Protein AF-0000000071795829 (afdb_homodimer)

Sequence (626 aa):
MGCDCLLVSVGYCALGFVAYKLVTLVYNIIYPYLIGAPIDLHATAGAKWAVVTGATDGIGKAYAYELASKGFNIYLVSRTQSKLDEVEKDLCQKYNKVSVKTIAFDFCAGSVDAYKPLLEALDKVDVGILVNNVGMSYEYPEVLHEIEGGLQRIGNITTINTLPTTILTAHVIKQMLPRKKGIIVNVSSAACYNHMALWAVYSATKKYVTWLSEILRMEYADKGITIQTICPMMVATKMSKVRKTSFFVPNGEVFAKSAVRSIGLIEETSGCLSHQIQVEVSNLIPAVVLNKVITNFSKGTRQAALRKKAKAQMGCDCLLVSVGYCALGFVAYKLVTLVYNIIYPYLIGAPIDLHATAGAKWAVVTGATDGIGKAYAYELASKGFNIYLVSRTQSKLDEVEKDLCQKYNKVSVKTIAFDFCAGSVDAYKPLLEALDKVDVGILVNNVGMSYEYPEVLHEIEGGLQRIGNITTINTLPTTILTAHVIKQMLPRKKGIIVNVSSAACYNHMALWAVYSATKKYVTWLSEILRMEYADKGITIQTICPMMVATKMSKVRKTSFFVPNGEVFAKSAVRSIGLIEETSGCLSHQIQVEVSNLIPAVVLNKVITNFSKGTRQAALRKKAKAQ

Structure (mmCIF, N/CA/C/O backbone):
data_AF-0000000071795829-model_v1
#
loop_
_entity.id
_entity.type
_entity.pdbx_description
1 polymer 'Short-chain dehydrogenase reductase SDR domain containing protein'
#
loop_
_atom_site.group_PDB
_atom_site.id
_atom_site.type_symbol
_atom_site.label_atom_id
_atom_site.label_alt_id
_atom_site.label_comp_id
_atom_site.label_asym_id
_atom_site.label_entity_id
_atom_site.label_seq_id
_atom_site.pdbx_PDB_ins_code
_atom_site.Cartn_x
_atom_site.Cartn_y
_atom_site.Cartn_z
_atom_site.occupancy
_atom_site.B_iso_or_equiv
_atom_site.auth_seq_id
_atom_site.auth_comp_id
_atom_site.auth_asym_id
_atom_site.auth_atom_id
_atom_site.pdbx_PDB_model_num
ATOM 1 N N . MET A 1 1 ? -7.582 16.891 -49.125 1 45.03 1 MET A N 1
ATOM 2 C CA . MET A 1 1 ? -7.883 18.156 -48.469 1 45.03 1 MET A CA 1
ATOM 3 C C . MET A 1 1 ? -8.531 17.922 -47.125 1 45.03 1 MET A C 1
ATOM 5 O O . MET A 1 1 ? -8.18 18.578 -46.125 1 45.03 1 MET A O 1
ATOM 9 N N . GLY A 1 2 ? -9.547 17 -47 1 53.34 2 GLY A N 1
ATOM 10 C CA . GLY A 1 2 ? -10.305 16.594 -45.812 1 53.34 2 GLY A CA 1
ATOM 11 C C . GLY A 1 2 ? -9.445 15.953 -44.75 1 53.34 2 GLY A C 1
ATOM 12 O O . GLY A 1 2 ? -9.617 16.234 -43.562 1 53.34 2 GLY A O 1
ATOM 13 N N . CYS A 1 3 ? -8.359 15.273 -45.156 1 62.19 3 CYS A N 1
ATOM 14 C CA . CYS A 1 3 ? -7.449 14.555 -44.281 1 62.19 3 CYS A CA 1
ATOM 15 C C . CYS A 1 3 ? -6.516 15.531 -43.562 1 62.19 3 CYS A C 1
ATOM 17 O O . CYS A 1 3 ? -6.234 15.367 -42.375 1 62.19 3 CYS A O 1
ATOM 19 N N . ASP A 1 4 ? -6.367 16.656 -44.188 1 76.69 4 ASP A N 1
ATOM 20 C CA . ASP A 1 4 ? -5.465 17.641 -43.594 1 76.69 4 ASP A CA 1
ATOM 21 C C . ASP A 1 4 ? -6.164 18.422 -42.5 1 76.69 4 ASP A C 1
ATOM 23 O O . ASP A 1 4 ? -5.562 18.719 -41.469 1 76.69 4 ASP A O 1
ATOM 27 N N . CYS A 1 5 ? -7.453 18.531 -42.781 1 77.38 5 CYS A N 1
ATOM 28 C CA . CYS A 1 5 ? -8.195 19.297 -41.781 1 77.38 5 CYS A CA 1
ATOM 29 C C . CYS A 1 5 ? -8.328 18.5 -40.469 1 77.38 5 CYS A C 1
ATOM 31 O O . CYS A 1 5 ? -8.219 19.062 -39.375 1 77.38 5 CYS A O 1
ATOM 33 N N . LEU A 1 6 ? -8.562 17.266 -40.625 1 81.25 6 LEU A N 1
ATOM 34 C CA . LEU A 1 6 ? -8.68 16.406 -39.469 1 81.25 6 LEU A CA 1
ATOM 35 C C . LEU A 1 6 ? -7.363 16.344 -38.688 1 81.25 6 LEU A C 1
ATOM 37 O O . LEU A 1 6 ? -7.344 16.453 -37.469 1 81.25 6 LEU A O 1
ATOM 41 N N . LEU A 1 7 ? -6.352 16.266 -39.406 1 83.62 7 LEU A N 1
ATOM 42 C CA . LEU A 1 7 ? -5.027 16.203 -38.812 1 83.62 7 LEU A CA 1
ATOM 43 C C . LEU A 1 7 ? -4.684 17.531 -38.125 1 83.62 7 LEU A C 1
ATOM 45 O O . LEU A 1 7 ? -4.082 17.531 -37.031 1 83.62 7 LEU A O 1
ATOM 49 N N . VAL A 1 8 ? -5.051 18.562 -38.719 1 81.75 8 VAL A N 1
ATOM 50 C CA . VAL A 1 8 ? -4.832 19.875 -38.125 1 81.75 8 VAL A CA 1
ATOM 51 C C . VAL A 1 8 ? -5.648 20 -36.844 1 81.75 8 VAL A C 1
ATOM 53 O O . VAL A 1 8 ? -5.156 20.5 -35.812 1 81.75 8 VAL A O 1
ATOM 56 N N . SER A 1 9 ? -6.836 19.562 -36.969 1 85.12 9 SER A N 1
ATOM 57 C CA . SER A 1 9 ? -7.688 19.594 -35.781 1 85.12 9 SER A CA 1
ATOM 58 C C . SER A 1 9 ? -7.094 18.734 -34.656 1 85.12 9 SER A C 1
ATOM 60 O O . SER A 1 9 ? -7.09 19.156 -33.5 1 85.12 9 SER A O 1
ATOM 62 N N . VAL A 1 10 ? -6.602 17.656 -35 1 84.31 10 VAL A N 1
ATOM 63 C CA . VAL A 1 10 ? -5.949 16.781 -34.031 1 84.31 10 VAL A CA 1
ATOM 64 C C . VAL A 1 10 ? -4.707 17.469 -33.469 1 84.31 10 VAL A C 1
ATOM 66 O O . VAL A 1 10 ? -4.418 17.359 -32.25 1 84.31 10 VAL A O 1
ATOM 69 N N . GLY A 1 11 ? -4.039 18.141 -34.281 1 82.12 11 GLY A N 1
ATOM 70 C CA . GLY A 1 11 ? -2.879 18.891 -33.844 1 82.12 11 GLY A CA 1
ATOM 71 C C . GLY A 1 11 ? -3.221 19.984 -32.812 1 82.12 11 GLY A C 1
ATOM 72 O O . GLY A 1 11 ? -2.531 20.141 -31.812 1 82.12 11 GLY A O 1
ATOM 73 N N . TYR A 1 12 ? -4.285 20.703 -33.125 1 85.81 12 TYR A N 1
ATOM 74 C CA . TYR A 1 12 ? -4.734 21.734 -32.188 1 85.81 12 TYR A CA 1
ATOM 75 C C . TYR A 1 12 ? -5.148 21.125 -30.859 1 85.81 12 TYR A C 1
ATOM 77 O O . TYR A 1 12 ? -4.859 21.672 -29.797 1 85.81 12 TYR A O 1
ATOM 85 N N . CYS A 1 13 ? -5.766 20.016 -30.891 1 86.56 13 CYS A N 1
ATOM 86 C CA . CYS A 1 13 ? -6.18 19.328 -29.672 1 86.56 13 CYS A CA 1
ATOM 87 C C . CYS A 1 13 ? -4.969 18.891 -28.859 1 86.56 13 CYS A C 1
ATOM 89 O O . CYS A 1 13 ? -4.957 19.016 -27.625 1 86.56 13 CYS A O 1
ATOM 91 N N . ALA A 1 14 ? -3.98 18.438 -29.516 1 85.56 14 ALA A N 1
ATOM 92 C CA . ALA A 1 14 ? -2.754 18 -28.859 1 85.56 14 ALA A CA 1
ATOM 93 C C . ALA A 1 14 ? -2.037 19.188 -28.203 1 85.56 14 ALA A C 1
ATOM 95 O O . ALA A 1 14 ? -1.566 19.078 -27.062 1 85.56 14 ALA A O 1
ATOM 96 N N . LEU A 1 15 ? -1.948 20.25 -28.922 1 86.31 15 LEU A N 1
ATOM 97 C CA . LEU A 1 15 ? -1.319 21.438 -28.359 1 86.31 15 LEU A CA 1
ATOM 98 C C . LEU A 1 15 ? -2.111 21.953 -27.156 1 86.31 15 LEU A C 1
ATOM 100 O O . LEU A 1 15 ? -1.527 22.438 -26.188 1 86.31 15 LEU A O 1
ATOM 104 N N . GLY A 1 16 ? -3.398 21.938 -27.297 1 89.94 16 GLY A N 1
ATOM 105 C CA . GLY A 1 16 ? -4.238 22.297 -26.172 1 89.94 16 GLY A CA 1
ATOM 106 C C . GLY A 1 16 ? -3.998 21.438 -24.953 1 89.94 16 GLY A C 1
ATOM 107 O O . GLY A 1 16 ? -3.947 21.938 -23.828 1 89.94 16 GLY A O 1
ATOM 108 N N . PHE A 1 17 ? -3.795 20.188 -25.219 1 88.5 17 PHE A N 1
ATOM 109 C CA . PHE A 1 17 ? -3.512 19.25 -24.141 1 88.5 17 PHE A CA 1
ATOM 110 C C . PHE A 1 17 ? -2.168 19.562 -23.5 1 88.5 17 PHE A C 1
ATOM 112 O O . PHE A 1 17 ? -2.047 19.547 -22.266 1 88.5 17 PHE A O 1
ATOM 119 N N . VAL A 1 18 ? -1.21 19.812 -24.234 1 88.19 18 VAL A N 1
ATOM 120 C CA . VAL A 1 18 ? 0.114 20.156 -23.734 1 88.19 18 VAL A CA 1
ATOM 121 C C . VAL A 1 18 ? 0.038 21.453 -22.906 1 88.19 18 VAL A C 1
ATOM 123 O O . VAL A 1 18 ? 0.636 21.547 -21.844 1 88.19 18 VAL A O 1
ATOM 126 N N . ALA A 1 19 ? -0.656 22.406 -23.438 1 92.44 19 ALA A N 1
ATOM 127 C CA . ALA A 1 19 ? -0.839 23.672 -22.719 1 92.44 19 ALA A CA 1
ATOM 128 C C . ALA A 1 19 ? -1.542 23.438 -21.391 1 92.44 19 ALA A C 1
ATOM 130 O O . ALA A 1 19 ? -1.159 24.016 -20.359 1 92.44 19 ALA A O 1
ATOM 131 N N . TYR A 1 20 ? -2.521 22.641 -21.406 1 92.44 20 TYR A N 1
ATOM 132 C CA . TYR A 1 20 ? -3.238 22.312 -20.172 1 92.44 20 TYR A CA 1
ATOM 133 C C . TYR A 1 20 ? -2.301 21.688 -19.156 1 92.44 20 TYR A C 1
ATOM 135 O O . TYR A 1 20 ? -2.318 22.062 -17.969 1 92.44 20 TYR A O 1
ATOM 143 N N . LYS A 1 21 ? -1.467 20.781 -19.531 1 91 21 LYS A N 1
ATOM 144 C CA . LYS A 1 21 ? -0.528 20.109 -18.625 1 91 21 LYS A CA 1
ATOM 145 C C . LYS A 1 21 ? 0.487 21.094 -18.062 1 91 21 LYS A C 1
ATOM 147 O O . LYS A 1 21 ? 0.857 21.016 -16.891 1 91 21 LYS A O 1
ATOM 152 N N . LEU A 1 22 ? 0.889 22.016 -18.875 1 93.25 22 LEU A N 1
ATOM 153 C CA . LEU A 1 22 ? 1.864 23.016 -18.438 1 93.25 22 LEU A CA 1
ATOM 154 C C . LEU A 1 22 ? 1.242 23.984 -17.453 1 93.25 22 LEU A C 1
ATOM 156 O O . LEU A 1 22 ? 1.872 24.344 -16.453 1 93.25 22 LEU A O 1
ATOM 160 N N . VAL A 1 23 ? 0.036 24.406 -17.672 1 94.19 23 VAL A N 1
ATOM 161 C CA . VAL A 1 23 ? -0.665 25.312 -16.766 1 94.19 23 VAL A CA 1
ATOM 162 C C . VAL A 1 23 ? -0.904 24.609 -15.43 1 94.19 23 VAL A C 1
ATOM 164 O O . VAL A 1 23 ? -0.733 25.219 -14.367 1 94.19 23 VAL A O 1
ATOM 167 N N . THR A 1 24 ? -1.231 23.359 -15.477 1 93 24 THR A N 1
ATOM 168 C CA . THR A 1 24 ? -1.467 22.594 -14.266 1 93 24 THR A CA 1
ATOM 169 C C . THR A 1 24 ? -0.176 22.438 -13.469 1 93 24 THR A C 1
ATOM 171 O O . THR A 1 24 ? -0.188 22.516 -12.234 1 93 24 THR A O 1
ATOM 174 N N . LEU A 1 25 ? 0.844 22.172 -14.195 1 94.31 25 LEU A N 1
ATOM 175 C CA . LEU A 1 25 ? 2.156 22.062 -13.562 1 94.31 25 LEU A CA 1
ATOM 176 C C . LEU A 1 25 ? 2.5 23.344 -12.812 1 94.31 25 LEU A C 1
ATOM 178 O O . LEU A 1 25 ? 2.877 23.297 -11.641 1 94.31 25 LEU A O 1
ATOM 182 N N . VAL A 1 26 ? 2.322 24.484 -13.398 1 94.56 26 VAL A N 1
ATOM 183 C CA . VAL A 1 26 ? 2.635 25.781 -12.797 1 94.56 26 VAL A CA 1
ATOM 184 C C . VAL A 1 26 ? 1.688 26.047 -11.625 1 94.56 26 VAL A C 1
ATOM 186 O O . VAL A 1 26 ? 2.113 26.531 -10.578 1 94.56 26 VAL A O 1
ATOM 189 N N . TYR A 1 27 ? 0.486 25.734 -11.828 1 94.19 27 TYR A N 1
ATOM 190 C CA . TYR A 1 27 ? -0.514 25.891 -10.781 1 94.19 27 TYR A CA 1
ATOM 191 C C . TYR A 1 27 ? -0.129 25.094 -9.539 1 94.19 27 TYR A C 1
ATOM 193 O O . TYR A 1 27 ? -0.195 25.609 -8.414 1 94.19 27 TYR A O 1
ATOM 201 N N . ASN A 1 28 ? 0.298 23.859 -9.695 1 93.75 28 ASN A N 1
ATOM 202 C CA . ASN A 1 28 ? 0.661 22.984 -8.586 1 93.75 28 ASN A CA 1
ATOM 203 C C . ASN A 1 28 ? 1.869 23.516 -7.824 1 93.75 28 ASN A C 1
ATOM 205 O O . ASN A 1 28 ? 2.002 23.281 -6.621 1 93.75 28 ASN A O 1
ATOM 209 N N . ILE A 1 29 ? 2.686 24.188 -8.516 1 94.88 29 ILE A N 1
ATOM 210 C CA . ILE A 1 29 ? 3.904 24.703 -7.906 1 94.88 29 ILE A CA 1
ATOM 211 C C . ILE A 1 29 ? 3.605 26.031 -7.203 1 94.88 29 ILE A C 1
ATOM 213 O O . ILE A 1 29 ? 3.979 26.219 -6.043 1 94.88 29 ILE A O 1
ATOM 217 N N . ILE A 1 30 ? 2.842 26.891 -7.789 1 95.19 30 ILE A N 1
ATOM 218 C CA . ILE A 1 30 ? 2.773 28.281 -7.375 1 95.19 30 ILE A CA 1
ATOM 219 C C . ILE A 1 30 ? 1.605 28.484 -6.41 1 95.19 30 ILE A C 1
ATOM 221 O O . ILE A 1 30 ? 1.726 29.203 -5.418 1 95.19 30 ILE A O 1
ATOM 225 N N . TYR A 1 31 ? 0.539 27.891 -6.66 1 94.88 31 TYR A N 1
ATOM 226 C CA . TYR A 1 31 ? -0.689 28.219 -5.941 1 94.88 31 TYR A CA 1
ATOM 227 C C . TYR A 1 31 ? -0.557 27.906 -4.457 1 94.88 31 TYR A C 1
ATOM 229 O O . TYR A 1 31 ? -0.751 28.766 -3.607 1 94.88 31 TYR A O 1
ATOM 237 N N . PRO A 1 32 ? -0.151 26.719 -4.07 1 94.12 32 PRO A N 1
ATOM 238 C CA . PRO A 1 32 ? -0.155 26.375 -2.648 1 94.12 32 PRO A CA 1
ATOM 239 C C . PRO A 1 32 ? 0.9 27.141 -1.852 1 94.12 32 PRO A C 1
ATOM 241 O O . PRO A 1 32 ? 0.727 27.359 -0.651 1 94.12 32 PRO A O 1
ATOM 244 N N . TYR A 1 33 ? 1.919 27.594 -2.49 1 94.56 33 TYR A N 1
ATOM 245 C CA . TYR A 1 33 ? 3.059 28.062 -1.706 1 94.56 33 TYR A CA 1
ATOM 246 C C . TYR A 1 33 ? 3.297 29.547 -1.91 1 94.56 33 TYR A C 1
ATOM 248 O O . TYR A 1 33 ? 4.004 30.188 -1.126 1 94.56 33 TYR A O 1
ATOM 256 N N . LEU A 1 34 ? 2.688 30.125 -2.975 1 92.81 34 LEU A N 1
ATOM 257 C CA . LEU A 1 34 ? 3.012 31.516 -3.256 1 92.81 34 LEU A CA 1
ATOM 258 C C . LEU A 1 34 ? 1.745 32.344 -3.393 1 92.81 34 LEU A C 1
ATOM 260 O O . LEU A 1 34 ? 1.752 33.562 -3.098 1 92.81 34 LEU A O 1
ATOM 264 N N . ILE A 1 35 ? 0.631 31.812 -3.814 1 94.06 35 ILE A N 1
ATOM 265 C CA . ILE A 1 35 ? -0.515 32.625 -4.191 1 94.06 35 ILE A CA 1
ATOM 266 C C . ILE A 1 35 ? -1.696 32.312 -3.277 1 94.06 35 ILE A C 1
ATOM 268 O O . ILE A 1 35 ? -2.369 33.219 -2.789 1 94.06 35 ILE A O 1
ATOM 272 N N . GLY A 1 36 ? -1.874 31.094 -3.043 1 94.75 36 GLY A N 1
ATOM 273 C CA . GLY A 1 36 ? -3.027 30.703 -2.246 1 94.75 36 GLY A CA 1
ATOM 274 C C . GLY A 1 36 ? -2.992 31.266 -0.837 1 94.75 36 GLY A C 1
ATOM 275 O O . GLY A 1 36 ? -1.961 31.203 -0.166 1 94.75 36 GLY A O 1
ATOM 276 N N . ALA A 1 37 ? -4.062 31.859 -0.42 1 95.88 37 ALA A N 1
ATOM 277 C CA . ALA A 1 37 ? -4.156 32.344 0.955 1 95.88 37 ALA A CA 1
ATOM 278 C C . ALA A 1 37 ? -4.367 31.188 1.931 1 95.88 37 ALA A C 1
ATOM 280 O O . ALA A 1 37 ? -5.266 30.359 1.744 1 95.88 37 ALA A O 1
ATOM 281 N N . PRO A 1 38 ? -3.496 31.062 2.922 1 95.44 38 PRO A N 1
ATOM 282 C CA . PRO A 1 38 ? -3.705 30 3.906 1 95.44 38 PRO A CA 1
ATOM 283 C C . PRO A 1 38 ? -5.102 30.031 4.527 1 95.44 38 PRO A C 1
ATOM 285 O O . PRO A 1 38 ? -5.656 31.109 4.746 1 95.44 38 PRO A O 1
ATOM 288 N N . ILE A 1 39 ? -5.613 28.953 4.828 1 96.38 39 ILE A N 1
ATOM 289 C CA . ILE A 1 39 ? -6.934 28.859 5.441 1 96.38 39 ILE A CA 1
ATOM 290 C C . ILE A 1 39 ? -6.848 29.234 6.918 1 96.38 39 ILE A C 1
ATOM 292 O O . ILE A 1 39 ? -5.75 29.344 7.473 1 96.38 39 ILE A O 1
ATOM 296 N N . ASP A 1 40 ? -8.039 29.484 7.5 1 98 40 ASP A N 1
ATOM 297 C CA . ASP A 1 40 ? -8.102 29.562 8.9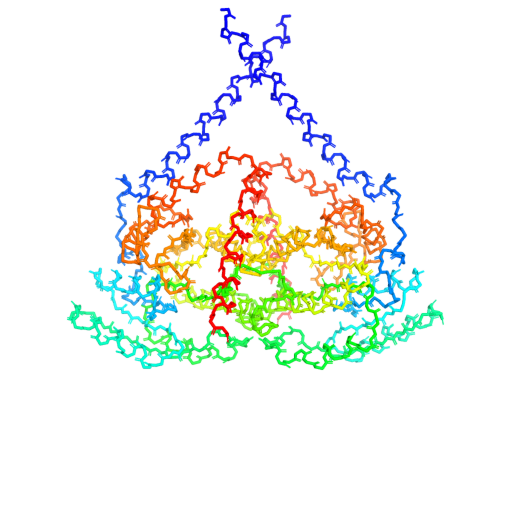53 1 98 40 ASP A CA 1
ATOM 298 C C . ASP A 1 40 ? -7.992 28.172 9.578 1 98 40 ASP A C 1
ATOM 300 O O . ASP A 1 40 ? -8.984 27.453 9.695 1 98 40 ASP A O 1
ATOM 304 N N . LEU A 1 41 ? -6.84 27.812 10 1 98.19 41 LEU A N 1
ATOM 305 C CA . LEU A 1 41 ? -6.531 26.469 10.484 1 98.19 41 LEU A CA 1
ATOM 306 C C . LEU A 1 41 ? -7.402 26.109 11.688 1 98.19 41 LEU A C 1
ATOM 308 O O . LEU A 1 41 ? -7.875 24.969 11.797 1 98.19 41 LEU A O 1
ATOM 312 N N . HIS A 1 42 ? -7.621 27.047 12.547 1 98.44 42 HIS A N 1
ATOM 313 C CA . HIS A 1 42 ? -8.422 26.797 13.742 1 98.44 42 HIS A CA 1
ATOM 314 C C . HIS A 1 42 ? -9.883 26.547 13.391 1 98.44 42 HIS A C 1
ATOM 316 O O . HIS A 1 42 ? -10.5 25.625 13.914 1 98.44 42 HIS A O 1
ATOM 322 N N . ALA A 1 43 ? -10.383 27.375 12.5 1 98.44 43 ALA A N 1
ATOM 323 C CA . ALA A 1 43 ? -11.766 27.203 12.07 1 98.44 43 ALA A CA 1
ATOM 324 C C . ALA A 1 43 ? -11.969 25.875 11.367 1 98.44 43 ALA A C 1
ATOM 326 O O . ALA A 1 43 ? -12.992 25.203 11.555 1 98.44 43 ALA A O 1
ATOM 327 N N . THR A 1 44 ? -10.977 25.484 10.562 1 98.44 44 THR A N 1
ATOM 328 C CA . THR A 1 44 ? -11.07 24.25 9.789 1 98.44 44 THR A CA 1
ATOM 329 C C . THR A 1 44 ? -10.883 23.031 10.695 1 98.44 44 THR A C 1
ATOM 331 O O . THR A 1 44 ? -11.539 22 10.508 1 98.44 44 THR A O 1
ATOM 334 N N . ALA A 1 45 ? -10.016 23.125 11.648 1 98.62 45 ALA A N 1
ATOM 335 C CA . ALA A 1 45 ? -9.766 22.031 12.586 1 98.62 45 ALA A CA 1
ATOM 336 C C . ALA A 1 45 ? -10.961 21.812 13.508 1 98.62 45 ALA A C 1
ATOM 338 O O . ALA A 1 45 ? -11.336 20.672 13.781 1 98.62 45 ALA A O 1
ATOM 339 N N . GLY A 1 46 ? -11.477 22.922 14.016 1 98.62 46 GLY A N 1
ATOM 340 C CA . GLY A 1 46 ? -12.672 22.859 14.836 1 98.62 46 GLY A CA 1
ATOM 341 C C . GLY A 1 46 ? -12.406 22.375 16.25 1 98.62 46 GLY A C 1
ATOM 342 O O . GLY A 1 46 ? -13.336 22.109 17.016 1 98.62 46 GLY A O 1
ATOM 343 N N . ALA A 1 47 ? -11.141 22.141 16.625 1 98.5 47 ALA A N 1
ATOM 344 C CA . ALA A 1 47 ? -10.727 21.734 17.969 1 98.5 47 ALA A CA 1
ATOM 345 C C . ALA A 1 47 ? -9.273 22.094 18.234 1 98.5 47 ALA A C 1
ATOM 347 O O . ALA A 1 47 ? -8.547 22.484 17.312 1 98.5 47 ALA A O 1
ATOM 348 N N . LYS A 1 48 ? -8.883 21.984 19.406 1 97.44 48 LYS A N 1
ATOM 349 C CA . LYS A 1 48 ? -7.68 22.703 19.812 1 97.44 48 LYS A CA 1
ATOM 350 C C . LYS A 1 48 ? -6.461 21.781 19.812 1 97.44 48 LYS A C 1
ATOM 352 O O . LYS A 1 48 ? -5.324 22.25 19.875 1 97.44 48 LYS A O 1
ATOM 357 N N . TRP A 1 49 ? -6.656 20.484 19.766 1 98.88 49 TRP A N 1
ATOM 358 C CA . TRP A 1 49 ? -5.508 19.594 19.906 1 98.88 49 TRP A CA 1
ATOM 359 C C . TRP A 1 49 ? -5.008 19.125 18.547 1 98.88 49 TRP A C 1
ATOM 361 O O . TRP A 1 49 ? -5.801 18.781 17.672 1 98.88 49 TRP A O 1
ATOM 371 N N . ALA A 1 50 ? -3.73 19.156 18.344 1 98.94 50 ALA A N 1
ATOM 372 C CA . ALA A 1 50 ? -3.031 18.516 17.219 1 98.94 50 ALA A CA 1
ATOM 373 C C . ALA A 1 50 ? -2.256 17.281 17.688 1 98.94 50 ALA A C 1
ATOM 375 O O . ALA A 1 50 ? -1.393 17.391 18.562 1 98.94 50 ALA A O 1
ATOM 376 N N . VAL A 1 51 ? -2.621 16.156 17.172 1 98.94 51 VAL A N 1
ATOM 377 C CA . VAL A 1 51 ? -1.929 14.914 17.469 1 98.94 51 VAL A CA 1
ATOM 378 C C . VAL A 1 51 ? -0.882 14.641 16.391 1 98.94 51 VAL A C 1
ATOM 380 O O . VAL A 1 51 ? -1.195 14.648 15.195 1 98.94 51 VAL A O 1
ATOM 383 N N . VAL A 1 52 ? 0.349 14.406 16.781 1 98.94 52 VAL A N 1
ATOM 384 C CA . VAL A 1 52 ? 1.432 14.148 15.836 1 98.94 52 VAL A CA 1
ATOM 385 C C . VAL A 1 52 ? 2.117 12.828 16.188 1 98.94 52 VAL A C 1
ATOM 387 O O . VAL A 1 52 ? 2.613 12.664 17.312 1 98.94 52 VAL A O 1
ATOM 390 N N . THR A 1 53 ? 2.119 11.883 15.305 1 98.88 53 THR A N 1
ATOM 391 C CA . THR A 1 53 ? 2.836 10.625 15.5 1 98.88 53 THR A CA 1
ATOM 392 C C . THR A 1 53 ? 4.262 10.727 14.969 1 98.88 53 THR A C 1
ATOM 394 O O . THR A 1 53 ? 4.512 11.422 13.984 1 98.88 53 THR A O 1
ATOM 397 N N . GLY A 1 54 ? 5.211 9.945 15.57 1 98.38 54 GLY A N 1
ATOM 398 C CA . GLY A 1 54 ? 6.613 10.141 15.234 1 98.38 54 GLY A CA 1
ATOM 399 C C . GLY A 1 54 ? 7.102 11.547 15.5 1 98.38 54 GLY A C 1
ATOM 400 O O . GLY A 1 54 ? 7.719 12.172 14.641 1 98.38 54 GLY A O 1
ATOM 401 N N . ALA A 1 55 ? 6.887 12.047 16.703 1 98.25 55 ALA A N 1
ATOM 402 C CA . ALA A 1 55 ? 6.906 13.484 16.969 1 98.25 55 ALA A CA 1
ATOM 403 C C . ALA A 1 55 ? 8.211 13.898 17.641 1 98.25 55 ALA A C 1
ATOM 405 O O . ALA A 1 55 ? 8.352 15.039 18.078 1 98.25 55 ALA A O 1
ATOM 406 N N . THR A 1 56 ? 9.219 13.008 17.719 1 97.81 56 THR A N 1
ATOM 407 C CA . THR A 1 56 ? 10.391 13.344 18.516 1 97.81 56 THR A CA 1
ATOM 408 C C . THR A 1 56 ? 11.57 13.695 17.625 1 97.81 56 THR A C 1
ATOM 410 O O . THR A 1 56 ? 12.633 14.086 18.109 1 97.81 56 THR A O 1
ATOM 413 N N . ASP A 1 57 ? 11.438 13.516 16.328 1 95.69 57 ASP A N 1
ATOM 414 C CA . ASP A 1 57 ? 12.484 13.875 15.383 1 95.69 57 ASP A CA 1
ATOM 415 C C . ASP A 1 57 ? 11.898 14.227 14.016 1 95.69 57 ASP A C 1
ATOM 417 O O . ASP A 1 57 ? 10.695 14.102 13.805 1 95.69 57 ASP A O 1
ATOM 421 N N . GLY A 1 58 ? 12.672 14.812 13.258 1 96.69 58 GLY A N 1
ATOM 422 C CA . GLY A 1 58 ? 12.383 14.945 11.836 1 96.69 58 GLY A CA 1
ATOM 423 C C . GLY A 1 58 ? 11.141 15.773 11.555 1 96.69 58 GLY A C 1
ATOM 424 O O . GLY A 1 58 ? 10.938 16.828 12.164 1 96.69 58 GLY A O 1
ATOM 425 N N . ILE A 1 59 ? 10.414 15.336 10.586 1 98.19 59 ILE A N 1
ATOM 426 C CA . ILE A 1 59 ? 9.25 16.047 10.062 1 98.19 59 ILE A CA 1
ATOM 427 C C . ILE A 1 59 ? 8.164 16.109 11.133 1 98.19 59 ILE A C 1
ATOM 429 O O . ILE A 1 59 ? 7.52 17.156 11.312 1 98.19 59 ILE A O 1
ATOM 433 N N . GLY A 1 60 ? 7.965 15.039 11.914 1 98.69 60 GLY A N 1
ATOM 434 C CA . GLY A 1 60 ? 6.961 15.016 12.969 1 98.69 60 GLY A CA 1
ATOM 435 C C . GLY A 1 60 ? 7.203 16.047 14.047 1 98.69 60 GLY A C 1
ATOM 436 O O . GLY A 1 60 ? 6.289 16.781 14.43 1 98.69 60 GLY A O 1
ATOM 437 N N . LYS A 1 61 ? 8.43 16.094 14.469 1 98.75 61 LYS A N 1
ATOM 438 C CA . LYS A 1 61 ? 8.797 17.094 15.461 1 98.75 61 LYS A CA 1
ATOM 439 C C . LYS A 1 61 ? 8.578 18.5 14.93 1 98.75 61 LYS A C 1
ATOM 441 O O . LYS A 1 61 ? 8.016 19.359 15.625 1 98.75 61 LYS A O 1
ATOM 446 N N . ALA A 1 62 ? 8.984 18.734 13.703 1 98.81 62 ALA A N 1
ATOM 447 C CA . ALA A 1 62 ? 8.836 20.047 13.078 1 98.81 62 ALA A CA 1
ATOM 448 C C . ALA A 1 62 ? 7.371 20.438 12.945 1 98.81 62 ALA A C 1
ATOM 450 O O . ALA A 1 62 ? 7.004 21.594 13.156 1 98.81 62 ALA A O 1
ATOM 451 N N . TYR A 1 63 ? 6.512 19.469 12.586 1 98.88 63 TYR A N 1
ATOM 452 C CA . TYR A 1 63 ? 5.074 19.719 12.523 1 98.88 63 TYR A CA 1
ATOM 453 C C . TYR A 1 63 ? 4.531 20.125 13.883 1 98.88 63 TYR A C 1
ATOM 455 O O . TYR A 1 63 ? 3.727 21.062 13.984 1 98.88 63 TYR A O 1
ATOM 463 N N . ALA A 1 64 ? 4.961 19.406 14.922 1 98.88 64 ALA A N 1
ATOM 464 C CA . ALA A 1 64 ? 4.496 19.703 16.281 1 98.88 64 ALA A CA 1
ATOM 465 C C . ALA A 1 64 ? 4.832 21.156 16.656 1 98.88 64 ALA A C 1
ATOM 467 O O . ALA A 1 64 ? 3.977 21.875 17.156 1 98.88 64 ALA A O 1
ATOM 468 N N . TYR A 1 65 ? 6.027 21.562 16.375 1 98.81 65 TYR A N 1
ATOM 469 C CA . TYR A 1 65 ? 6.469 22.922 16.688 1 98.81 65 TYR A CA 1
ATOM 470 C C . TYR A 1 65 ? 5.695 23.953 15.883 1 98.81 65 TYR A C 1
ATOM 472 O O . TYR A 1 65 ? 5.273 24.984 16.422 1 98.81 65 TYR A O 1
ATOM 480 N N . GLU A 1 66 ? 5.527 23.688 14.594 1 98.81 66 GLU A N 1
ATOM 481 C CA . GLU A 1 66 ? 4.816 24.641 13.734 1 98.81 66 GLU A CA 1
ATOM 482 C C . GLU A 1 66 ? 3.367 24.797 14.18 1 98.81 66 GLU A C 1
ATOM 484 O O . GLU A 1 66 ? 2.85 25.922 14.227 1 98.81 66 GLU A O 1
ATOM 489 N N . LEU A 1 67 ? 2.707 23.719 14.57 1 98.88 67 LEU A N 1
ATOM 490 C CA . LEU A 1 67 ? 1.313 23.766 14.992 1 98.88 67 LEU A CA 1
ATOM 491 C C . LEU A 1 67 ? 1.189 24.422 16.359 1 98.88 67 LEU A C 1
ATOM 493 O O . LEU A 1 67 ? 0.224 25.141 16.625 1 98.88 67 LEU A O 1
ATOM 497 N N . ALA A 1 68 ? 2.18 24.203 17.234 1 98.81 68 ALA A N 1
ATOM 498 C CA . ALA A 1 68 ? 2.219 24.906 18.516 1 98.81 68 ALA A CA 1
ATOM 499 C C . ALA A 1 68 ? 2.34 26.406 18.312 1 98.81 68 ALA A C 1
ATOM 501 O O . ALA A 1 68 ? 1.663 27.188 18.984 1 98.81 68 ALA A O 1
ATOM 502 N N . SER A 1 69 ? 3.184 26.797 17.344 1 98.44 69 SER A N 1
ATOM 503 C CA . SER A 1 69 ? 3.389 28.203 17.062 1 98.44 69 SER A CA 1
ATOM 504 C C . SER A 1 69 ? 2.104 28.859 16.562 1 98.44 69 SER A C 1
ATOM 506 O O . SER A 1 69 ? 1.938 30.078 16.672 1 98.44 69 SER A O 1
ATOM 508 N N . LYS A 1 70 ? 1.2 28.062 16.062 1 98.12 70 LYS A N 1
ATOM 509 C CA . LYS A 1 70 ? -0.077 28.562 15.562 1 98.12 70 LYS A CA 1
ATOM 510 C C . LYS A 1 70 ? -1.163 28.469 16.625 1 98.12 70 LYS A C 1
ATOM 512 O O . LYS A 1 70 ? -2.328 28.781 16.359 1 98.12 70 LYS A O 1
ATOM 517 N N . GLY A 1 71 ? -0.77 27.984 17.812 1 98.31 71 GLY A N 1
ATOM 518 C CA . GLY A 1 71 ? -1.668 28.094 18.953 1 98.31 71 GLY A CA 1
ATOM 519 C C . GLY A 1 71 ? -2.404 26.797 19.25 1 98.31 71 GLY A C 1
ATOM 520 O O . GLY A 1 71 ? -3.33 26.781 20.062 1 98.31 71 GLY A O 1
ATOM 521 N N . PHE A 1 72 ? -2.051 25.703 18.625 1 98.81 72 PHE A N 1
ATOM 522 C CA . PHE A 1 72 ? -2.672 24.422 18.922 1 98.81 72 PHE A CA 1
ATOM 523 C C . PHE A 1 72 ? -2.031 23.781 20.156 1 98.81 72 PHE A C 1
ATOM 525 O O . PHE A 1 72 ? -0.814 23.859 20.328 1 98.81 72 PHE A O 1
ATOM 532 N N . ASN A 1 73 ? -2.879 23.156 21 1 98.88 73 ASN A N 1
ATOM 533 C CA . ASN A 1 73 ? -2.324 22.188 21.938 1 98.88 73 ASN A CA 1
ATOM 534 C C . ASN A 1 73 ? -1.74 20.984 21.203 1 98.88 73 ASN A C 1
ATOM 536 O O . ASN A 1 73 ? -2.223 20.609 20.141 1 98.88 73 ASN A O 1
ATOM 540 N N . ILE A 1 74 ? -0.697 20.422 21.766 1 98.88 74 ILE A N 1
ATOM 541 C CA . ILE A 1 74 ? 0.017 19.375 21.031 1 98.88 74 ILE A CA 1
ATOM 542 C C . ILE A 1 74 ? -0.03 18.062 21.797 1 98.88 74 ILE A C 1
ATOM 544 O O . ILE A 1 74 ? 0.204 18.047 23.016 1 98.88 74 ILE A O 1
ATOM 548 N N . TYR A 1 75 ? -0.398 16.984 21.203 1 98.94 75 TYR A N 1
ATOM 549 C CA . TYR A 1 75 ? -0.29 15.617 21.703 1 98.94 75 TYR A CA 1
ATOM 550 C C . TYR A 1 75 ? 0.799 14.844 20.953 1 98.94 75 TYR A C 1
ATOM 552 O O . TYR A 1 75 ? 0.631 14.492 19.781 1 98.94 75 TYR A O 1
ATOM 560 N N . LEU A 1 76 ? 1.943 14.594 21.625 1 98.88 76 LEU A N 1
ATOM 561 C CA . LEU A 1 76 ? 3.109 13.945 21.031 1 98.88 76 LEU A CA 1
ATOM 562 C C . LEU A 1 76 ? 3.037 12.43 21.219 1 98.88 76 LEU A C 1
ATOM 564 O O . LEU A 1 76 ? 2.877 11.945 22.344 1 98.88 76 LEU A O 1
ATOM 568 N N . VAL A 1 77 ? 3.152 11.688 20.141 1 98.88 77 VAL A N 1
ATOM 569 C CA . VAL A 1 77 ? 3.16 10.234 20.219 1 98.88 77 VAL A CA 1
ATOM 570 C C . VAL A 1 77 ? 4.418 9.688 19.547 1 98.88 77 VAL A C 1
ATOM 572 O O . VAL A 1 77 ? 4.656 9.945 18.359 1 98.88 77 VAL A O 1
ATOM 575 N N . SER A 1 78 ? 5.227 9 20.188 1 98.38 78 SER A N 1
ATOM 576 C CA . SER A 1 78 ? 6.422 8.305 19.719 1 98.38 78 SER A CA 1
ATOM 577 C C . SER A 1 78 ? 6.797 7.164 20.656 1 98.38 78 SER A C 1
ATOM 579 O O . SER A 1 78 ? 6.129 6.938 21.672 1 98.38 78 SER A O 1
ATOM 581 N N . ARG A 1 79 ? 7.844 6.418 20.422 1 96.88 79 ARG A N 1
ATOM 582 C CA . ARG A 1 79 ? 8.125 5.168 21.109 1 96.88 79 ARG A CA 1
ATOM 583 C C . ARG A 1 79 ? 8.867 5.422 22.422 1 96.88 79 ARG A C 1
ATOM 585 O O . ARG A 1 79 ? 8.695 4.684 23.391 1 96.88 79 ARG A O 1
ATOM 592 N N . THR A 1 80 ? 9.664 6.5 22.5 1 97.94 80 THR A N 1
ATOM 593 C CA . THR A 1 80 ? 10.578 6.691 23.625 1 97.94 80 THR A CA 1
ATOM 594 C C . THR A 1 80 ? 10.109 7.84 24.516 1 97.94 80 THR A C 1
ATOM 596 O O . THR A 1 80 ? 10.172 9.008 24.125 1 97.94 80 THR A O 1
ATOM 599 N N . GLN A 1 81 ? 9.781 7.504 25.766 1 98.44 81 GLN A N 1
ATOM 600 C CA . GLN A 1 81 ? 9.195 8.492 26.656 1 98.44 81 GLN A CA 1
ATOM 601 C C . GLN A 1 81 ? 10.188 9.602 26.984 1 98.44 81 GLN A C 1
ATOM 603 O O . GLN A 1 81 ? 9.82 10.773 27.062 1 98.44 81 GLN A O 1
ATOM 608 N N . SER A 1 82 ? 11.453 9.227 27.141 1 98.69 82 SER A N 1
ATOM 609 C CA . SER A 1 82 ? 12.445 10.234 27.5 1 98.69 82 SER A CA 1
ATOM 610 C C . SER A 1 82 ? 12.578 11.289 26.391 1 98.69 82 SER A C 1
ATOM 612 O O . SER A 1 82 ? 12.742 12.477 26.688 1 98.69 82 SER A O 1
ATOM 614 N N . LYS A 1 83 ? 12.5 10.898 25.125 1 98.62 83 LYS A N 1
ATOM 615 C CA . LYS A 1 83 ? 12.555 11.836 24 1 98.62 83 LYS A CA 1
ATOM 616 C C . LYS A 1 83 ? 11.289 12.695 23.953 1 98.62 83 LYS A C 1
ATOM 618 O O . LYS A 1 83 ? 11.359 13.883 23.641 1 98.62 83 LYS A O 1
ATOM 623 N N . LEU A 1 84 ? 10.195 12.078 24.281 1 98.81 84 LEU A N 1
ATOM 624 C CA . LEU A 1 84 ? 8.938 12.812 24.328 1 98.81 84 LEU A CA 1
ATOM 625 C C . LEU A 1 84 ? 8.984 13.891 25.406 1 98.81 84 LEU A C 1
ATOM 627 O O . LEU A 1 84 ? 8.555 15.023 25.172 1 98.81 84 LEU A O 1
ATOM 631 N N . ASP A 1 85 ? 9.516 13.539 26.516 1 98.69 85 ASP A N 1
ATOM 632 C CA . ASP A 1 85 ? 9.633 14.484 27.625 1 98.69 85 ASP A CA 1
ATOM 633 C C . ASP A 1 85 ? 10.484 15.688 27.234 1 98.69 85 ASP A C 1
ATOM 635 O O . ASP A 1 85 ? 10.164 16.828 27.578 1 98.69 85 ASP A O 1
ATOM 639 N N . GLU A 1 86 ? 11.516 15.414 26.516 1 98.69 86 GLU A N 1
ATOM 640 C CA . GLU A 1 86 ? 12.398 16.484 26.078 1 98.69 86 GLU A CA 1
ATOM 641 C C . GLU A 1 86 ? 11.68 17.438 25.125 1 98.69 86 GLU A C 1
ATOM 643 O O . GLU A 1 86 ? 11.789 18.672 25.266 1 98.69 86 GLU A O 1
ATOM 648 N N . VAL A 1 87 ? 10.945 16.891 24.203 1 98.75 87 VAL A N 1
ATOM 649 C CA . VAL A 1 87 ? 10.219 17.719 23.234 1 98.75 87 VAL A CA 1
ATOM 650 C C . VAL A 1 87 ? 9.102 18.484 23.953 1 98.75 87 VAL A C 1
ATOM 652 O O . VAL A 1 87 ? 8.859 19.656 23.672 1 98.75 87 VAL A O 1
ATOM 655 N N . GLU A 1 88 ? 8.43 17.812 24.875 1 98.69 88 GLU A N 1
ATOM 656 C CA . GLU A 1 88 ? 7.379 18.469 25.656 1 98.69 88 GLU A CA 1
ATOM 657 C C . GLU A 1 88 ? 7.918 19.672 26.422 1 98.69 88 GLU A C 1
ATOM 659 O O . GLU A 1 88 ? 7.324 20.75 26.375 1 98.69 88 GLU A O 1
ATOM 664 N N . LYS A 1 89 ? 9.016 19.469 27.062 1 98.19 89 LYS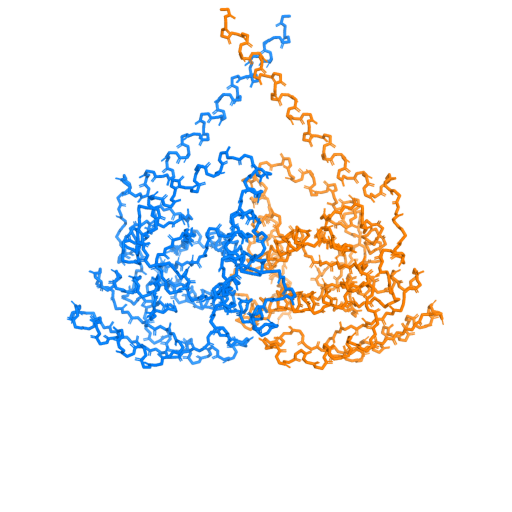 A N 1
ATOM 665 C CA . LYS A 1 89 ? 9.633 20.531 27.828 1 98.19 89 LYS A CA 1
ATOM 666 C C . LYS A 1 89 ? 9.984 21.719 26.938 1 98.19 89 LYS A C 1
ATOM 668 O O . LYS A 1 89 ? 9.703 22.875 27.281 1 98.19 89 LYS A O 1
ATOM 673 N N . ASP A 1 90 ? 10.578 21.422 25.844 1 98.5 90 ASP A N 1
ATOM 674 C CA . ASP A 1 90 ? 11 22.469 24.906 1 98.5 90 ASP A CA 1
ATOM 675 C C . ASP A 1 90 ? 9.797 23.219 24.359 1 98.5 90 ASP A C 1
ATOM 677 O O . ASP A 1 90 ? 9.812 24.453 24.266 1 98.5 90 ASP A O 1
ATOM 681 N N . LEU A 1 91 ? 8.734 22.547 23.984 1 98.5 91 LEU A N 1
ATOM 682 C CA . LEU A 1 91 ? 7.523 23.141 23.438 1 98.5 91 LEU A CA 1
ATOM 683 C C . LEU A 1 91 ? 6.863 24.047 24.469 1 98.5 91 LEU A C 1
ATOM 685 O O . LEU A 1 91 ? 6.434 25.156 24.141 1 98.5 91 LEU A O 1
ATOM 689 N N . CYS A 1 92 ? 6.789 23.578 25.688 1 97.69 92 CYS A N 1
ATOM 690 C CA . CYS A 1 92 ? 6.156 24.359 26.75 1 97.69 92 CYS A CA 1
ATOM 691 C C . CYS A 1 92 ? 6.938 25.625 27.031 1 97.69 92 CYS A C 1
ATOM 693 O O . CYS A 1 92 ? 6.344 26.672 27.344 1 97.69 92 CYS A O 1
ATOM 695 N N . GLN A 1 93 ? 8.203 25.516 26.922 1 97.5 93 GLN A N 1
ATOM 696 C CA . GLN A 1 93 ? 9.047 26.672 27.141 1 97.5 93 GLN A CA 1
ATOM 697 C C . GLN A 1 93 ? 8.891 27.703 26.031 1 97.5 93 GLN A C 1
ATOM 699 O O . GLN A 1 93 ? 8.844 28.906 26.281 1 97.5 93 GLN A O 1
ATOM 704 N N . LYS A 1 94 ? 8.805 27.297 24.859 1 97.62 94 LYS A N 1
ATOM 705 C CA . LYS A 1 94 ? 8.766 28.172 23.688 1 97.62 94 LYS A CA 1
ATOM 706 C C . LYS A 1 94 ? 7.371 28.766 23.5 1 97.62 94 LYS A C 1
ATOM 708 O O . LYS A 1 94 ? 7.234 29.906 23.078 1 97.62 94 LYS A O 1
ATOM 713 N N . TYR A 1 95 ? 6.418 27.922 23.797 1 97.44 95 TYR A N 1
ATOM 714 C CA . TYR A 1 95 ? 5.035 28.344 23.594 1 97.44 95 TYR A CA 1
ATOM 715 C C . TYR A 1 95 ? 4.23 28.203 24.875 1 97.44 95 TYR A C 1
ATOM 717 O O . TYR A 1 95 ? 3.562 27.203 25.094 1 97.44 95 TYR A O 1
ATOM 725 N N . ASN A 1 96 ? 4.113 29.203 25.656 1 93.19 96 ASN A N 1
ATOM 726 C CA . ASN A 1 96 ? 3.627 29.172 27.031 1 93.19 96 ASN A CA 1
ATOM 727 C C . ASN A 1 96 ? 2.104 29.094 27.078 1 93.19 96 ASN A C 1
ATOM 729 O O . ASN A 1 96 ? 1.528 28.781 28.125 1 93.19 96 ASN A O 1
ATOM 733 N N . LYS A 1 97 ? 1.452 29.266 26.047 1 95.31 97 LYS A N 1
ATOM 734 C CA . LYS A 1 97 ? -0.008 29.281 26.047 1 95.31 97 LYS A CA 1
ATOM 735 C C . LYS A 1 97 ? -0.572 27.969 25.547 1 95.31 97 LYS A C 1
ATOM 737 O O . LYS A 1 97 ? -1.79 27.781 25.5 1 95.31 97 LYS A O 1
ATOM 742 N N . VAL A 1 98 ? 0.289 27.062 25.141 1 95.94 98 VAL A N 1
ATOM 743 C CA . VAL A 1 98 ? -0.166 25.812 24.547 1 95.94 98 VAL A CA 1
ATOM 744 C C . VAL A 1 98 ? 0.069 24.672 25.531 1 95.94 98 VAL A C 1
ATOM 746 O O . VAL A 1 98 ? 1.069 24.656 26.25 1 95.94 98 VAL A O 1
ATOM 749 N N . SER A 1 99 ? -0.906 23.75 25.641 1 98.31 99 SER A N 1
ATOM 750 C CA . SER A 1 99 ? -0.746 22.516 26.422 1 98.31 99 SER A CA 1
ATOM 751 C C . SER A 1 99 ? -0.084 21.422 25.594 1 98.31 99 SER A C 1
ATOM 753 O O . SER A 1 99 ? -0.322 21.312 24.391 1 98.31 99 SER A O 1
ATOM 755 N N . VAL A 1 100 ? 0.77 20.656 26.234 1 98.75 100 VAL A N 1
ATOM 756 C CA . VAL A 1 100 ? 1.425 19.547 25.578 1 98.75 100 VAL A CA 1
ATOM 757 C C . VAL A 1 100 ? 1.178 18.25 26.359 1 98.75 100 VAL A C 1
ATOM 759 O O . VAL A 1 100 ? 1.274 18.25 27.594 1 98.75 100 VAL A O 1
ATOM 762 N N . LYS A 1 101 ? 0.75 17.203 25.734 1 98.75 101 LYS A N 1
ATOM 763 C CA . LYS A 1 101 ? 0.626 15.852 26.281 1 98.75 101 LYS A CA 1
ATOM 764 C C . LYS A 1 101 ? 1.478 14.859 25.5 1 98.75 101 LYS A C 1
ATOM 766 O O . LYS A 1 101 ? 1.821 15.109 24.344 1 98.75 101 LYS A O 1
ATOM 771 N N . THR A 1 102 ? 1.904 13.844 26.188 1 98.81 102 THR A N 1
ATOM 772 C CA . THR A 1 102 ? 2.707 12.82 25.531 1 98.81 102 THR A CA 1
ATOM 773 C C . THR A 1 102 ? 2.164 11.43 25.844 1 98.81 102 THR A C 1
ATOM 775 O O . THR A 1 102 ? 1.547 11.219 26.891 1 98.81 102 THR A O 1
ATOM 778 N N . ILE A 1 103 ? 2.32 10.531 24.953 1 98.69 103 ILE A N 1
ATOM 779 C CA . ILE A 1 103 ? 2.092 9.109 25.203 1 98.69 103 ILE A CA 1
ATOM 780 C C . ILE A 1 103 ? 3.107 8.281 24.422 1 98.69 103 ILE A C 1
ATOM 782 O O . ILE A 1 103 ? 3.281 8.477 23.219 1 98.69 103 ILE A O 1
ATOM 786 N N . ALA A 1 104 ? 3.84 7.441 25.125 1 98.69 104 ALA A N 1
ATOM 787 C CA . ALA A 1 104 ? 4.77 6.512 24.5 1 98.69 104 ALA A CA 1
ATOM 788 C C . ALA A 1 104 ? 4.031 5.316 23.906 1 98.69 104 ALA A C 1
ATOM 790 O O . ALA A 1 104 ? 3.24 4.664 24.578 1 98.69 104 ALA A O 1
ATOM 791 N N . PHE A 1 105 ? 4.258 5.051 22.641 1 98.5 105 PHE A N 1
ATOM 792 C CA . PHE A 1 105 ? 3.586 3.961 21.938 1 98.5 105 PHE A CA 1
ATOM 793 C C . PHE A 1 105 ? 4.477 3.395 20.844 1 98.5 105 PHE A C 1
ATOM 795 O O . PHE A 1 105 ? 5.059 4.148 20.062 1 98.5 105 PHE A O 1
ATOM 802 N N . ASP A 1 106 ? 4.621 2.105 20.797 1 97.69 106 ASP A N 1
ATOM 803 C CA . ASP A 1 106 ? 5.379 1.429 19.75 1 97.69 106 ASP A CA 1
ATOM 804 C C . ASP A 1 106 ? 4.48 1.081 18.562 1 97.69 106 ASP A C 1
ATOM 806 O O . ASP A 1 106 ? 3.766 0.076 18.594 1 97.69 106 ASP A O 1
ATOM 810 N N . PHE A 1 107 ? 4.715 1.772 17.484 1 97.75 107 PHE A N 1
ATOM 811 C CA . PHE A 1 107 ? 3.826 1.655 16.328 1 97.75 107 PHE A CA 1
ATOM 812 C C . PHE A 1 107 ? 4.164 0.417 15.508 1 97.75 107 PHE A C 1
ATOM 814 O O . PHE A 1 107 ? 3.482 0.111 14.531 1 97.75 107 PHE A O 1
ATOM 821 N N . CYS A 1 108 ? 5.141 -0.346 15.891 1 96.25 108 CYS A N 1
ATOM 822 C CA . CYS A 1 108 ? 5.398 -1.629 15.25 1 96.25 108 CYS A CA 1
ATOM 823 C C . CYS A 1 108 ? 4.449 -2.701 15.766 1 96.25 108 CYS A C 1
ATOM 825 O O . CYS A 1 108 ? 4.43 -3.822 15.25 1 96.25 108 CYS A O 1
ATOM 827 N N . ALA A 1 109 ? 3.662 -2.312 16.797 1 93.69 109 ALA A N 1
ATOM 828 C CA . ALA A 1 109 ? 2.639 -3.24 17.266 1 93.69 109 ALA A CA 1
ATOM 829 C C . ALA A 1 109 ? 1.687 -3.623 16.125 1 93.69 109 ALA A C 1
ATOM 831 O O . ALA A 1 109 ? 0.994 -2.768 15.578 1 93.69 109 ALA A O 1
ATOM 832 N N . GLY A 1 110 ? 1.579 -4.91 15.844 1 92.31 110 GLY A N 1
ATOM 833 C CA . GLY A 1 110 ? 0.832 -5.375 14.68 1 92.31 110 GLY A CA 1
ATOM 834 C C . GLY A 1 110 ? -0.597 -5.762 15.008 1 92.31 110 GLY A C 1
ATOM 835 O O . GLY A 1 110 ? -1.295 -6.344 14.18 1 92.31 110 GLY A O 1
ATOM 836 N N . SER A 1 111 ? -1.066 -5.473 16.219 1 92.56 111 SER A N 1
ATOM 837 C CA . SER A 1 111 ? -2.424 -5.82 16.625 1 92.56 111 SER A CA 1
ATOM 838 C C . SER A 1 111 ? -3.225 -4.578 17 1 92.56 111 SER A C 1
ATOM 840 O O . SER A 1 111 ? -2.697 -3.658 17.625 1 92.56 111 SER A O 1
ATOM 842 N N . VAL A 1 112 ? -4.469 -4.586 16.609 1 94.94 112 VAL A N 1
ATOM 843 C CA . VAL A 1 112 ? -5.352 -3.467 16.922 1 94.94 112 VAL A CA 1
ATOM 844 C C . VAL A 1 112 ? -5.512 -3.34 18.422 1 94.94 112 VAL A C 1
ATOM 846 O O . VAL A 1 112 ? -5.621 -2.23 18.953 1 94.94 112 VAL A O 1
ATOM 849 N N . ASP A 1 113 ? -5.461 -4.465 19.125 1 96.31 113 ASP A N 1
ATOM 850 C CA . ASP A 1 113 ? -5.629 -4.473 20.578 1 96.31 113 ASP A CA 1
ATOM 851 C C . ASP A 1 113 ? -4.527 -3.662 21.266 1 96.31 113 ASP A C 1
ATOM 853 O O . ASP A 1 113 ? -4.758 -3.043 22.297 1 96.31 113 ASP A O 1
ATOM 857 N N . ALA A 1 114 ? -3.396 -3.668 20.688 1 96.75 114 ALA A N 1
ATOM 858 C CA . ALA A 1 114 ? -2.264 -2.945 21.266 1 96.75 114 ALA A CA 1
ATOM 859 C C . ALA A 1 114 ? -2.496 -1.438 21.219 1 96.75 114 ALA A C 1
ATOM 861 O O . ALA A 1 114 ? -1.872 -0.688 21.984 1 96.75 114 ALA A O 1
ATOM 862 N N . TYR A 1 115 ? -3.41 -0.935 20.391 1 98.12 115 TYR A N 1
ATOM 863 C CA . TYR A 1 115 ? -3.646 0.492 20.203 1 98.12 115 TYR A CA 1
ATOM 864 C C . TYR A 1 115 ? -4.629 1.025 21.234 1 98.12 115 TYR A C 1
ATOM 866 O O . TYR A 1 115 ? -4.832 2.238 21.344 1 98.12 115 TYR A O 1
ATOM 874 N N . LYS A 1 116 ? -5.25 0.173 22.016 1 97.75 116 LYS A N 1
ATOM 875 C CA . LYS A 1 116 ? -6.348 0.552 22.891 1 97.75 116 LYS A CA 1
ATOM 876 C C . LYS A 1 116 ? -5.938 1.689 23.828 1 97.75 116 LYS A C 1
ATOM 878 O O . LYS A 1 116 ? -6.645 2.693 23.938 1 97.75 116 LYS A O 1
ATOM 883 N N . PRO A 1 117 ? -4.77 1.616 24.484 1 98.06 117 PRO A N 1
ATOM 884 C CA . PRO A 1 117 ? -4.395 2.713 25.375 1 98.06 117 PRO A CA 1
ATOM 885 C C . PRO A 1 117 ? -4.211 4.039 24.641 1 98.06 117 PRO A C 1
ATOM 887 O O . PRO A 1 117 ? -4.559 5.098 25.172 1 98.06 117 PRO A O 1
ATOM 890 N N . LEU A 1 118 ? -3.676 3.99 23.5 1 98.62 118 LEU A N 1
ATOM 891 C CA . LEU A 1 118 ? -3.477 5.199 22.719 1 98.62 118 LEU A CA 1
ATOM 892 C C . LEU A 1 118 ? -4.812 5.793 22.281 1 98.62 118 LEU A C 1
ATOM 894 O O . LEU A 1 118 ? -5.023 7 22.391 1 98.62 118 LEU A O 1
ATOM 898 N N . LEU A 1 119 ? -5.734 4.938 21.781 1 98.56 119 LEU A N 1
ATOM 899 C CA . LEU A 1 119 ? -7.039 5.395 21.312 1 98.56 119 LEU A CA 1
ATOM 900 C C . LEU A 1 119 ? -7.852 5.988 22.453 1 98.56 119 LEU A C 1
ATOM 902 O O . LEU A 1 119 ? -8.508 7.016 22.281 1 98.56 119 LEU A O 1
ATOM 906 N N . GLU A 1 120 ? -7.777 5.348 23.594 1 98.44 120 GLU A N 1
ATOM 907 C CA . GLU A 1 120 ? -8.469 5.859 24.766 1 98.44 120 GLU A CA 1
ATOM 908 C C . GLU A 1 120 ? -7.914 7.223 25.188 1 98.44 120 GLU A C 1
ATOM 910 O O . GLU A 1 120 ? -8.672 8.102 25.594 1 98.44 120 GLU A O 1
ATOM 915 N N . ALA A 1 121 ? -6.641 7.379 25.109 1 98.5 121 ALA A N 1
ATOM 916 C CA . ALA A 1 121 ? -6.008 8.656 25.422 1 98.5 121 ALA A CA 1
ATOM 917 C C . ALA A 1 121 ? -6.477 9.75 24.469 1 98.5 121 ALA A C 1
ATOM 919 O O . ALA A 1 121 ? -6.727 10.883 24.891 1 98.5 121 ALA A O 1
ATOM 920 N N . LEU A 1 122 ? -6.625 9.445 23.203 1 98.44 122 LEU A N 1
ATOM 921 C CA . LEU A 1 122 ? -7.035 10.414 22.188 1 98.44 122 LEU A CA 1
ATOM 922 C C . LEU A 1 122 ? -8.5 10.797 22.359 1 98.44 122 LEU A C 1
ATOM 924 O O . LEU A 1 122 ? -8.906 11.898 21.984 1 98.44 122 LEU A O 1
ATOM 928 N N . ASP A 1 123 ? -9.258 9.898 22.953 1 98.19 123 ASP A N 1
ATOM 929 C CA . ASP A 1 123 ? -10.672 10.156 23.188 1 98.19 123 ASP A CA 1
ATOM 930 C C . ASP A 1 123 ? -10.867 11.18 24.297 1 98.19 123 ASP A C 1
ATOM 932 O O . ASP A 1 123 ? -11.953 11.734 24.469 1 98.19 123 ASP A O 1
ATOM 936 N N . LYS A 1 124 ? -9.805 11.469 25.047 1 98.19 124 LYS A N 1
ATOM 937 C CA . LYS A 1 124 ? -9.906 12.383 26.188 1 98.19 124 LYS A CA 1
ATOM 938 C C . LYS A 1 124 ? -9.711 13.836 25.734 1 98.19 124 LYS A C 1
ATOM 940 O O . LYS A 1 124 ? -9.859 14.758 26.547 1 98.19 124 LYS A O 1
ATOM 945 N N . VAL A 1 125 ? -9.359 14.055 24.516 1 98.56 125 VAL A N 1
ATOM 946 C CA . VAL A 1 125 ? -9.164 15.398 24 1 98.56 125 VAL A CA 1
ATOM 947 C C . VAL A 1 125 ? -9.93 15.555 22.688 1 98.56 125 VAL A C 1
ATOM 949 O O . VAL A 1 125 ? -10.25 14.562 22.016 1 98.56 125 VAL A O 1
ATOM 952 N N . ASP A 1 126 ? -10.242 16.781 22.312 1 98.44 126 ASP A N 1
ATOM 953 C CA . ASP A 1 126 ? -10.836 17.062 21.016 1 98.44 126 ASP A CA 1
ATOM 954 C C . ASP A 1 126 ? -9.758 17.266 19.953 1 98.44 126 ASP A C 1
ATOM 956 O O . ASP A 1 126 ? -9.133 18.328 19.891 1 98.44 126 ASP A O 1
ATOM 960 N N . VAL A 1 127 ? -9.68 16.328 19.094 1 98.88 127 VAL A N 1
ATOM 961 C CA . VAL A 1 127 ? -8.617 16.344 18.094 1 98.88 127 VAL A CA 1
ATOM 962 C C . VAL A 1 127 ? -9.039 17.172 16.891 1 98.88 127 VAL A C 1
ATOM 964 O O . VAL A 1 127 ? -9.961 16.797 16.156 1 98.88 127 VAL A O 1
ATOM 967 N N . GLY A 1 128 ? -8.375 18.281 16.719 1 98.88 128 GLY A N 1
ATOM 968 C CA . GLY A 1 128 ? -8.625 19.109 15.555 1 98.88 128 GLY A CA 1
ATOM 969 C C . GLY A 1 128 ? -7.773 18.719 14.359 1 98.88 128 GLY A C 1
ATOM 970 O O . GLY A 1 128 ? -8.227 18.797 13.211 1 98.88 128 GLY A O 1
ATOM 971 N N . ILE A 1 129 ? -6.48 18.344 14.641 1 98.94 129 ILE A N 1
ATOM 972 C CA . ILE A 1 129 ? -5.543 17.953 13.594 1 98.94 129 ILE A CA 1
ATOM 973 C C . ILE A 1 129 ? -4.863 16.641 13.961 1 98.94 129 ILE A C 1
ATOM 975 O O . ILE A 1 129 ? -4.402 16.469 15.094 1 98.94 129 ILE A O 1
ATOM 979 N N . LEU A 1 130 ? -4.914 15.688 13.125 1 98.94 130 LEU A N 1
ATOM 980 C CA . LEU A 1 130 ? -4.113 14.469 13.227 1 98.94 130 LEU A CA 1
ATOM 981 C C . LEU A 1 130 ? -3.037 14.438 12.148 1 98.94 130 LEU A C 1
ATOM 983 O O . LEU A 1 130 ? -3.346 14.5 10.953 1 98.94 130 LEU A O 1
ATOM 987 N N . VAL A 1 131 ? -1.787 14.43 12.539 1 98.94 131 VAL A N 1
ATOM 988 C CA . VAL A 1 131 ? -0.663 14.266 11.625 1 98.94 131 VAL A CA 1
ATOM 989 C C . VAL A 1 131 ? -0.104 12.852 11.742 1 98.94 131 VAL A C 1
ATOM 991 O O . VAL A 1 131 ? 0.654 12.547 12.672 1 98.94 131 VAL A O 1
ATOM 994 N N . ASN A 1 132 ? -0.507 12.016 10.828 1 98.94 132 ASN A N 1
ATOM 995 C CA . ASN A 1 132 ? 0.085 10.688 10.695 1 98.94 132 ASN A CA 1
ATOM 996 C C . ASN A 1 132 ? 1.452 10.75 10.023 1 98.94 132 ASN A C 1
ATOM 998 O O . ASN A 1 132 ? 1.544 10.734 8.797 1 98.94 132 ASN A O 1
ATOM 1002 N N . ASN A 1 133 ? 2.484 10.719 10.859 1 98.75 133 ASN A N 1
ATOM 1003 C CA . ASN A 1 133 ? 3.828 10.953 10.344 1 98.75 133 ASN A CA 1
ATOM 1004 C C . ASN A 1 133 ? 4.758 9.781 10.648 1 98.75 133 ASN A C 1
ATOM 1006 O O . ASN A 1 133 ? 5.789 9.617 9.992 1 98.75 133 ASN A O 1
ATOM 1010 N N . VAL A 1 134 ? 4.391 8.969 11.656 1 98.5 134 VAL A N 1
ATOM 1011 C CA . VAL A 1 134 ? 5.301 7.918 12.086 1 98.5 134 VAL A CA 1
ATOM 1012 C C . VAL A 1 134 ? 5.594 6.973 10.922 1 98.5 134 VAL A C 1
ATOM 1014 O O . VAL A 1 134 ? 4.699 6.664 10.133 1 98.5 134 VAL A O 1
ATOM 1017 N N . GLY A 1 135 ? 6.781 6.586 10.789 1 97.69 135 GLY A N 1
ATOM 1018 C CA . GLY A 1 135 ? 7.191 5.676 9.734 1 97.69 135 GLY A CA 1
ATOM 1019 C C . GLY A 1 135 ? 8.617 5.188 9.883 1 97.69 135 GLY A C 1
ATOM 1020 O O . GLY A 1 135 ? 9.352 5.656 10.758 1 97.69 135 GLY A O 1
ATOM 1021 N N . MET A 1 136 ? 8.961 4.238 9.125 1 97.25 136 MET A N 1
ATOM 1022 C CA . MET A 1 136 ? 10.289 3.625 9.086 1 97.25 136 MET A CA 1
ATOM 1023 C C . MET A 1 136 ? 10.719 3.342 7.652 1 97.25 136 MET A C 1
ATOM 1025 O O . MET A 1 136 ? 9.875 3.09 6.785 1 97.25 136 MET A O 1
ATOM 1029 N N . SER A 1 137 ? 11.953 3.512 7.371 1 96.88 137 SER A N 1
ATOM 1030 C CA . SER A 1 137 ? 12.547 3.201 6.074 1 96.88 137 SER A CA 1
ATOM 1031 C C . SER A 1 137 ? 13.711 2.223 6.223 1 96.88 137 SER A C 1
ATOM 1033 O O . SER A 1 137 ? 13.922 1.658 7.301 1 96.88 137 SER A O 1
ATOM 1035 N N . TYR A 1 138 ? 14.383 1.945 5.059 1 96.5 138 TYR A N 1
ATOM 1036 C CA . TYR A 1 138 ? 15.617 1.164 5.039 1 96.5 138 TYR A CA 1
ATOM 1037 C C . TYR A 1 138 ? 16.781 1.973 5.594 1 96.5 138 TYR A C 1
ATOM 1039 O O . TYR A 1 138 ? 16.734 3.205 5.621 1 96.5 138 TYR A O 1
ATOM 1047 N N . GLU A 1 139 ? 17.781 1.28 6.105 1 95.38 139 GLU A N 1
ATOM 1048 C CA . GLU A 1 139 ? 19.016 1.972 6.457 1 95.38 139 GLU A CA 1
ATOM 1049 C C . GLU A 1 139 ? 19.719 2.525 5.215 1 95.38 139 GLU A C 1
ATOM 1051 O O . GLU A 1 139 ? 20.312 3.598 5.262 1 95.38 139 GLU A O 1
ATOM 1056 N N . TYR A 1 140 ? 19.688 1.896 4.164 1 96.31 140 TYR A N 1
ATOM 1057 C CA . TYR A 1 140 ? 20.172 2.219 2.826 1 96.31 140 TYR A CA 1
ATOM 1058 C C . TYR A 1 140 ? 19.484 1.36 1.775 1 96.31 140 TYR A C 1
ATOM 1060 O O . TYR A 1 140 ? 18.844 0.358 2.105 1 96.31 140 TYR A O 1
ATOM 1068 N N . PRO A 1 141 ? 19.484 1.842 0.518 1 97.19 141 PRO A N 1
ATOM 1069 C CA . PRO A 1 141 ? 18.828 1.031 -0.511 1 97.19 141 PRO A CA 1
ATOM 1070 C C . PRO A 1 141 ? 19.391 -0.382 -0.603 1 97.19 141 PRO A C 1
ATOM 1072 O O . PRO A 1 141 ? 20.609 -0.559 -0.609 1 97.19 141 PRO A O 1
ATOM 1075 N N . GLU A 1 142 ? 18.531 -1.362 -0.665 1 97.75 142 GLU A N 1
ATOM 1076 C CA . GLU A 1 142 ? 18.953 -2.758 -0.731 1 97.75 142 GLU A CA 1
ATOM 1077 C C . GLU A 1 142 ? 17.859 -3.635 -1.34 1 97.75 142 GLU A C 1
ATOM 1079 O O . GLU A 1 142 ? 16.672 -3.318 -1.238 1 97.75 142 GLU A O 1
ATOM 1084 N N . VAL A 1 143 ? 18.281 -4.727 -1.983 1 97.38 143 VAL A N 1
ATOM 1085 C CA . VAL A 1 143 ? 17.312 -5.691 -2.518 1 97.38 143 VAL A CA 1
ATOM 1086 C C . VAL A 1 143 ? 16.609 -6.398 -1.369 1 97.38 143 VAL A C 1
ATOM 1088 O O . VAL A 1 143 ? 17.156 -6.527 -0.272 1 97.38 143 VAL A O 1
ATOM 1091 N N . LEU A 1 144 ? 15.422 -6.91 -1.597 1 97.88 144 LEU A N 1
ATOM 1092 C CA . LEU A 1 144 ? 14.469 -7.34 -0.578 1 97.88 144 LEU A CA 1
ATOM 1093 C C . LEU A 1 144 ? 15.078 -8.406 0.323 1 97.88 144 LEU A C 1
ATOM 1095 O O . LEU A 1 144 ? 15 -8.312 1.55 1 97.88 144 LEU A O 1
ATOM 1099 N N . HIS A 1 145 ? 15.773 -9.375 -0.255 1 96 145 HIS A N 1
ATOM 1100 C CA . HIS A 1 145 ? 16.188 -10.531 0.525 1 96 145 HIS A CA 1
ATOM 1101 C C . HIS A 1 145 ? 17.469 -10.25 1.302 1 96 145 HIS A C 1
ATOM 1103 O O . HIS A 1 145 ? 17.891 -11.062 2.121 1 96 145 HIS A O 1
ATOM 1109 N N . GLU A 1 146 ? 18.047 -9.086 1.127 1 96.69 146 GLU A N 1
ATOM 1110 C CA . GLU A 1 146 ? 19.328 -8.773 1.766 1 96.69 146 GLU A CA 1
ATOM 1111 C C . GLU A 1 146 ? 19.203 -7.578 2.701 1 96.69 146 GLU A C 1
ATOM 1113 O O . GLU A 1 146 ? 20.203 -7.078 3.217 1 96.69 146 GLU A O 1
ATOM 1118 N N . ILE A 1 147 ? 18.047 -7.133 2.898 1 96.56 147 ILE A N 1
ATOM 1119 C CA . ILE A 1 147 ? 17.828 -5.922 3.688 1 96.56 147 ILE A CA 1
ATOM 1120 C C . ILE A 1 147 ? 18.469 -6.078 5.062 1 96.56 147 ILE A C 1
ATOM 1122 O O . ILE A 1 147 ? 18.312 -7.117 5.715 1 96.56 147 ILE A O 1
ATOM 1126 N N . GLU A 1 148 ? 19.203 -5.031 5.477 1 96.38 148 GLU A N 1
ATOM 1127 C CA . GLU A 1 148 ? 19.75 -4.996 6.824 1 96.38 148 GLU A CA 1
ATOM 1128 C C . GLU A 1 148 ? 18.641 -5.078 7.875 1 96.38 148 GLU A C 1
ATOM 1130 O O . GLU A 1 148 ? 17.656 -4.34 7.809 1 96.38 148 GLU A O 1
ATOM 1135 N N . GLY A 1 149 ? 18.781 -5.949 8.844 1 96.88 149 GLY A N 1
ATOM 1136 C CA . GLY A 1 149 ? 17.734 -6.195 9.82 1 96.88 149 GLY A CA 1
ATOM 1137 C C . GLY A 1 149 ? 16.812 -7.328 9.43 1 96.88 149 GLY A C 1
ATOM 1138 O O . GLY A 1 149 ? 15.922 -7.715 10.203 1 96.88 149 GLY A O 1
ATOM 1139 N N . GLY A 1 150 ? 16.938 -7.824 8.18 1 97.44 150 GLY A N 1
ATOM 1140 C CA . GLY A 1 150 ? 16.25 -9.023 7.715 1 97.44 150 GLY A CA 1
ATOM 1141 C C . GLY A 1 150 ? 14.742 -8.875 7.703 1 97.44 150 GLY A C 1
ATOM 1142 O O . GLY A 1 150 ? 14.219 -7.785 7.457 1 97.44 150 GLY A O 1
ATOM 1143 N N . LEU A 1 151 ? 14.055 -9.938 7.934 1 98 151 LEU A N 1
ATOM 1144 C CA . LEU A 1 151 ? 12.594 -9.984 7.891 1 98 151 LEU A CA 1
ATOM 1145 C C . LEU A 1 151 ? 11.992 -9.086 8.961 1 98 151 LEU A C 1
ATOM 1147 O O . LEU A 1 151 ? 10.922 -8.5 8.758 1 98 151 LEU A O 1
ATOM 1151 N N . GLN A 1 152 ? 12.672 -8.953 10.047 1 98.06 152 GLN A N 1
ATOM 1152 C CA . GLN A 1 152 ? 12.172 -8.086 11.109 1 98.06 152 GLN A CA 1
ATOM 1153 C C . GLN A 1 152 ? 12.07 -6.641 10.633 1 98.06 152 GLN A C 1
ATOM 1155 O O . GLN A 1 152 ? 11.062 -5.969 10.891 1 98.06 152 GLN A O 1
ATOM 1160 N N . ARG A 1 153 ? 13.086 -6.184 9.898 1 97.88 153 ARG A N 1
ATOM 1161 C CA . ARG A 1 153 ? 13.086 -4.82 9.383 1 97.88 153 ARG A CA 1
ATOM 1162 C C . ARG A 1 153 ? 11.953 -4.613 8.375 1 97.88 153 ARG A C 1
ATOM 1164 O O . ARG A 1 153 ? 11.203 -3.645 8.469 1 97.88 153 ARG A O 1
ATOM 1171 N N . ILE A 1 154 ? 11.797 -5.523 7.453 1 97.56 154 ILE A N 1
ATOM 1172 C CA . ILE A 1 154 ? 10.797 -5.324 6.402 1 97.56 154 ILE A CA 1
ATOM 1173 C C . ILE A 1 154 ? 9.398 -5.465 6.992 1 97.56 154 ILE A C 1
ATOM 1175 O O . ILE A 1 154 ? 8.469 -4.766 6.578 1 97.56 154 ILE A O 1
ATOM 1179 N N . GLY A 1 155 ? 9.242 -6.422 7.992 1 98.12 155 GLY A N 1
ATOM 1180 C CA . GLY A 1 155 ? 7.965 -6.516 8.68 1 98.12 155 GLY A CA 1
ATOM 1181 C C . GLY A 1 155 ? 7.602 -5.254 9.445 1 98.12 155 GLY A C 1
ATOM 1182 O O . GLY A 1 155 ? 6.461 -4.793 9.391 1 98.12 155 GLY A O 1
ATOM 1183 N N . ASN A 1 156 ? 8.586 -4.707 10.148 1 98.12 156 ASN A N 1
ATOM 1184 C CA . ASN A 1 156 ? 8.375 -3.463 10.883 1 98.12 156 ASN A CA 1
ATOM 1185 C C . ASN A 1 156 ? 7.996 -2.318 9.945 1 98.12 156 ASN A C 1
ATOM 1187 O O . ASN A 1 156 ? 7.082 -1.548 10.242 1 98.12 156 ASN A O 1
ATOM 1191 N N . ILE A 1 157 ? 8.695 -2.191 8.82 1 98.56 157 ILE A N 1
ATOM 1192 C CA . ILE A 1 157 ? 8.406 -1.146 7.844 1 98.56 157 ILE A CA 1
ATOM 1193 C C . ILE A 1 157 ? 6.984 -1.309 7.32 1 98.56 157 ILE A C 1
ATOM 1195 O O . ILE A 1 157 ? 6.223 -0.34 7.258 1 98.56 157 ILE A O 1
ATOM 1199 N N . THR A 1 158 ? 6.598 -2.543 6.98 1 98.75 158 THR A N 1
ATOM 1200 C CA . THR A 1 158 ? 5.262 -2.811 6.453 1 98.75 158 THR A CA 1
ATOM 1201 C C . THR A 1 158 ? 4.191 -2.404 7.461 1 98.75 158 THR A C 1
ATOM 1203 O O . THR A 1 158 ? 3.225 -1.726 7.109 1 98.75 158 THR A O 1
ATOM 1206 N N . THR A 1 159 ? 4.398 -2.766 8.695 1 98.56 159 THR A N 1
ATOM 1207 C CA . THR A 1 159 ? 3.406 -2.543 9.734 1 98.56 159 THR A CA 1
ATOM 1208 C C . THR A 1 159 ? 3.34 -1.066 10.117 1 98.56 159 THR A C 1
ATOM 1210 O O . THR A 1 159 ? 2.279 -0.444 10.023 1 98.56 159 THR A O 1
ATOM 1213 N N . ILE A 1 160 ? 4.434 -0.46 10.406 1 98.5 160 ILE A N 1
ATOM 1214 C CA . ILE A 1 160 ? 4.465 0.875 11 1 98.5 160 ILE A CA 1
ATOM 1215 C C . ILE A 1 160 ? 4.035 1.907 9.953 1 98.5 160 ILE A C 1
ATOM 1217 O O . ILE A 1 160 ? 3.434 2.928 10.297 1 98.5 160 ILE A O 1
ATOM 1221 N N . ASN A 1 161 ? 4.281 1.635 8.656 1 98.81 161 ASN A N 1
ATOM 1222 C CA . ASN A 1 161 ? 3.975 2.617 7.625 1 98.81 161 ASN A CA 1
ATOM 1223 C C . ASN A 1 161 ? 2.539 2.479 7.125 1 98.81 161 ASN A C 1
ATOM 1225 O O . ASN A 1 161 ? 2.061 3.316 6.355 1 98.81 161 ASN A O 1
ATOM 1229 N N . THR A 1 162 ? 1.777 1.415 7.555 1 98.75 162 THR A N 1
ATOM 1230 C CA . THR A 1 162 ? 0.433 1.232 7.02 1 98.75 162 THR A CA 1
ATOM 1231 C C . THR A 1 162 ? -0.599 1.209 8.141 1 98.75 162 THR A C 1
ATOM 1233 O O . THR A 1 162 ? -1.466 2.082 8.219 1 98.75 162 THR A O 1
ATOM 1236 N N . LEU A 1 163 ? -0.413 0.394 9.117 1 98.75 163 LEU A N 1
ATOM 1237 C CA . LEU A 1 163 ? -1.426 0.062 10.109 1 98.75 163 LEU A CA 1
ATOM 1238 C C . LEU A 1 163 ? -1.76 1.275 10.969 1 98.75 163 LEU A C 1
ATOM 1240 O O . LEU A 1 163 ? -2.932 1.613 11.148 1 98.75 163 LEU A O 1
ATOM 1244 N N . PRO A 1 164 ? -0.753 2.025 11.5 1 98.81 164 PRO A N 1
ATOM 1245 C CA . PRO A 1 164 ? -1.077 3.16 12.375 1 98.81 164 PRO A CA 1
ATOM 1246 C C . PRO A 1 164 ? -1.92 4.223 11.664 1 98.81 164 PRO A C 1
ATOM 1248 O O . PRO A 1 164 ? -2.922 4.688 12.219 1 98.81 164 PRO A O 1
ATOM 1251 N N . THR A 1 165 ? -1.558 4.59 10.438 1 98.81 165 THR A N 1
ATOM 1252 C CA . THR A 1 165 ? -2.312 5.582 9.68 1 98.81 165 THR A CA 1
ATOM 1253 C C . THR A 1 165 ? -3.76 5.133 9.492 1 98.81 165 THR A C 1
ATOM 1255 O O . THR A 1 165 ? -4.684 5.938 9.617 1 98.81 165 THR A O 1
ATOM 1258 N N . THR A 1 166 ? -3.98 3.854 9.242 1 98.81 166 THR A N 1
ATOM 1259 C CA . THR A 1 166 ? -5.309 3.289 9.023 1 98.81 166 THR A CA 1
ATOM 1260 C C . THR A 1 166 ? -6.156 3.377 10.281 1 98.81 166 THR A C 1
ATOM 1262 O O . THR A 1 166 ? -7.262 3.92 10.258 1 98.81 166 THR A O 1
ATOM 1265 N N . ILE A 1 167 ? -5.605 2.904 11.398 1 98.69 167 ILE A N 1
ATOM 1266 C CA . ILE A 1 167 ? -6.336 2.779 12.656 1 98.69 167 ILE A CA 1
ATOM 1267 C C . ILE A 1 167 ? -6.625 4.164 13.227 1 98.69 167 ILE A C 1
ATOM 1269 O O . ILE A 1 167 ? -7.758 4.465 13.602 1 98.69 167 ILE A O 1
ATOM 1273 N N . LEU A 1 168 ? -5.609 5.027 13.258 1 98.88 168 LEU A N 1
ATOM 1274 C CA . LEU A 1 168 ? -5.762 6.344 13.867 1 98.88 168 LEU A CA 1
ATOM 1275 C C . LEU A 1 168 ? -6.699 7.219 13.039 1 98.88 168 LEU A C 1
ATOM 1277 O O . LEU A 1 168 ? -7.516 7.961 13.594 1 98.88 168 LEU A O 1
ATOM 1281 N N . THR A 1 169 ? -6.582 7.129 11.727 1 98.88 169 THR A N 1
ATOM 1282 C CA . THR A 1 169 ? -7.465 7.906 10.859 1 98.88 169 THR A CA 1
ATOM 1283 C C . THR A 1 169 ? -8.922 7.504 11.07 1 98.88 169 THR A C 1
ATOM 1285 O O . THR A 1 169 ? -9.781 8.359 11.266 1 98.88 169 THR A O 1
ATOM 1288 N N . ALA A 1 170 ? -9.188 6.18 11.062 1 98.75 170 ALA A N 1
ATOM 1289 C CA . ALA A 1 170 ? -10.547 5.695 11.258 1 98.75 170 ALA A CA 1
ATOM 1290 C C . ALA A 1 170 ? -11.117 6.168 12.594 1 98.75 170 ALA A C 1
ATOM 1292 O O . ALA A 1 170 ? -12.258 6.633 12.664 1 98.75 170 ALA A O 1
ATOM 1293 N N . HIS A 1 171 ? -10.297 6.074 13.586 1 98.69 171 HIS A N 1
ATOM 1294 C CA . HIS A 1 171 ? -10.734 6.406 14.938 1 98.69 171 HIS A CA 1
ATOM 1295 C C . HIS A 1 171 ? -10.992 7.898 15.078 1 98.69 171 HIS A C 1
ATOM 1297 O O . HIS A 1 171 ? -12.031 8.305 15.609 1 98.69 171 HIS A O 1
ATOM 1303 N N . VAL A 1 172 ? -10.133 8.711 14.586 1 98.75 172 VAL A N 1
ATOM 1304 C CA . VAL A 1 172 ? -10.195 10.156 14.789 1 98.75 172 VAL A CA 1
ATOM 1305 C C . VAL A 1 172 ? -11.297 10.75 13.906 1 98.75 172 VAL A C 1
ATOM 1307 O O . VAL A 1 172 ? -11.977 11.695 14.305 1 98.75 172 VAL A O 1
ATOM 1310 N N . ILE A 1 173 ? -11.492 10.18 12.711 1 98.69 173 ILE A N 1
ATOM 1311 C CA . ILE A 1 173 ? -12.578 10.633 11.852 1 98.69 173 ILE A CA 1
ATOM 1312 C C . ILE A 1 173 ? -13.906 10.5 12.586 1 98.69 173 ILE A C 1
ATOM 1314 O O . ILE A 1 173 ? -14.75 11.398 12.531 1 98.69 173 ILE A O 1
ATOM 1318 N N . LYS A 1 174 ? -14.047 9.391 13.211 1 97.75 174 LYS A N 1
ATOM 1319 C CA . LYS A 1 174 ? -15.281 9.156 13.961 1 97.75 174 LYS A CA 1
ATOM 1320 C C . LYS A 1 174 ? -15.508 10.25 15 1 97.75 174 LYS A C 1
ATOM 1322 O O . LYS A 1 174 ? -16.641 10.672 15.227 1 97.75 174 LYS A O 1
ATOM 1327 N N . GLN A 1 175 ? -14.453 10.727 15.586 1 97.88 175 GLN A N 1
ATOM 1328 C CA . GLN A 1 175 ? -14.516 11.789 16.594 1 97.88 175 GLN A CA 1
ATOM 1329 C C . GLN A 1 175 ? -14.789 13.141 15.938 1 97.88 175 GLN A C 1
ATOM 1331 O O . GLN A 1 175 ? -15.484 13.984 16.516 1 97.88 175 GLN A O 1
ATOM 1336 N N . MET A 1 176 ? -14.352 13.359 14.758 1 98.69 176 MET A N 1
ATOM 1337 C CA . MET A 1 176 ? -14.406 14.648 14.078 1 98.69 176 MET A CA 1
ATOM 1338 C C . MET A 1 176 ? -15.781 14.875 13.453 1 98.69 176 MET A C 1
ATOM 1340 O O . MET A 1 176 ? -16.234 16.016 13.328 1 98.69 176 MET A O 1
ATOM 1344 N N . LEU A 1 177 ? -16.469 13.844 13.133 1 98.38 177 LEU A N 1
ATOM 1345 C CA . LEU A 1 177 ? -17.641 13.898 12.258 1 98.38 177 LEU A CA 1
ATOM 1346 C C . LEU A 1 177 ? -18.766 14.703 12.906 1 98.38 177 LEU A C 1
ATOM 1348 O O . LEU A 1 177 ? -19.391 15.531 12.25 1 98.38 177 LEU A O 1
ATOM 1352 N N . PRO A 1 178 ? -18.984 14.492 14.234 1 97.75 178 PRO A N 1
ATOM 1353 C CA . PRO A 1 178 ? -20.062 15.266 14.836 1 97.75 178 PRO A CA 1
ATOM 1354 C C . PRO A 1 178 ? -19.859 16.781 14.727 1 97.75 178 PRO A C 1
ATOM 1356 O O . PRO A 1 178 ? -20.828 17.531 14.633 1 97.75 178 PRO A O 1
ATOM 1359 N N . ARG A 1 179 ? -18.594 17.25 14.633 1 97.19 179 ARG A N 1
ATOM 1360 C CA . ARG A 1 179 ? -18.281 18.672 14.531 1 97.19 179 ARG A CA 1
ATOM 1361 C C . ARG A 1 179 ? -18.203 19.109 13.07 1 97.19 179 ARG A C 1
ATOM 1363 O O . ARG A 1 179 ? -18.219 20.312 12.781 1 97.19 179 ARG A O 1
ATOM 1370 N N . LYS A 1 180 ? -18.172 18.188 12.172 1 98.31 180 LYS A N 1
ATOM 1371 C CA . LYS A 1 180 ? -18 18.438 10.742 1 98.31 180 LYS A CA 1
ATOM 1372 C C . LYS A 1 180 ? -16.797 19.328 10.477 1 98.31 180 LYS A C 1
ATOM 1374 O O . LYS A 1 180 ? -16.859 20.25 9.672 1 98.31 180 LYS A O 1
ATOM 1379 N N . LYS A 1 181 ? -15.828 19.203 11.305 1 98.62 181 LYS A N 1
ATOM 1380 C CA . LYS A 1 181 ? -14.539 19.875 11.219 1 98.62 181 LYS A CA 1
ATOM 1381 C C . LYS A 1 181 ? -13.398 18.938 11.617 1 98.62 181 LYS A C 1
ATOM 1383 O O . LYS A 1 181 ? -13.562 18.109 12.508 1 98.62 181 LYS A O 1
ATOM 1388 N N . GLY A 1 182 ? -12.359 19.062 11.031 1 98.75 182 GLY A N 1
ATOM 1389 C CA . GLY A 1 182 ? -11.188 18.234 11.32 1 98.75 182 GLY A CA 1
ATOM 1390 C C . GLY A 1 182 ? -10.188 18.203 10.18 1 98.75 182 GLY A C 1
ATOM 1391 O O . GLY A 1 182 ? -10.562 18.328 9.016 1 98.75 182 GLY A O 1
ATOM 1392 N N . ILE A 1 183 ? -8.93 18.094 10.508 1 98.88 183 ILE A N 1
ATOM 1393 C CA . ILE A 1 183 ? -7.844 18.031 9.531 1 98.88 183 ILE A CA 1
ATOM 1394 C C . ILE A 1 183 ? -7.016 16.766 9.766 1 98.88 183 ILE A C 1
ATOM 1396 O O . ILE A 1 183 ? -6.609 16.484 10.898 1 98.88 183 ILE A O 1
ATOM 1400 N N . ILE A 1 184 ? -6.863 16 8.805 1 98.94 184 ILE A N 1
ATOM 1401 C CA . ILE A 1 184 ? -5.965 14.852 8.836 1 98.94 184 ILE A CA 1
ATOM 1402 C C . ILE A 1 184 ? -4.859 15.031 7.797 1 98.94 184 ILE A C 1
ATOM 1404 O O . ILE A 1 184 ? -5.141 15.289 6.625 1 98.94 184 ILE A O 1
ATOM 1408 N N . VAL A 1 185 ? -3.637 14.992 8.227 1 98.94 185 VAL A N 1
ATOM 1409 C CA . VAL A 1 185 ? -2.467 15.023 7.355 1 98.94 185 VAL A CA 1
ATOM 1410 C C . VAL A 1 185 ? -1.783 13.656 7.359 1 98.94 185 VAL A C 1
ATOM 1412 O O . VAL A 1 185 ? -1.311 13.195 8.398 1 98.94 185 VAL A O 1
ATOM 1415 N N . ASN A 1 186 ? -1.795 12.969 6.289 1 98.94 186 ASN A N 1
ATOM 1416 C CA . ASN A 1 186 ? -1.07 11.719 6.109 1 98.94 186 ASN A CA 1
ATOM 1417 C C . ASN A 1 186 ? 0.259 11.93 5.391 1 98.94 186 ASN A C 1
ATOM 1419 O O . ASN A 1 186 ? 0.283 12.336 4.23 1 98.94 186 ASN A O 1
ATOM 1423 N N . VAL A 1 187 ? 1.352 11.641 6.098 1 98.81 187 VAL A N 1
ATOM 1424 C CA . VAL A 1 187 ? 2.68 11.852 5.531 1 98.81 187 VAL A CA 1
ATOM 1425 C C . VAL A 1 187 ? 3.135 10.594 4.797 1 98.81 187 VAL A C 1
ATOM 1427 O O . VAL A 1 187 ? 3.344 9.547 5.418 1 98.81 187 VAL A O 1
ATOM 1430 N N . SER A 1 188 ? 3.193 10.664 3.553 1 98.62 188 SER A N 1
ATOM 1431 C CA . SER A 1 188 ? 3.736 9.609 2.701 1 98.62 188 SER A CA 1
ATOM 1432 C C . SER A 1 188 ? 5.184 9.898 2.316 1 98.62 188 SER A C 1
ATOM 1434 O O . SER A 1 188 ? 6.027 10.125 3.186 1 98.62 188 SER A O 1
ATOM 1436 N N . SER A 1 189 ? 5.488 9.883 1.069 1 98.12 189 SER A N 1
ATOM 1437 C CA . SER A 1 189 ? 6.812 10.148 0.51 1 98.12 189 SER A CA 1
ATOM 1438 C C . SER A 1 189 ? 6.758 10.258 -1.01 1 98.12 189 SER A C 1
ATOM 1440 O O . SER A 1 189 ? 5.871 9.68 -1.646 1 98.12 189 SER A O 1
ATOM 1442 N N . ALA A 1 190 ? 7.727 11 -1.535 1 96.38 190 ALA A N 1
ATOM 1443 C CA . ALA A 1 190 ? 7.867 11.016 -2.988 1 96.38 190 ALA A CA 1
ATOM 1444 C C . ALA A 1 190 ? 8.211 9.625 -3.521 1 96.38 190 ALA A C 1
ATOM 1446 O O . ALA A 1 190 ? 8.07 9.359 -4.719 1 96.38 190 ALA A O 1
ATOM 1447 N N . ALA A 1 191 ? 8.586 8.719 -2.65 1 95.75 191 ALA A N 1
ATOM 1448 C CA . ALA A 1 191 ? 8.898 7.34 -3.014 1 95.75 191 ALA A CA 1
ATOM 1449 C C . ALA A 1 191 ? 7.664 6.617 -3.549 1 95.75 191 ALA A C 1
ATOM 1451 O O . ALA A 1 191 ? 7.773 5.531 -4.121 1 95.75 191 ALA A O 1
ATOM 1452 N N . CYS A 1 192 ? 6.5 7.219 -3.441 1 96.81 192 CYS A N 1
ATOM 1453 C CA . CYS A 1 192 ? 5.262 6.59 -3.891 1 96.81 192 CYS A CA 1
ATOM 1454 C C . CYS A 1 192 ? 4.949 6.973 -5.332 1 96.81 192 CYS A C 1
ATOM 1456 O O . CYS A 1 192 ? 4.031 6.414 -5.941 1 96.81 192 CYS A O 1
ATOM 1458 N N . TYR A 1 193 ? 5.715 7.902 -5.934 1 95.06 193 TYR A N 1
ATOM 1459 C CA . TYR A 1 193 ? 5.359 8.438 -7.242 1 95.06 193 TYR A CA 1
ATOM 1460 C C . TYR A 1 193 ? 5.918 7.559 -8.359 1 95.06 193 TYR A C 1
ATOM 1462 O O . TYR A 1 193 ? 5.402 7.566 -9.477 1 95.06 193 TYR A O 1
ATOM 1470 N N . ASN A 1 194 ? 6.973 6.887 -8.039 1 94 194 ASN A N 1
ATOM 1471 C CA . ASN A 1 194 ? 7.609 5.98 -8.992 1 94 194 ASN A CA 1
ATOM 1472 C C . ASN A 1 194 ? 8.008 4.664 -8.336 1 94 194 ASN A C 1
ATOM 1474 O O . ASN A 1 194 ? 8.289 4.625 -7.133 1 94 194 ASN A O 1
ATOM 1478 N N . HIS A 1 195 ? 7.973 3.625 -9.141 1 94.44 195 HIS A N 1
ATOM 1479 C CA . HIS A 1 195 ? 8.539 2.371 -8.664 1 94.44 195 HIS A CA 1
ATOM 1480 C C . HIS A 1 195 ? 10.039 2.502 -8.414 1 94.44 195 HIS A C 1
ATOM 1482 O O . HIS A 1 195 ? 10.812 2.674 -9.359 1 94.44 195 HIS A O 1
ATOM 1488 N N . MET A 1 196 ? 10.43 2.414 -7.137 1 94.56 196 MET A N 1
ATOM 1489 C CA . MET A 1 196 ? 11.82 2.68 -6.762 1 94.56 196 MET A CA 1
ATOM 1490 C C . MET A 1 196 ? 12.539 1.386 -6.402 1 94.56 196 MET A C 1
ATOM 1492 O O . MET A 1 196 ? 12.469 0.926 -5.262 1 94.56 196 MET A O 1
ATOM 1496 N N . ALA A 1 197 ? 13.359 0.89 -7.387 1 96.69 197 ALA A N 1
ATOM 1497 C CA . ALA A 1 197 ? 14.164 -0.294 -7.094 1 96.69 197 ALA A CA 1
ATOM 1498 C C . ALA A 1 197 ? 15.062 -0.06 -5.887 1 96.69 197 ALA A C 1
ATOM 1500 O O . ALA A 1 197 ? 15.578 1.045 -5.691 1 96.69 197 ALA A O 1
ATOM 1501 N N . LEU A 1 198 ? 15.18 -1.087 -5.023 1 97.94 198 LEU A N 1
ATOM 1502 C CA . LEU A 1 198 ? 16.031 -1.11 -3.838 1 97.94 198 LEU A CA 1
ATOM 1503 C C . LEU A 1 198 ? 15.336 -0.433 -2.66 1 97.94 198 LEU A C 1
ATOM 1505 O O . LEU A 1 198 ? 15.914 -0.316 -1.578 1 97.94 198 LEU A O 1
ATOM 1509 N N . TRP A 1 199 ? 14.117 0.02 -2.844 1 97.94 199 TRP A N 1
ATOM 1510 C CA . TRP A 1 199 ? 13.273 0.573 -1.791 1 97.94 199 TRP A CA 1
ATOM 1511 C C . TRP A 1 199 ? 11.891 -0.072 -1.806 1 97.94 199 TRP A C 1
ATOM 1513 O O . TRP A 1 199 ? 10.883 0.593 -1.542 1 97.94 199 TRP A O 1
ATOM 1523 N N . ALA A 1 200 ? 11.82 -1.322 -2.139 1 98.56 200 ALA A N 1
ATOM 1524 C CA . ALA A 1 200 ? 10.586 -1.986 -2.547 1 98.56 200 ALA A CA 1
ATOM 1525 C C . ALA A 1 200 ? 9.508 -1.83 -1.484 1 98.56 200 ALA A C 1
ATOM 1527 O O . ALA A 1 200 ? 8.453 -1.24 -1.742 1 98.56 200 ALA A O 1
ATOM 1528 N N . VAL A 1 201 ? 9.773 -2.297 -0.239 1 98.88 201 VAL A N 1
ATOM 1529 C CA . VAL A 1 201 ? 8.758 -2.316 0.81 1 98.88 201 VAL A CA 1
ATOM 1530 C C . VAL A 1 201 ? 8.43 -0.887 1.237 1 98.88 201 VAL A C 1
ATOM 1532 O O . VAL A 1 201 ? 7.258 -0.523 1.355 1 98.88 201 VAL A O 1
ATOM 1535 N N . TYR A 1 202 ? 9.43 -0.035 1.383 1 98.69 202 TYR A N 1
ATOM 1536 C CA . TYR A 1 202 ? 9.211 1.356 1.762 1 98.69 202 TYR A CA 1
ATOM 1537 C C . TYR A 1 202 ? 8.328 2.066 0.742 1 98.69 202 TYR A C 1
ATOM 1539 O O . TYR A 1 202 ? 7.316 2.676 1.102 1 98.69 202 TYR A O 1
ATOM 1547 N N . SER A 1 203 ? 8.711 1.959 -0.549 1 98.69 203 SER A N 1
ATOM 1548 C CA . SER A 1 203 ? 7.953 2.586 -1.629 1 98.69 203 SER A CA 1
ATOM 1549 C C . SER A 1 203 ? 6.516 2.076 -1.666 1 98.69 203 SER A C 1
ATOM 1551 O O . SER A 1 203 ? 5.574 2.863 -1.802 1 98.69 203 SER A O 1
ATOM 1553 N N . ALA A 1 204 ? 6.34 0.81 -1.484 1 98.88 204 ALA A N 1
ATOM 1554 C CA . ALA A 1 204 ? 5.004 0.216 -1.518 1 98.88 204 ALA A CA 1
ATOM 1555 C C . ALA A 1 204 ? 4.145 0.737 -0.371 1 98.88 204 ALA A C 1
ATOM 1557 O O . ALA A 1 204 ? 2.957 1.014 -0.555 1 98.88 204 ALA A O 1
ATOM 1558 N N . THR A 1 205 ? 4.699 0.897 0.833 1 98.94 205 THR A N 1
ATOM 1559 C CA . THR A 1 205 ? 3.936 1.384 1.978 1 98.94 205 THR A CA 1
ATOM 1560 C C . THR A 1 205 ? 3.51 2.834 1.767 1 98.94 205 THR A C 1
ATOM 1562 O O . THR A 1 205 ? 2.404 3.223 2.148 1 98.94 205 THR A O 1
ATOM 1565 N N . LYS A 1 206 ? 4.398 3.607 1.191 1 98.88 206 LYS A N 1
ATOM 1566 C CA . LYS A 1 206 ? 4.066 5.012 0.973 1 98.88 206 LYS A CA 1
ATOM 1567 C C . LYS A 1 206 ? 3.041 5.168 -0.147 1 98.88 206 LYS A C 1
ATOM 1569 O O . LYS A 1 206 ? 2.203 6.074 -0.109 1 98.88 206 LYS A O 1
ATOM 1574 N N . LYS A 1 207 ? 3.039 4.273 -1.103 1 98.81 207 LYS A N 1
ATOM 1575 C CA . LYS A 1 207 ? 1.959 4.223 -2.084 1 98.81 207 LYS A CA 1
ATOM 1576 C C . LYS A 1 207 ? 0.633 3.854 -1.426 1 98.81 207 LYS A C 1
ATOM 1578 O O . LYS A 1 207 ? -0.412 4.41 -1.765 1 98.81 207 LYS A O 1
ATOM 1583 N N . TYR A 1 208 ? 0.709 2.885 -0.483 1 98.94 208 TYR A N 1
ATOM 1584 C CA . TYR A 1 208 ? -0.466 2.535 0.307 1 98.94 208 TYR A CA 1
ATOM 1585 C C . TYR A 1 208 ? -1.078 3.775 0.951 1 98.94 208 TYR A C 1
ATOM 1587 O O . TYR A 1 208 ? -2.287 4 0.854 1 98.94 208 TYR A O 1
ATOM 1595 N N . VAL A 1 209 ? -0.271 4.613 1.559 1 98.94 209 VAL A N 1
ATOM 1596 C CA . VAL A 1 209 ? -0.731 5.781 2.301 1 98.94 209 VAL A CA 1
ATOM 1597 C C . VAL A 1 209 ? -1.374 6.781 1.342 1 98.94 209 VAL A C 1
ATOM 1599 O O . VAL A 1 209 ? -2.453 7.312 1.619 1 98.94 209 VAL A O 1
ATOM 1602 N N . THR A 1 210 ? -0.729 7.031 0.226 1 98.75 210 THR A N 1
ATOM 1603 C CA . THR A 1 210 ? -1.274 7.984 -0.734 1 98.75 210 THR A CA 1
ATOM 1604 C C . THR A 1 210 ? -2.596 7.48 -1.307 1 98.75 210 THR A C 1
ATOM 1606 O O . THR A 1 210 ? -3.545 8.25 -1.464 1 98.75 210 THR A O 1
ATOM 1609 N N . TRP A 1 211 ? -2.643 6.184 -1.59 1 98.69 211 TRP A N 1
ATOM 1610 C CA . TRP A 1 211 ? -3.838 5.57 -2.164 1 98.69 211 TRP A CA 1
ATOM 1611 C C . TRP A 1 211 ? -5 5.621 -1.18 1 98.69 211 TRP A C 1
ATOM 1613 O O . TRP A 1 211 ? -6.105 6.035 -1.535 1 98.69 211 TRP A O 1
ATOM 1623 N N . LEU A 1 212 ? -4.742 5.254 0.063 1 98.88 212 LEU A N 1
ATOM 1624 C CA . LEU A 1 212 ? -5.73 5.309 1.134 1 98.88 212 LEU A CA 1
ATOM 1625 C C . LEU A 1 212 ? -6.258 6.727 1.314 1 98.88 212 LEU A C 1
ATOM 1627 O O . LEU A 1 212 ? -7.473 6.941 1.374 1 98.88 212 LEU A O 1
ATOM 1631 N N . SER A 1 213 ? -5.359 7.684 1.322 1 98.81 213 SER A N 1
ATOM 1632 C CA . SER A 1 213 ? -5.703 9.078 1.562 1 98.81 213 SER A CA 1
ATOM 1633 C C . SER A 1 213 ? -6.625 9.617 0.472 1 98.81 213 SER A C 1
ATOM 1635 O O . SER A 1 213 ? -7.586 10.336 0.761 1 98.81 213 SER A O 1
ATOM 1637 N N . GLU A 1 214 ? -6.324 9.25 -0.745 1 98 214 GLU A N 1
ATOM 1638 C CA . GLU A 1 214 ? -7.145 9.711 -1.858 1 98 214 GLU A CA 1
ATOM 1639 C C . GLU A 1 214 ? -8.578 9.188 -1.741 1 98 214 GLU A C 1
ATOM 1641 O O . GLU A 1 214 ? -9.531 9.938 -1.946 1 98 214 GLU A O 1
ATOM 1646 N N . ILE A 1 215 ? -8.711 7.922 -1.426 1 98.19 215 ILE A N 1
ATOM 1647 C CA . ILE A 1 215 ? -10.047 7.34 -1.309 1 98.19 215 ILE A CA 1
ATOM 1648 C C . ILE A 1 215 ? -10.789 7.98 -0.137 1 98.19 215 ILE A C 1
ATOM 1650 O O . ILE A 1 215 ? -11.977 8.281 -0.239 1 98.19 215 ILE A O 1
ATOM 1654 N N . LEU A 1 216 ? -10.07 8.234 0.944 1 98.56 216 LEU A N 1
ATOM 1655 C CA . LEU A 1 216 ? -10.711 8.836 2.109 1 98.56 216 LEU A CA 1
ATOM 1656 C C . LEU A 1 216 ? -11.188 10.25 1.795 1 98.56 216 LEU A C 1
ATOM 1658 O O . LEU A 1 216 ? -12.234 10.68 2.291 1 98.56 216 LEU A O 1
ATOM 1662 N N . ARG A 1 217 ? -10.461 11.008 0.999 1 97.75 217 ARG A N 1
ATOM 1663 C CA . ARG A 1 217 ? -10.906 12.328 0.571 1 97.75 217 ARG A CA 1
ATOM 1664 C C . ARG A 1 217 ? -12.234 12.234 -0.173 1 97.75 217 ARG A C 1
ATOM 1666 O O . ARG A 1 217 ? -13.117 13.078 0.013 1 97.75 217 ARG A O 1
ATOM 1673 N N . MET A 1 218 ? -12.344 11.18 -0.99 1 95.5 218 MET A N 1
ATOM 1674 C CA . MET A 1 218 ? -13.594 10.977 -1.716 1 95.5 218 MET A CA 1
ATOM 1675 C C . MET A 1 218 ? -14.734 10.648 -0.757 1 95.5 218 MET A C 1
ATOM 1677 O O . MET A 1 218 ? -15.828 11.203 -0.88 1 95.5 218 MET A O 1
ATOM 1681 N N . GLU A 1 219 ? -14.469 9.844 0.221 1 96.62 219 GLU A N 1
ATOM 1682 C CA . GLU A 1 219 ? -15.492 9.359 1.141 1 96.62 219 GLU A CA 1
ATOM 1683 C C . GLU A 1 219 ? -15.969 10.469 2.068 1 96.62 219 GLU A C 1
ATOM 1685 O O . GLU A 1 219 ? -17.125 10.484 2.482 1 96.62 219 GLU A O 1
ATOM 1690 N N . TYR A 1 220 ? -15.055 11.438 2.316 1 97.38 220 TYR A N 1
ATOM 1691 C CA . TYR A 1 220 ? -15.391 12.398 3.361 1 97.38 220 TYR A CA 1
ATOM 1692 C C . TYR A 1 220 ? -15.414 13.82 2.811 1 97.38 220 TYR A C 1
ATOM 1694 O O . TYR A 1 220 ? -15.414 14.789 3.574 1 97.38 220 TYR A O 1
ATOM 1702 N N . ALA A 1 221 ? -15.422 13.992 1.507 1 91.12 221 ALA A N 1
ATOM 1703 C CA . ALA A 1 221 ? -15.391 15.273 0.815 1 91.12 221 ALA A CA 1
ATOM 1704 C C . ALA A 1 221 ? -16.516 16.188 1.289 1 91.12 221 ALA A C 1
ATOM 1706 O O . ALA A 1 221 ? -16.328 17.391 1.424 1 91.12 221 ALA A O 1
ATOM 1707 N N . ASP A 1 222 ? -17.641 15.695 1.634 1 94.62 222 ASP A N 1
ATOM 1708 C CA . ASP A 1 222 ? -18.797 16.516 1.975 1 94.62 222 ASP A CA 1
ATOM 1709 C C . ASP A 1 222 ? -19.125 16.406 3.459 1 94.62 222 ASP A C 1
ATOM 1711 O O . ASP A 1 222 ? -20.25 16.719 3.875 1 94.62 222 ASP A O 1
ATOM 1715 N N . LYS A 1 223 ? -18.109 16.031 4.246 1 97.56 223 LYS A N 1
ATOM 1716 C CA . LYS A 1 223 ? -18.391 15.797 5.66 1 97.56 223 LYS A CA 1
ATOM 1717 C C . LYS A 1 223 ? -17.672 16.812 6.539 1 97.56 223 LYS A C 1
ATOM 1719 O O . LYS A 1 223 ? -17.641 16.688 7.762 1 97.56 223 LYS A O 1
ATOM 1724 N N . GLY A 1 224 ? -17 17.812 5.93 1 97.75 224 GLY A N 1
ATOM 1725 C CA . GLY A 1 224 ? -16.328 18.859 6.684 1 97.75 224 GLY A CA 1
ATOM 1726 C C . GLY A 1 224 ? -14.945 18.453 7.172 1 97.75 224 GLY A C 1
ATOM 1727 O O . GLY A 1 224 ? -14.359 19.125 8.023 1 97.75 224 GLY A O 1
ATOM 1728 N N . ILE A 1 225 ? -14.477 17.312 6.711 1 98.44 225 ILE A N 1
ATOM 1729 C CA . ILE A 1 225 ? -13.164 16.812 7.105 1 98.44 225 ILE A CA 1
ATOM 1730 C C . ILE A 1 225 ? -12.156 17.094 5.992 1 98.44 225 ILE A C 1
ATOM 1732 O O . ILE A 1 225 ? -12.391 16.75 4.832 1 98.44 225 ILE A O 1
ATOM 1736 N N . THR A 1 226 ? -11.047 17.781 6.297 1 98.56 226 THR A N 1
ATOM 1737 C CA . THR A 1 226 ? -9.961 18.031 5.359 1 98.56 226 THR A CA 1
ATOM 1738 C C . THR A 1 226 ? -8.883 16.953 5.473 1 98.56 226 THR A C 1
ATOM 1740 O O . THR A 1 226 ? -8.32 16.734 6.547 1 98.56 226 THR A O 1
ATOM 1743 N N . ILE A 1 227 ? -8.641 16.234 4.434 1 98.75 227 ILE A N 1
ATOM 1744 C CA . ILE A 1 227 ? -7.609 15.203 4.41 1 98.75 227 ILE A CA 1
ATOM 1745 C C . ILE A 1 227 ? -6.531 15.57 3.393 1 98.75 227 ILE A C 1
ATOM 1747 O O . ILE A 1 227 ? -6.82 15.719 2.203 1 98.75 227 ILE A O 1
ATOM 175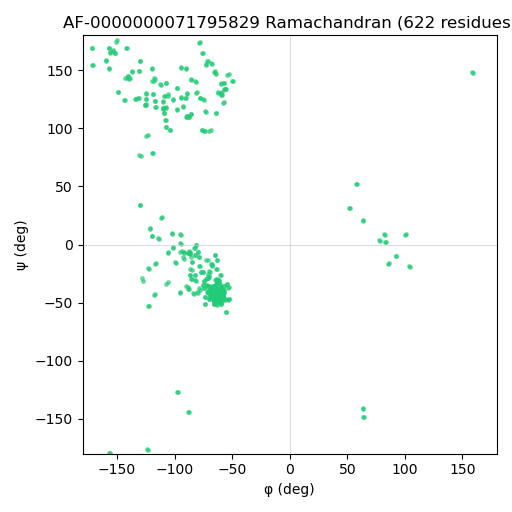1 N N . GLN A 1 228 ? -5.332 15.75 3.822 1 98.69 228 GLN A N 1
ATOM 1752 C CA . GLN A 1 228 ? -4.211 16.094 2.955 1 98.69 228 GLN A CA 1
ATOM 1753 C C . GLN A 1 228 ? -3.143 15.008 2.977 1 98.69 228 GLN A C 1
ATOM 1755 O O . GLN A 1 228 ? -2.898 14.391 4.016 1 98.69 228 GLN A O 1
ATOM 1760 N N . THR A 1 229 ? -2.547 14.766 1.863 1 98.75 229 THR A N 1
ATOM 1761 C CA . THR A 1 229 ? -1.4 13.875 1.738 1 98.75 229 THR A CA 1
ATOM 1762 C C . THR A 1 229 ? -0.128 14.664 1.452 1 98.75 229 THR A C 1
ATOM 1764 O O . THR A 1 229 ? -0.099 15.5 0.544 1 98.75 229 THR A O 1
ATOM 1767 N N . ILE A 1 230 ? 0.882 14.445 2.209 1 98.62 230 ILE A N 1
ATOM 1768 C CA . ILE A 1 230 ? 2.186 15.078 2.029 1 98.62 230 ILE A CA 1
ATOM 1769 C C . ILE A 1 230 ? 3.201 14.047 1.555 1 98.62 230 ILE A C 1
ATOM 1771 O O . ILE A 1 230 ? 3.432 13.039 2.23 1 98.62 230 ILE A O 1
ATOM 1775 N N . CYS A 1 231 ? 3.807 14.281 0.441 1 98.56 231 CYS A N 1
ATOM 1776 C CA . CYS A 1 231 ? 4.801 13.383 -0.132 1 98.56 231 CYS A CA 1
ATOM 1777 C C . CYS A 1 231 ? 6.152 14.078 -0.261 1 98.56 231 CYS A C 1
ATOM 1779 O O . CYS A 1 231 ? 6.582 14.414 -1.366 1 98.56 231 CYS A O 1
ATOM 1781 N N . PRO A 1 232 ? 6.832 14.172 0.817 1 98.25 232 PRO A N 1
ATOM 1782 C CA . PRO A 1 232 ? 8.109 14.891 0.802 1 98.25 232 PRO A CA 1
ATOM 1783 C C . PRO A 1 232 ? 9.156 14.203 -0.069 1 98.25 232 PRO A C 1
ATOM 1785 O O . PRO A 1 232 ? 9.125 12.977 -0.234 1 98.25 232 PRO A O 1
ATOM 1788 N N . MET A 1 233 ? 10.008 15.055 -0.624 1 97.06 233 MET A N 1
ATOM 1789 C CA . MET A 1 233 ? 11.289 14.555 -1.112 1 97.06 233 MET A CA 1
ATOM 1790 C C . MET A 1 233 ? 12.336 14.57 -0.004 1 97.06 233 MET A C 1
ATOM 1792 O O . MET A 1 233 ? 12.047 14.188 1.134 1 97.06 233 MET A O 1
ATOM 1796 N N . MET A 1 234 ? 13.555 14.844 -0.302 1 95.81 234 MET A N 1
ATOM 1797 C CA . MET A 1 234 ? 14.617 14.766 0.696 1 95.81 234 MET A CA 1
ATOM 1798 C C . MET A 1 234 ? 14.523 15.922 1.684 1 95.81 234 MET A C 1
ATOM 1800 O O . MET A 1 234 ? 14.562 17.094 1.285 1 95.81 234 MET A O 1
ATOM 1804 N N . VAL A 1 235 ? 14.242 15.617 2.902 1 97.12 235 VAL A N 1
ATOM 1805 C CA . VAL A 1 235 ? 14.305 16.562 4.012 1 97.12 235 VAL A CA 1
ATOM 1806 C C . VAL A 1 235 ? 15.445 16.188 4.953 1 97.12 235 VAL A C 1
ATOM 1808 O O . VAL A 1 235 ? 15.641 15.008 5.254 1 97.12 235 VAL A O 1
ATOM 1811 N N . ALA A 1 236 ? 16.188 17.141 5.398 1 97 236 ALA A N 1
ATOM 1812 C CA . ALA A 1 236 ? 17.297 16.859 6.293 1 97 236 ALA A CA 1
ATOM 1813 C C . ALA A 1 236 ? 16.812 16.391 7.66 1 97 236 ALA A C 1
ATOM 1815 O O . ALA A 1 236 ? 16.375 17.203 8.484 1 97 236 ALA A O 1
ATOM 1816 N N . THR A 1 237 ? 16.812 15.125 7.871 1 94.25 237 THR A N 1
ATOM 1817 C CA . THR A 1 237 ? 16.391 14.469 9.109 1 94.25 237 THR A CA 1
ATOM 1818 C C . THR A 1 237 ? 17.281 13.273 9.414 1 94.25 237 THR A C 1
ATOM 1820 O O . THR A 1 237 ? 18.078 12.859 8.578 1 94.25 237 THR A O 1
ATOM 1823 N N . LYS A 1 238 ? 17.125 12.758 10.625 1 89.62 238 LYS A N 1
ATOM 1824 C CA . LYS A 1 238 ? 17.844 11.539 10.992 1 89.62 238 LYS A CA 1
ATOM 1825 C C . LYS A 1 238 ? 17.469 10.391 10.062 1 89.62 238 LYS A C 1
ATOM 1827 O O . LYS A 1 238 ? 18.328 9.602 9.656 1 89.62 238 LYS A O 1
ATOM 1832 N N . MET A 1 239 ? 16.266 10.281 9.641 1 85.94 239 MET A N 1
ATOM 1833 C CA . MET A 1 239 ? 15.773 9.203 8.789 1 85.94 239 MET A CA 1
ATOM 1834 C C . MET A 1 239 ? 16.438 9.242 7.418 1 85.94 239 MET A C 1
ATOM 1836 O O . MET A 1 239 ? 16.812 8.203 6.875 1 85.94 239 MET A O 1
ATOM 1840 N N . SER A 1 240 ? 16.609 10.484 6.859 1 89.75 240 SER A N 1
ATOM 1841 C CA . SER A 1 240 ? 17.188 10.617 5.527 1 89.75 240 SER A CA 1
ATOM 1842 C C . SER A 1 240 ? 18.703 10.477 5.57 1 89.75 240 SER A C 1
ATOM 1844 O O . SER A 1 240 ? 19.344 10.312 4.527 1 89.75 240 SER A O 1
ATOM 1846 N N . LYS A 1 241 ? 19.328 10.641 6.762 1 88.81 241 LYS A N 1
ATOM 1847 C CA . LYS A 1 241 ? 20.766 10.602 6.98 1 88.81 241 LYS A CA 1
ATOM 1848 C C . LYS A 1 241 ? 21.469 11.734 6.238 1 88.81 241 LYS A C 1
ATOM 1850 O O . LYS A 1 241 ? 22.625 11.594 5.832 1 88.81 241 LYS A O 1
ATOM 1855 N N . VAL A 1 242 ? 20.625 12.766 5.926 1 88.12 242 VAL A N 1
ATOM 1856 C CA . VAL A 1 242 ? 21.172 13.961 5.301 1 88.12 242 VAL A CA 1
ATOM 1857 C C . VAL A 1 242 ? 21.219 15.102 6.312 1 88.12 242 VAL A C 1
ATOM 1859 O O . VAL A 1 242 ? 20.219 15.375 6.984 1 88.12 242 VAL A O 1
ATOM 1862 N N . ARG A 1 243 ? 22.453 15.758 6.457 1 88.31 243 ARG A N 1
ATOM 1863 C CA . ARG A 1 243 ? 22.625 16.828 7.438 1 88.31 243 ARG A CA 1
ATOM 1864 C C . ARG A 1 243 ? 22.688 18.188 6.754 1 88.31 243 ARG A C 1
ATOM 1866 O O . ARG A 1 243 ? 22.156 19.172 7.277 1 88.31 243 ARG A O 1
ATOM 1873 N N . LYS A 1 244 ? 23.234 18.125 5.594 1 93.12 244 LYS A N 1
ATOM 1874 C CA . LYS A 1 244 ? 23.422 19.391 4.891 1 93.12 244 LYS A CA 1
ATOM 1875 C C . LYS A 1 244 ? 22.125 19.828 4.203 1 93.12 244 LYS A C 1
ATOM 1877 O O . LYS A 1 244 ? 21.484 19.031 3.514 1 93.12 244 LYS A O 1
ATOM 1882 N N . THR A 1 245 ? 21.75 21.047 4.418 1 95.81 245 THR A N 1
ATOM 1883 C CA . THR A 1 245 ? 20.516 21.578 3.826 1 95.81 245 THR A CA 1
ATOM 1884 C C . THR A 1 245 ? 20.828 22.297 2.514 1 95.81 245 THR A C 1
ATOM 1886 O O . THR A 1 245 ? 21.953 22.734 2.281 1 95.81 245 THR A O 1
ATOM 1889 N N . SER A 1 246 ? 19.938 22.344 1.648 1 95.69 246 SER A N 1
ATOM 1890 C CA . SER A 1 246 ? 19.938 23.078 0.39 1 95.69 246 SER A CA 1
ATOM 1891 C C . SER A 1 246 ? 18.531 23.453 -0.024 1 95.69 246 SER A C 1
ATOM 1893 O O . SER A 1 246 ? 17.562 23.172 0.694 1 95.69 246 SER A O 1
ATOM 1895 N N . PHE A 1 247 ? 18.422 24.203 -1.075 1 95.81 247 PHE A N 1
ATOM 1896 C CA . PHE A 1 247 ? 17.109 24.578 -1.585 1 95.81 247 PHE A CA 1
ATOM 1897 C C . PHE A 1 247 ? 16.234 23.359 -1.806 1 95.81 247 PHE A C 1
ATOM 1899 O O . PHE A 1 247 ? 15.047 23.375 -1.503 1 95.81 247 PHE A O 1
ATOM 1906 N N . PHE A 1 248 ? 16.812 22.312 -2.232 1 96.06 248 PHE A N 1
ATOM 1907 C CA . PHE A 1 248 ? 16.062 21.109 -2.559 1 96.06 248 PHE A CA 1
ATOM 1908 C C . PHE A 1 248 ? 16.047 20.141 -1.373 1 96.06 248 PHE A C 1
ATOM 1910 O O . PHE A 1 248 ? 15.359 19.125 -1.406 1 96.06 248 PHE A O 1
ATOM 1917 N N . VAL A 1 249 ? 16.781 20.422 -0.306 1 97.31 249 VAL A N 1
ATOM 1918 C CA . VAL A 1 249 ? 16.812 19.625 0.908 1 97.31 249 VAL A CA 1
ATOM 1919 C C . VAL A 1 249 ? 16.594 20.516 2.129 1 97.31 249 VAL A C 1
ATOM 1921 O O . VAL A 1 249 ? 17.547 20.797 2.871 1 97.31 249 VAL A O 1
ATOM 1924 N N . PRO A 1 250 ? 15.414 20.922 2.381 1 97.75 250 PRO A N 1
ATOM 1925 C CA . PRO A 1 250 ? 15.148 21.781 3.543 1 97.75 250 PRO A CA 1
ATOM 1926 C C . PRO A 1 250 ? 15.281 21.031 4.867 1 97.75 250 PRO A C 1
ATOM 1928 O O . PRO A 1 250 ? 15.242 19.797 4.887 1 97.75 250 PRO A O 1
ATOM 1931 N N . ASN A 1 251 ? 15.5 21.781 5.902 1 97.38 251 ASN A N 1
ATOM 1932 C CA . ASN A 1 251 ? 15.383 21.156 7.215 1 97.38 251 ASN A CA 1
ATOM 1933 C C . ASN A 1 251 ? 13.93 21.016 7.637 1 97.38 251 ASN A C 1
ATOM 1935 O O . ASN A 1 251 ? 13.023 21.484 6.949 1 97.38 251 ASN A O 1
ATOM 1939 N N . GLY A 1 252 ? 13.703 20.359 8.727 1 97.62 252 GLY A N 1
ATOM 1940 C CA . GLY A 1 252 ? 12.352 20.062 9.188 1 97.62 252 GLY A CA 1
ATOM 1941 C C . GLY A 1 252 ? 11.508 21.297 9.43 1 97.62 252 GLY A C 1
ATOM 1942 O O . GLY A 1 252 ? 10.32 21.312 9.102 1 97.62 252 GLY A O 1
ATOM 1943 N N . GLU A 1 253 ? 12.086 22.312 9.969 1 97.56 253 GLU A N 1
ATOM 1944 C CA . GLU A 1 253 ? 11.367 23.516 10.328 1 97.56 253 GLU A CA 1
ATOM 1945 C C . GLU A 1 253 ? 10.828 24.234 9.094 1 97.56 253 GLU A C 1
ATOM 1947 O O . GLU A 1 253 ? 9.648 24.578 9.031 1 97.56 253 GLU A O 1
ATOM 1952 N N . VAL A 1 254 ? 11.734 24.422 8.094 1 97.75 254 VAL A N 1
ATOM 1953 C CA . VAL A 1 254 ? 11.352 25.078 6.855 1 97.75 254 VAL A CA 1
ATOM 1954 C C . VAL A 1 254 ? 10.297 24.25 6.133 1 97.75 254 VAL A C 1
ATOM 1956 O O . VAL A 1 254 ? 9.312 24.797 5.621 1 97.75 254 VAL A O 1
ATOM 1959 N N . PHE A 1 255 ? 10.492 23 6.156 1 98.5 255 PHE A N 1
ATOM 1960 C CA . PHE A 1 255 ? 9.562 22.094 5.492 1 98.5 255 PHE A CA 1
ATOM 1961 C C . PHE A 1 255 ? 8.188 22.156 6.145 1 98.5 255 PHE A C 1
ATOM 1963 O O . PHE A 1 255 ? 7.18 22.328 5.461 1 98.5 255 PHE A O 1
ATOM 1970 N N . ALA A 1 256 ? 8.117 22.047 7.477 1 98.62 256 ALA A N 1
ATOM 1971 C CA . ALA A 1 256 ? 6.852 22 8.195 1 98.62 256 ALA A CA 1
ATOM 1972 C C . ALA A 1 256 ? 6.082 23.312 8.047 1 98.62 256 ALA A C 1
ATOM 1974 O O . ALA A 1 256 ? 4.855 23.312 7.922 1 98.62 256 ALA A O 1
ATOM 1975 N N . LYS A 1 257 ? 6.816 24.438 8.078 1 98.19 257 LYS A N 1
ATOM 1976 C CA . LYS A 1 257 ? 6.172 25.734 7.887 1 98.19 257 LYS A CA 1
ATOM 1977 C C . LYS A 1 257 ? 5.445 25.797 6.543 1 98.19 257 LYS A C 1
ATOM 1979 O O . LYS A 1 257 ? 4.289 26.219 6.477 1 98.19 257 LYS A O 1
ATOM 1984 N N . SER A 1 258 ? 6.156 25.344 5.527 1 98.12 258 SER A N 1
ATOM 1985 C CA . SER A 1 258 ? 5.586 25.328 4.188 1 98.12 258 SER A CA 1
ATOM 1986 C C . SER A 1 258 ? 4.445 24.328 4.078 1 98.12 258 SER A C 1
ATOM 1988 O O . SER A 1 258 ? 3.402 24.625 3.492 1 98.12 258 SER A O 1
ATOM 1990 N N . ALA A 1 259 ? 4.641 23.141 4.613 1 98.56 259 ALA A N 1
ATOM 1991 C CA . ALA A 1 259 ? 3.648 22.062 4.535 1 98.56 259 ALA A CA 1
ATOM 1992 C C . ALA A 1 259 ? 2.359 22.453 5.25 1 98.56 259 ALA A C 1
ATOM 1994 O O . ALA A 1 259 ? 1.264 22.266 4.723 1 98.56 259 ALA A O 1
ATOM 1995 N N . VAL A 1 260 ? 2.471 23.047 6.441 1 98.56 260 VAL A N 1
ATOM 1996 C CA . VAL A 1 260 ? 1.304 23.453 7.215 1 98.56 260 VAL A CA 1
ATOM 1997 C C . VAL A 1 260 ? 0.55 24.547 6.477 1 98.56 260 VAL A C 1
ATOM 1999 O O . VAL A 1 260 ? -0.683 24.578 6.473 1 98.56 260 VAL A O 1
ATOM 2002 N N . ARG A 1 261 ? 1.277 25.406 5.797 1 97.25 261 ARG A N 1
ATOM 2003 C CA . ARG A 1 261 ? 0.665 26.484 5.027 1 97.25 261 ARG A CA 1
ATOM 2004 C C . ARG A 1 261 ? -0.229 25.938 3.924 1 97.25 261 ARG A C 1
ATOM 2006 O O . ARG A 1 261 ? -1.238 26.547 3.568 1 97.25 261 ARG A O 1
ATOM 2013 N N . SER A 1 262 ? 0.135 24.766 3.412 1 97.75 262 SER A N 1
ATOM 2014 C CA . SER A 1 262 ? -0.545 24.203 2.246 1 97.75 262 SER A CA 1
ATOM 2015 C C . SER A 1 262 ? -1.829 23.484 2.646 1 97.75 262 SER A C 1
ATOM 2017 O O . SER A 1 262 ? -2.639 23.125 1.789 1 97.75 262 SER A O 1
ATOM 2019 N N . ILE A 1 263 ? -2.07 23.297 3.926 1 98.31 263 ILE A N 1
ATOM 2020 C CA . ILE A 1 263 ? -3.24 22.562 4.395 1 98.31 263 ILE A CA 1
ATOM 2021 C C . ILE A 1 263 ? -4.512 23.25 3.91 1 98.31 263 ILE A C 1
ATOM 2023 O O . ILE A 1 263 ? -4.672 24.453 4.082 1 98.31 263 ILE A O 1
ATOM 2027 N N . GLY A 1 264 ? -5.387 22.469 3.295 1 96.88 264 GLY A N 1
ATOM 2028 C CA . GLY A 1 264 ? -6.66 23 2.838 1 96.88 264 GLY A CA 1
ATOM 2029 C C . GLY A 1 264 ? -6.582 23.641 1.464 1 96.88 264 GLY A C 1
ATOM 2030 O O . GLY A 1 264 ? -7.609 23.875 0.823 1 96.88 264 GLY A O 1
ATOM 2031 N N . LEU A 1 265 ? -5.344 23.969 0.961 1 96.12 265 LEU A N 1
ATOM 2032 C CA . LEU A 1 265 ? -5.164 24.578 -0.349 1 96.12 265 LEU A CA 1
ATOM 2033 C C . LEU A 1 265 ? -5.023 23.516 -1.435 1 96.12 265 LEU A C 1
ATOM 2035 O O . LEU A 1 265 ? -5.449 23.734 -2.572 1 96.12 265 LEU A O 1
ATOM 2039 N N . ILE A 1 266 ? -4.371 22.453 -1.062 1 96.44 266 ILE A N 1
ATOM 2040 C CA . ILE A 1 266 ? -4.129 21.375 -2 1 96.44 266 ILE A CA 1
ATOM 2041 C C . ILE A 1 266 ? -4.277 20.031 -1.284 1 96.44 266 ILE A C 1
ATOM 2043 O O . ILE A 1 266 ? -3.93 19.906 -0.107 1 96.44 266 ILE A O 1
ATOM 2047 N N . GLU A 1 267 ? -4.805 19.062 -1.95 1 97.12 267 GLU A N 1
ATOM 2048 C CA . GLU A 1 267 ? -5.145 17.766 -1.365 1 97.12 267 GLU A CA 1
ATOM 2049 C C . GLU A 1 267 ? -3.91 16.875 -1.237 1 97.12 267 GLU A C 1
ATOM 2051 O O . GLU A 1 267 ? -3.775 16.125 -0.266 1 97.12 267 GLU A O 1
ATOM 2056 N N . GLU A 1 268 ? -3.068 16.859 -2.211 1 97.62 268 GLU A N 1
ATOM 2057 C CA . GLU A 1 268 ? -1.82 16.109 -2.264 1 97.62 268 GLU A CA 1
ATOM 2058 C C . GLU A 1 268 ? -0.669 16.969 -2.766 1 97.62 268 GLU A C 1
ATOM 2060 O O . GLU A 1 268 ? -0.771 17.594 -3.822 1 97.62 268 GLU A O 1
ATOM 2065 N N . THR A 1 269 ? 0.428 17.062 -2.021 1 97.5 269 THR A N 1
ATOM 2066 C CA . THR A 1 269 ? 1.559 17.906 -2.367 1 97.5 269 THR A CA 1
ATOM 2067 C C . THR A 1 269 ? 2.852 17.359 -1.773 1 97.5 269 THR A C 1
ATOM 2069 O O . THR A 1 269 ? 2.826 16.438 -0.971 1 97.5 269 THR A O 1
ATOM 2072 N N . SER A 1 270 ? 3.936 17.922 -2.254 1 98.19 270 SER A N 1
ATOM 2073 C CA . SER A 1 270 ? 5.23 17.469 -1.747 1 98.19 270 SER A CA 1
ATOM 2074 C C . SER A 1 270 ? 5.633 18.25 -0.5 1 98.19 270 SER A C 1
ATOM 2076 O O . SER A 1 270 ? 6.633 17.938 0.146 1 98.19 270 SER A O 1
ATOM 2078 N N . GLY A 1 271 ? 4.906 19.234 -0.127 1 97.88 271 GLY A N 1
ATOM 2079 C CA . GLY A 1 271 ? 5.043 19.859 1.183 1 97.88 271 GLY A CA 1
ATOM 2080 C C . GLY A 1 271 ? 5.766 21.188 1.139 1 97.88 271 GLY A C 1
ATOM 2081 O O . GLY A 1 271 ? 5.672 21.984 2.078 1 97.88 271 GLY A O 1
ATOM 2082 N N . CYS A 1 272 ? 6.52 21.484 0.065 1 97.69 272 CYS A N 1
ATOM 2083 C CA . CYS A 1 272 ? 7.188 22.766 -0.075 1 97.69 272 CYS A CA 1
ATOM 2084 C C . CYS A 1 272 ? 7.465 23.078 -1.54 1 97.69 272 CYS A C 1
ATOM 2086 O O . CYS A 1 272 ? 7.398 22.188 -2.393 1 97.69 272 CYS A O 1
ATOM 2088 N N . LEU A 1 273 ? 7.773 24.297 -1.798 1 97.25 273 LEU A N 1
ATOM 2089 C CA . LEU A 1 273 ? 7.934 24.797 -3.154 1 97.25 273 LEU A CA 1
ATOM 2090 C C . LEU A 1 273 ? 9.031 24.047 -3.893 1 97.25 273 LEU A C 1
ATOM 2092 O O . LEU A 1 273 ? 8.836 23.609 -5.027 1 97.25 273 LEU A O 1
ATOM 2096 N N . SER A 1 274 ? 10.172 23.906 -3.303 1 97.31 274 SER A N 1
ATOM 2097 C CA . SER A 1 274 ? 11.32 23.281 -3.941 1 97.31 274 SER A CA 1
ATOM 2098 C C . SER A 1 274 ? 11.023 21.828 -4.312 1 97.31 274 SER A C 1
ATOM 2100 O O . SER A 1 274 ? 11.352 21.375 -5.41 1 97.31 274 SER A O 1
ATOM 2102 N N . HIS A 1 275 ? 10.422 21.094 -3.373 1 98.19 275 HIS A N 1
ATOM 2103 C CA . HIS A 1 275 ? 10.047 19.703 -3.646 1 98.19 275 HIS A CA 1
ATOM 2104 C C . HIS A 1 275 ? 9.016 19.625 -4.77 1 98.19 275 HIS A C 1
ATOM 2106 O O . HIS A 1 275 ? 9.078 18.734 -5.609 1 98.19 275 HIS A O 1
ATOM 2112 N N . GLN A 1 276 ? 8.055 20.547 -4.746 1 98 276 GLN A N 1
ATOM 2113 C CA . GLN A 1 276 ? 7.004 20.516 -5.754 1 98 276 GLN A CA 1
ATOM 2114 C C . GLN A 1 276 ? 7.566 20.781 -7.148 1 98 276 GLN A C 1
ATOM 2116 O O . GLN A 1 276 ? 7.098 20.203 -8.133 1 98 276 GLN A O 1
ATOM 2121 N N . ILE A 1 277 ? 8.562 21.656 -7.242 1 97.12 277 ILE A N 1
ATOM 2122 C CA . ILE A 1 277 ? 9.266 21.875 -8.508 1 97.12 277 ILE A CA 1
ATOM 2123 C C . ILE A 1 277 ? 9.883 20.578 -8.984 1 97.12 277 ILE A C 1
ATOM 2125 O O . ILE A 1 277 ? 9.719 20.188 -10.141 1 97.12 277 ILE A O 1
ATOM 2129 N N . GLN A 1 278 ? 10.547 19.859 -8.094 1 96.56 278 GLN A N 1
ATOM 2130 C CA . GLN A 1 278 ? 11.195 18.594 -8.438 1 96.56 278 GLN A CA 1
ATOM 2131 C C . GLN A 1 278 ? 10.172 17.578 -8.922 1 96.56 278 GLN A C 1
ATOM 2133 O O . GLN A 1 278 ? 10.406 16.891 -9.914 1 96.56 278 GLN A O 1
ATOM 2138 N N . VAL A 1 279 ? 9.086 17.5 -8.211 1 96.62 279 VAL A N 1
ATOM 2139 C CA . VAL A 1 279 ? 8.047 16.516 -8.539 1 96.62 279 VAL A CA 1
ATOM 2140 C C . VAL A 1 279 ? 7.492 16.812 -9.93 1 96.62 279 VAL A C 1
ATOM 2142 O O . VAL A 1 279 ? 7.391 15.914 -10.766 1 96.62 279 VAL A O 1
ATOM 2145 N N . GLU A 1 280 ? 7.156 18.094 -10.203 1 95.69 280 GLU A N 1
ATOM 2146 C CA . GLU A 1 280 ? 6.535 18.484 -11.469 1 95.69 280 GLU A CA 1
ATOM 2147 C C . GLU A 1 280 ? 7.508 18.312 -12.633 1 95.69 280 GLU A C 1
ATOM 2149 O O . GLU A 1 280 ? 7.113 17.906 -13.727 1 95.69 280 GLU A O 1
ATOM 2154 N N . VAL A 1 281 ? 8.773 18.625 -12.438 1 93 281 VAL A N 1
ATOM 2155 C CA . VAL A 1 281 ? 9.789 18.438 -13.469 1 93 281 VAL A CA 1
ATOM 2156 C C . VAL A 1 281 ? 9.977 16.953 -13.766 1 93 281 VAL A C 1
ATOM 2158 O O . VAL A 1 281 ? 10.117 16.562 -14.922 1 93 281 VAL A O 1
ATOM 2161 N N . SER A 1 282 ? 9.984 16.141 -12.742 1 93.88 282 SER A N 1
ATOM 2162 C CA . SER A 1 282 ? 10.109 14.695 -12.914 1 93.88 282 SER A CA 1
ATOM 2163 C C . SER A 1 282 ? 8.945 14.125 -13.719 1 93.88 282 SER A C 1
ATOM 2165 O O . SER A 1 282 ? 9.117 13.172 -14.477 1 93.88 282 SER A O 1
ATOM 2167 N N . ASN A 1 283 ? 7.793 14.734 -13.547 1 91.94 283 ASN A N 1
ATOM 2168 C CA . ASN A 1 283 ? 6.598 14.266 -14.242 1 91.94 283 ASN A CA 1
ATOM 2169 C C . ASN A 1 283 ? 6.695 14.5 -15.742 1 91.94 283 ASN A C 1
ATOM 2171 O O . ASN A 1 283 ? 5.941 13.914 -16.516 1 91.94 283 ASN A O 1
ATOM 2175 N N . LEU A 1 284 ? 7.59 15.344 -16.203 1 90.75 284 LEU A N 1
ATOM 2176 C CA . LEU A 1 284 ? 7.77 15.641 -17.625 1 90.75 284 LEU A CA 1
ATOM 2177 C C . LEU A 1 284 ? 8.688 14.617 -18.281 1 90.75 284 LEU A C 1
ATOM 2179 O O . LEU A 1 284 ? 8.75 14.539 -19.516 1 90.75 284 LEU A O 1
ATOM 2183 N N . ILE A 1 285 ? 9.406 13.844 -17.453 1 91.88 285 ILE A N 1
ATOM 2184 C CA . ILE A 1 285 ? 10.359 12.859 -17.953 1 91.88 285 ILE A CA 1
ATOM 2185 C C . ILE A 1 285 ? 9.656 11.523 -18.172 1 91.88 285 ILE A C 1
ATOM 2187 O O . ILE A 1 285 ? 8.914 11.055 -17.312 1 91.88 285 ILE A O 1
ATOM 2191 N N . PRO A 1 286 ? 9.883 10.961 -19.422 1 89.88 286 PRO A N 1
ATOM 2192 C CA . PRO A 1 286 ? 9.297 9.641 -19.625 1 89.88 286 PRO A CA 1
ATOM 2193 C C . PRO A 1 286 ? 9.625 8.664 -18.484 1 89.88 286 PRO A C 1
ATOM 2195 O O . PRO A 1 286 ? 10.758 8.641 -18 1 89.88 286 PRO A O 1
ATOM 2198 N N . ALA A 1 287 ? 8.688 7.895 -18.125 1 88 287 ALA A N 1
ATOM 2199 C CA . ALA A 1 287 ? 8.773 7.02 -16.969 1 88 287 ALA A CA 1
ATOM 2200 C C . ALA A 1 287 ? 9.969 6.078 -17.078 1 88 287 ALA A C 1
ATOM 2202 O O . ALA A 1 287 ? 10.648 5.82 -16.078 1 88 287 ALA A O 1
ATOM 2203 N N . VAL A 1 288 ? 10.227 5.539 -18.234 1 88.5 288 VAL A N 1
ATOM 2204 C CA . VAL A 1 288 ? 11.312 4.582 -18.438 1 88.5 288 VAL A CA 1
ATOM 2205 C C . VAL A 1 288 ? 12.648 5.238 -18.109 1 88.5 288 VAL A C 1
ATOM 2207 O O . VAL A 1 288 ? 13.516 4.625 -17.484 1 88.5 288 VAL A O 1
ATOM 2210 N N . VAL A 1 289 ? 12.781 6.504 -18.484 1 93.44 289 VAL A N 1
ATOM 2211 C CA . VAL A 1 289 ? 14.016 7.25 -18.25 1 93.44 289 VAL A CA 1
ATOM 2212 C C . VAL A 1 289 ? 14.125 7.598 -16.766 1 93.44 289 VAL A C 1
ATOM 2214 O O . VAL A 1 289 ? 15.188 7.43 -16.156 1 93.44 289 VAL A O 1
ATOM 2217 N N . LEU A 1 290 ? 13.031 8.055 -16.219 1 93.56 290 LEU A N 1
ATOM 2218 C CA . LEU A 1 290 ? 13.023 8.43 -14.82 1 93.56 290 LEU A CA 1
ATOM 2219 C C . LEU A 1 290 ? 13.328 7.23 -13.93 1 93.56 290 LEU A C 1
ATOM 2221 O O . LEU A 1 290 ? 14.102 7.344 -12.969 1 93.56 290 LEU A O 1
ATOM 2225 N N . ASN A 1 291 ? 12.766 6.109 -14.25 1 90.19 291 ASN A N 1
ATOM 2226 C CA . ASN A 1 291 ? 13.016 4.887 -13.492 1 90.19 291 ASN A CA 1
ATOM 2227 C C . ASN A 1 291 ? 14.492 4.5 -13.523 1 90.19 291 ASN A C 1
ATOM 2229 O O . ASN A 1 291 ? 15.047 4.082 -12.5 1 90.19 291 ASN A O 1
ATOM 2233 N N . LYS A 1 292 ? 15.102 4.59 -14.672 1 92.19 292 LYS A N 1
ATOM 2234 C CA . LYS A 1 292 ? 16.516 4.273 -14.797 1 92.19 292 LYS A CA 1
ATOM 2235 C C . LYS A 1 292 ? 17.375 5.227 -13.961 1 92.19 292 LYS A C 1
ATOM 2237 O O . LYS A 1 292 ? 18.312 4.797 -13.297 1 92.19 292 LYS A O 1
ATOM 2242 N N . VAL A 1 293 ? 17 6.508 -14.008 1 94.12 293 VAL A N 1
ATOM 2243 C CA . VAL A 1 293 ? 17.75 7.523 -13.266 1 94.12 293 VAL A CA 1
ATOM 2244 C C . VAL A 1 293 ? 17.625 7.258 -11.773 1 94.12 293 VAL A C 1
ATOM 2246 O O . VAL A 1 293 ? 18.625 7.281 -11.047 1 94.12 293 VAL A O 1
ATOM 2249 N N . ILE A 1 294 ? 16.453 7 -11.305 1 93.94 294 ILE A N 1
ATOM 2250 C CA . ILE A 1 294 ? 16.188 6.773 -9.883 1 93.94 294 ILE A CA 1
ATOM 2251 C C . ILE A 1 294 ? 16.875 5.488 -9.43 1 93.94 294 ILE A C 1
ATOM 2253 O O . ILE A 1 294 ? 17.484 5.445 -8.352 1 93.94 294 ILE A O 1
ATOM 2257 N N . THR A 1 295 ? 16.828 4.465 -10.25 1 93.88 295 THR A N 1
ATOM 2258 C CA . THR A 1 295 ? 17.484 3.201 -9.93 1 93.88 295 THR A CA 1
ATOM 2259 C C . THR A 1 295 ? 18.984 3.387 -9.82 1 93.88 295 THR A C 1
ATOM 2261 O O . THR A 1 295 ? 19.609 2.873 -8.891 1 93.88 295 THR A O 1
ATOM 2264 N N . ASN A 1 296 ? 19.562 4.121 -10.766 1 95.12 296 ASN A N 1
ATOM 2265 C CA . ASN A 1 296 ? 21 4.367 -10.734 1 95.12 296 ASN A CA 1
ATOM 2266 C C . ASN A 1 296 ? 21.406 5.164 -9.5 1 95.12 296 ASN A C 1
ATOM 2268 O O . ASN A 1 296 ? 22.438 4.902 -8.898 1 95.12 296 ASN A O 1
ATOM 2272 N N . PHE A 1 297 ? 20.594 6.125 -9.203 1 94 297 PHE A N 1
ATOM 2273 C CA . PHE A 1 297 ? 20.844 6.898 -7.996 1 94 297 PHE A CA 1
ATOM 2274 C C . PHE A 1 297 ? 20.812 6.004 -6.762 1 94 297 PHE A C 1
ATOM 2276 O O . PHE A 1 297 ? 21.672 6.117 -5.887 1 94 297 PHE A O 1
ATOM 2283 N N . SER A 1 298 ? 19.844 5.098 -6.648 1 96 298 SER A N 1
ATOM 2284 C CA . SER A 1 298 ? 19.719 4.18 -5.52 1 96 298 SER A CA 1
ATOM 2285 C C . SER A 1 298 ? 20.906 3.229 -5.438 1 96 298 SER A C 1
ATOM 2287 O O . SER A 1 298 ? 21.375 2.922 -4.344 1 96 298 SER A O 1
ATOM 2289 N N . LYS A 1 299 ? 21.359 2.781 -6.57 1 96.5 299 LYS A N 1
ATOM 2290 C CA . LYS A 1 299 ? 22.531 1.909 -6.609 1 96.5 299 LYS A CA 1
ATOM 2291 C C . LYS A 1 299 ? 23.781 2.631 -6.09 1 96.5 299 LYS A C 1
ATOM 2293 O O . LYS A 1 299 ? 24.578 2.049 -5.355 1 96.5 299 LYS A O 1
ATOM 2298 N N . GLY A 1 300 ? 23.891 3.916 -6.574 1 96.38 300 GLY A N 1
ATOM 2299 C CA . GLY A 1 300 ? 24.984 4.719 -6.074 1 96.38 300 GLY A CA 1
ATOM 2300 C C . GLY A 1 300 ? 24.953 4.926 -4.57 1 96.38 300 GLY A C 1
ATOM 2301 O O . GLY A 1 300 ? 25.969 4.816 -3.895 1 96.38 300 GLY A O 1
ATOM 2302 N N . THR A 1 301 ? 23.797 5.223 -4.047 1 95.06 301 THR A N 1
ATOM 2303 C CA . THR A 1 301 ? 23.609 5.41 -2.611 1 95.06 301 THR A CA 1
ATOM 2304 C C . THR A 1 301 ? 23.922 4.125 -1.854 1 95.06 301 THR A C 1
ATOM 2306 O O . THR A 1 301 ? 24.531 4.164 -0.778 1 95.06 301 THR A O 1
ATOM 2309 N N . ARG A 1 302 ? 23.484 3.027 -2.391 1 96.69 302 ARG A N 1
ATOM 2310 C CA . ARG A 1 302 ? 23.781 1.726 -1.796 1 96.69 302 ARG A CA 1
ATOM 2311 C C . ARG A 1 302 ? 25.281 1.482 -1.712 1 96.69 302 ARG A C 1
ATOM 2313 O O . ARG A 1 302 ? 25.781 1.066 -0.669 1 96.69 302 ARG A O 1
ATOM 2320 N N . GLN A 1 303 ? 25.969 1.734 -2.801 1 96.88 303 GLN A N 1
ATOM 2321 C CA . GLN A 1 303 ? 27.406 1.521 -2.846 1 96.88 303 GLN A CA 1
ATOM 2322 C C . GLN A 1 303 ? 28.125 2.396 -1.823 1 96.88 303 GLN A C 1
ATOM 2324 O O . GLN A 1 303 ? 29.062 1.945 -1.156 1 96.88 303 GLN A O 1
ATOM 2329 N N . ALA A 1 304 ? 27.703 3.621 -1.738 1 95.06 304 ALA A N 1
ATOM 2330 C CA . ALA A 1 304 ? 28.297 4.539 -0.771 1 95.06 304 ALA A CA 1
ATOM 2331 C C . ALA A 1 304 ? 28.078 4.051 0.657 1 95.06 304 ALA A C 1
ATOM 2333 O O . ALA A 1 304 ? 28.984 4.125 1.49 1 95.06 304 ALA A O 1
ATOM 2334 N N . ALA A 1 305 ? 26.891 3.568 0.947 1 94.69 305 ALA A N 1
ATOM 2335 C CA . ALA A 1 305 ? 26.562 3.07 2.279 1 94.69 305 ALA A CA 1
ATOM 2336 C C . ALA A 1 305 ? 27.391 1.844 2.627 1 94.69 305 ALA A C 1
ATOM 2338 O O . ALA A 1 305 ? 27.875 1.716 3.754 1 94.69 305 ALA A O 1
ATOM 2339 N N . LEU A 1 306 ? 27.547 0.968 1.699 1 95.06 306 LEU A N 1
ATOM 2340 C CA . LEU A 1 306 ? 28.297 -0.256 1.92 1 95.06 306 LEU A CA 1
ATOM 2341 C C . LEU A 1 306 ? 29.781 0.054 2.123 1 95.06 306 LEU A C 1
ATOM 2343 O O . LEU A 1 306 ? 30.453 -0.6 2.924 1 95.06 306 LEU A O 1
ATOM 2347 N N . ARG A 1 307 ? 30.281 1.035 1.403 1 95.5 307 ARG A N 1
ATOM 2348 C CA . ARG A 1 307 ? 31.656 1.461 1.577 1 95.5 307 ARG A CA 1
ATOM 2349 C C . ARG A 1 307 ? 31.891 2.023 2.977 1 95.5 307 ARG A C 1
ATOM 2351 O O . ARG A 1 307 ? 32.906 1.733 3.609 1 95.5 307 ARG A O 1
ATOM 2358 N N . LYS A 1 308 ? 30.969 2.785 3.404 1 92.94 308 LYS A N 1
ATOM 2359 C CA . LYS A 1 308 ? 31.062 3.363 4.742 1 92.94 308 LYS A CA 1
ATOM 2360 C C . LYS A 1 308 ? 31.031 2.279 5.812 1 92.94 308 LYS A C 1
ATOM 2362 O O . LYS A 1 308 ? 31.766 2.355 6.801 1 92.94 308 LYS A O 1
ATOM 2367 N N . LYS A 1 309 ? 30.25 1.296 5.637 1 91.75 309 LYS A N 1
ATOM 2368 C CA . LYS A 1 309 ? 30.141 0.195 6.59 1 91.75 309 LYS A CA 1
ATOM 2369 C C . LYS A 1 309 ? 31.422 -0.628 6.621 1 91.75 309 LYS A C 1
ATOM 2371 O O . LYS A 1 309 ? 31.844 -1.096 7.68 1 91.75 309 LYS A O 1
ATOM 2376 N N . ALA A 1 310 ? 32 -0.856 5.434 1 89.81 310 ALA A N 1
ATOM 2377 C CA . ALA A 1 310 ? 33.25 -1.621 5.34 1 89.81 310 ALA A CA 1
ATOM 2378 C C . ALA A 1 310 ? 34.375 -0.907 6.059 1 89.81 310 ALA A C 1
ATOM 2380 O O . ALA A 1 310 ? 35.219 -1.55 6.684 1 89.81 310 ALA A O 1
ATOM 2381 N N . LYS A 1 311 ? 34.312 0.41 6.012 1 89.69 311 LYS A N 1
ATOM 2382 C CA . LYS A 1 311 ? 35.344 1.201 6.664 1 89.69 311 LYS A CA 1
ATOM 2383 C C . LYS A 1 311 ? 35.156 1.207 8.18 1 89.69 311 LYS A C 1
ATOM 2385 O O . LYS A 1 311 ? 36.125 1.347 8.93 1 89.69 311 LYS A O 1
ATOM 2390 N N . ALA A 1 312 ? 34 0.986 8.617 1 85.25 312 ALA A N 1
ATOM 2391 C CA . ALA A 1 312 ? 33.719 1.026 10.047 1 85.25 312 ALA A CA 1
ATOM 2392 C C . ALA A 1 312 ? 34 -0.325 10.695 1 85.25 312 ALA A C 1
ATOM 2394 O O . ALA A 1 312 ? 34.125 -0.416 11.922 1 85.25 312 ALA A O 1
ATOM 2395 N N . GLN A 1 313 ? 34.062 -1.538 10.031 1 68.38 313 GLN A N 1
ATOM 2396 C CA . GLN A 1 313 ? 34.375 -2.852 10.578 1 68.38 313 GLN A CA 1
ATOM 2397 C C . GLN A 1 313 ? 35.906 -3.07 10.586 1 68.38 313 GLN A C 1
ATOM 2399 O O . GLN A 1 313 ? 36.438 -3.693 11.5 1 68.38 313 GLN A O 1
ATOM 2404 N N . MET B 1 1 ? 1.455 29.125 -43.656 1 47.56 1 MET B N 1
ATOM 2405 C CA . MET B 1 1 ? 1.75 27.844 -44.281 1 47.56 1 MET B CA 1
ATOM 2406 C C . MET B 1 1 ? 2.543 26.938 -43.344 1 47.56 1 MET B C 1
ATOM 2408 O O . MET B 1 1 ? 2.264 25.75 -43.25 1 47.56 1 MET B O 1
ATOM 2412 N N . GLY B 1 2 ? 3.615 27.438 -42.625 1 53.72 2 GLY B N 1
ATOM 2413 C CA . GLY B 1 2 ? 4.512 26.781 -41.688 1 53.72 2 GLY B CA 1
ATOM 2414 C C . GLY B 1 2 ? 3.801 26.25 -40.438 1 53.72 2 GLY B C 1
ATOM 2415 O O . GLY B 1 2 ? 4.082 25.141 -40 1 53.72 2 GLY B O 1
ATOM 2416 N N . CYS B 1 3 ? 2.713 26.938 -40.062 1 62.62 3 CYS B N 1
ATOM 2417 C CA . CYS B 1 3 ? 1.929 26.609 -38.875 1 62.62 3 CYS B CA 1
ATOM 2418 C C . CYS B 1 3 ? 1.036 25.391 -39.125 1 62.62 3 CYS B C 1
ATOM 2420 O O . CYS B 1 3 ? 0.885 24.531 -38.25 1 62.62 3 CYS B O 1
ATOM 2422 N N . ASP B 1 4 ? 0.767 25.203 -40.344 1 77 4 ASP B N 1
ATOM 2423 C CA . ASP B 1 4 ? -0.117 24.094 -40.688 1 77 4 ASP B CA 1
ATOM 2424 C C . ASP B 1 4 ? 0.649 22.781 -40.75 1 77 4 ASP B C 1
ATOM 2426 O O . ASP B 1 4 ? 0.147 21.75 -40.281 1 77 4 ASP B O 1
ATOM 2430 N N . CYS B 1 5 ? 1.913 23 -41.125 1 77 5 CYS B N 1
ATOM 2431 C CA . CYS B 1 5 ? 2.713 21.781 -41.219 1 77 5 CYS B CA 1
ATOM 2432 C C . CYS B 1 5 ? 3.018 21.234 -39.844 1 77 5 CYS B C 1
ATOM 2434 O O . CYS B 1 5 ? 2.998 20.016 -39.625 1 77 5 CYS B O 1
ATOM 2436 N N . LEU B 1 6 ? 3.309 22.109 -38.969 1 81.12 6 LEU B N 1
ATOM 2437 C CA . LEU B 1 6 ? 3.59 21.703 -37.594 1 81.12 6 LEU B CA 1
ATOM 2438 C C . LEU B 1 6 ? 2.363 21.062 -36.969 1 81.12 6 LEU B C 1
ATOM 2440 O O . LEU B 1 6 ? 2.469 20.016 -36.312 1 81.12 6 LEU B O 1
ATOM 2444 N N . LEU B 1 7 ? 1.287 21.625 -37.219 1 83.81 7 LEU B N 1
ATOM 2445 C CA . LEU B 1 7 ? 0.04 21.094 -36.656 1 83.81 7 LEU B CA 1
ATOM 2446 C C . LEU B 1 7 ? -0.296 19.734 -37.281 1 83.81 7 LEU B C 1
ATOM 2448 O O . LEU B 1 7 ? -0.778 18.844 -36.562 1 83.81 7 LEU B O 1
ATOM 2452 N N . VAL B 1 8 ? -0.055 19.625 -38.5 1 82.12 8 VAL B N 1
ATOM 2453 C CA . VAL B 1 8 ? -0.28 18.344 -39.156 1 82.12 8 VAL B CA 1
ATOM 2454 C C . VAL B 1 8 ? 0.66 17.281 -38.594 1 82.12 8 VAL B C 1
ATOM 2456 O O . VAL B 1 8 ? 0.249 16.156 -38.344 1 82.12 8 VAL B O 1
ATOM 2459 N N . SER B 1 9 ? 1.857 17.703 -38.438 1 85.06 9 SER B N 1
ATOM 2460 C CA . SER B 1 9 ? 2.822 16.797 -37.844 1 85.06 9 SER B CA 1
ATOM 2461 C C . SER B 1 9 ? 2.396 16.375 -36.438 1 85.06 9 SER B C 1
ATOM 2463 O O . SER B 1 9 ? 2.494 15.203 -36.062 1 85.06 9 SER B O 1
ATOM 2465 N N . VAL B 1 10 ? 1.921 17.281 -35.719 1 84.38 10 VAL B N 1
ATOM 2466 C CA . VAL B 1 10 ? 1.422 17 -34.375 1 84.38 10 VAL B CA 1
ATOM 2467 C C . VAL B 1 10 ? 0.211 16.078 -34.469 1 84.38 10 VAL B C 1
ATOM 2469 O O . VAL B 1 10 ? 0.057 15.172 -33.625 1 84.38 10 VAL B O 1
ATOM 2472 N N . GLY B 1 11 ? -0.568 16.266 -35.406 1 82.38 11 GLY B N 1
ATOM 2473 C CA . GLY B 1 11 ? -1.714 15.391 -35.625 1 82.38 11 GLY B CA 1
ATOM 2474 C C . GLY B 1 11 ? -1.326 13.961 -35.938 1 82.38 11 GLY B C 1
ATOM 2475 O O . GLY B 1 11 ? -1.914 13.023 -35.375 1 82.38 11 GLY B O 1
ATOM 2476 N N . TYR B 1 12 ? -0.339 13.82 -36.812 1 86.06 12 TYR B N 1
ATOM 2477 C CA . TYR B 1 12 ? 0.152 12.484 -37.125 1 86.06 12 TYR B CA 1
ATOM 2478 C C . TYR B 1 12 ? 0.735 11.812 -35.875 1 86.06 12 TYR B C 1
ATOM 2480 O O . TYR B 1 12 ? 0.53 10.617 -35.656 1 86.06 12 TYR B O 1
ATOM 2488 N N . CYS B 1 13 ? 1.41 12.531 -35.062 1 86.81 13 CYS B N 1
ATOM 2489 C CA . CYS B 1 13 ? 1.984 11.992 -33.844 1 86.81 13 CYS B CA 1
ATOM 2490 C C . CYS B 1 13 ? 0.892 11.555 -32.875 1 86.81 13 CYS B C 1
ATOM 2492 O O . CYS B 1 13 ? 1.001 10.5 -32.25 1 86.81 13 CYS B O 1
ATOM 2494 N N . ALA B 1 14 ? -0.146 12.305 -32.812 1 85.62 14 ALA B N 1
ATOM 2495 C CA . ALA B 1 14 ? -1.272 11.969 -31.938 1 85.62 14 ALA B CA 1
ATOM 2496 C C . ALA B 1 14 ? -1.972 10.695 -32.406 1 85.62 14 ALA B C 1
ATOM 2498 O O . ALA B 1 14 ? -2.314 9.836 -31.609 1 85.62 14 ALA B O 1
ATOM 2499 N N . LEU B 1 15 ? -2.191 10.617 -33.688 1 86.44 15 LEU B N 1
ATOM 2500 C CA . LEU B 1 15 ? -2.818 9.422 -34.219 1 86.44 15 LEU B CA 1
ATOM 2501 C C . LEU B 1 15 ? -1.934 8.195 -34.031 1 86.44 15 LEU B C 1
ATOM 2503 O O . LEU B 1 15 ? -2.436 7.102 -33.781 1 86.44 15 LEU B O 1
ATOM 2507 N N . GLY B 1 16 ? -0.664 8.391 -34.219 1 90.12 16 GLY B N 1
ATOM 2508 C CA . GLY B 1 16 ? 0.27 7.316 -33.906 1 90.12 16 GLY B CA 1
ATOM 2509 C C . GLY B 1 16 ? 0.208 6.855 -32.469 1 90.12 16 GLY B C 1
ATOM 2510 O O . GLY B 1 16 ? 0.251 5.656 -32.188 1 90.12 16 GLY B O 1
ATOM 2511 N N . PHE B 1 17 ? 0.03 7.824 -31.641 1 88.62 17 PHE B N 1
ATOM 2512 C CA . PHE B 1 17 ? -0.087 7.516 -30.219 1 88.62 17 PHE B CA 1
ATOM 2513 C C . PHE B 1 17 ? -1.366 6.734 -29.938 1 88.62 17 PHE B C 1
ATOM 2515 O O . PHE B 1 17 ? -1.354 5.762 -29.172 1 88.62 17 PHE B O 1
ATOM 2522 N N . VAL B 1 18 ? -2.408 7.102 -30.484 1 88.38 18 VAL B N 1
ATOM 2523 C CA . VAL B 1 18 ? -3.684 6.418 -30.312 1 88.38 18 VAL B CA 1
ATOM 2524 C C . VAL B 1 18 ? -3.586 4.996 -30.859 1 88.38 18 VAL B C 1
ATOM 2526 O O . VAL B 1 18 ? -4.07 4.047 -30.234 1 88.38 18 VAL B O 1
ATOM 2529 N N . ALA B 1 19 ? -2.998 4.879 -32 1 92.56 19 ALA B N 1
ATOM 2530 C CA . ALA B 1 19 ? -2.801 3.559 -32.594 1 92.56 19 ALA B CA 1
ATOM 2531 C C . ALA B 1 19 ? -1.948 2.674 -31.703 1 92.56 19 ALA B C 1
ATOM 2533 O O . ALA B 1 19 ? -2.248 1.49 -31.516 1 92.56 19 ALA B O 1
ATOM 2534 N N . TYR B 1 20 ? -0.942 3.221 -31.172 1 92.5 20 TYR B N 1
ATOM 2535 C CA . TYR B 1 20 ? -0.083 2.488 -30.25 1 92.5 20 TYR B CA 1
ATOM 2536 C C . TYR B 1 20 ? -0.874 1.994 -29.047 1 92.5 20 TYR B C 1
ATOM 2538 O O . TYR B 1 20 ? -0.75 0.833 -28.641 1 92.5 20 TYR B O 1
ATOM 2546 N N . LYS B 1 21 ? -1.691 2.801 -28.469 1 90.94 21 LYS B N 1
ATOM 2547 C CA . LYS B 1 21 ? -2.498 2.436 -27.297 1 90.94 21 LYS B CA 1
ATOM 2548 C C . LYS B 1 21 ? -3.492 1.33 -27.641 1 90.94 21 LYS B C 1
ATOM 2550 O O . LYS B 1 21 ? -3.725 0.423 -26.844 1 90.94 21 LYS B O 1
ATOM 2555 N N . LEU B 1 22 ? -4.02 1.406 -28.828 1 93.19 22 LEU B N 1
ATOM 2556 C CA . LEU B 1 22 ? -4.992 0.407 -29.25 1 93.19 22 LEU B CA 1
ATOM 2557 C C . LEU B 1 22 ? -4.316 -0.938 -29.5 1 93.19 22 LEU B C 1
ATOM 2559 O O . LEU B 1 22 ? -4.855 -1.984 -29.125 1 93.19 22 LEU B O 1
ATOM 2563 N N . VAL B 1 23 ? -3.17 -0.946 -30.109 1 94.12 23 VAL B N 1
ATOM 2564 C CA . VAL B 1 23 ? -2.422 -2.174 -30.359 1 94.12 23 VAL B CA 1
ATOM 2565 C C . VAL B 1 23 ? -2.01 -2.805 -29.031 1 94.12 23 VAL B C 1
ATOM 2567 O O . VAL B 1 23 ? -2.098 -4.023 -28.859 1 94.12 23 VAL B O 1
ATOM 2570 N N . THR B 1 24 ? -1.624 -1.988 -28.094 1 92.88 24 THR B N 1
ATOM 2571 C CA . THR B 1 24 ? -1.224 -2.477 -26.781 1 92.88 24 THR B CA 1
ATOM 2572 C C . THR B 1 24 ? -2.412 -3.09 -26.047 1 92.88 24 THR B C 1
ATOM 2574 O O . THR B 1 24 ? -2.275 -4.121 -25.375 1 92.88 24 THR B O 1
ATOM 2577 N N . LEU B 1 25 ? -3.488 -2.416 -26.156 1 94.25 25 LEU B N 1
ATOM 2578 C CA . LEU B 1 25 ? -4.723 -2.926 -25.562 1 94.25 25 LEU B CA 1
ATOM 2579 C C . LEU B 1 25 ? -5.047 -4.312 -26.094 1 94.25 25 LEU B C 1
ATOM 2581 O O . LEU B 1 25 ? -5.297 -5.242 -25.328 1 94.25 25 LEU B O 1
ATOM 2585 N N . VAL B 1 26 ? -4.992 -4.52 -27.375 1 94.44 26 VAL B N 1
ATOM 2586 C CA . VAL B 1 26 ? -5.305 -5.793 -28.016 1 94.44 26 VAL B CA 1
ATOM 2587 C C . VAL B 1 26 ? -4.254 -6.836 -27.625 1 94.44 26 VAL B C 1
ATOM 2589 O O . VAL B 1 26 ? -4.59 -7.988 -27.344 1 94.44 26 VAL B O 1
ATOM 2592 N N . TYR B 1 27 ? -3.066 -6.418 -27.625 1 93.94 27 TYR B N 1
ATOM 2593 C CA . TYR B 1 27 ? -1.972 -7.297 -27.234 1 93.94 27 TYR B CA 1
ATOM 2594 C C . TYR B 1 27 ? -2.182 -7.828 -25.812 1 93.94 27 TYR B C 1
ATOM 2596 O O . TYR B 1 27 ? -2.029 -9.023 -25.562 1 93.94 27 TYR B O 1
ATOM 2604 N N . ASN B 1 28 ? -2.561 -6.98 -24.891 1 93.62 28 ASN B N 1
ATOM 2605 C CA . ASN B 1 28 ? -2.76 -7.355 -23.484 1 93.62 28 ASN B CA 1
ATOM 2606 C C . ASN B 1 28 ? -3.908 -8.352 -23.328 1 93.62 28 ASN B C 1
ATOM 2608 O O . ASN B 1 28 ? -3.9 -9.18 -22.422 1 93.62 28 ASN B O 1
ATOM 2612 N N . ILE B 1 29 ? -4.828 -8.242 -24.188 1 94.75 29 ILE B N 1
ATOM 2613 C CA . ILE B 1 29 ? -6.004 -9.102 -24.125 1 94.75 29 ILE B CA 1
ATOM 2614 C C . ILE B 1 29 ? -5.703 -10.445 -24.781 1 94.75 29 ILE B C 1
ATOM 2616 O O . ILE B 1 29 ? -5.977 -11.5 -24.219 1 94.75 29 ILE B O 1
ATOM 2620 N N . ILE B 1 30 ? -5.047 -10.453 -25.891 1 95.12 30 ILE B N 1
ATOM 2621 C CA . ILE B 1 30 ? -5.008 -11.617 -26.766 1 95.12 30 ILE B CA 1
ATOM 2622 C C . ILE B 1 30 ? -3.756 -12.438 -26.469 1 95.12 30 ILE B C 1
ATOM 2624 O O . ILE B 1 30 ? -3.807 -13.672 -26.438 1 95.12 30 ILE B O 1
ATOM 2628 N N . TYR B 1 31 ? -2.688 -11.836 -26.266 1 94.75 31 TYR B N 1
ATOM 2629 C CA . TYR B 1 31 ? -1.408 -12.539 -26.234 1 94.75 31 TYR B CA 1
ATOM 2630 C C . TYR B 1 31 ? -1.362 -13.531 -25.078 1 94.75 31 TYR B C 1
ATOM 2632 O O . TYR B 1 31 ? -1.127 -14.727 -25.297 1 94.75 31 TYR B O 1
ATOM 2640 N N . PRO B 1 32 ? -1.655 -13.156 -23.875 1 94.12 32 PRO B N 1
ATOM 2641 C CA . PRO B 1 32 ? -1.479 -14.086 -22.75 1 94.12 32 PRO B CA 1
ATOM 2642 C C . PRO B 1 32 ? -2.484 -15.234 -22.766 1 94.12 32 PRO B C 1
ATOM 2644 O O . PRO B 1 32 ? -2.201 -16.312 -22.25 1 94.12 32 PRO B O 1
ATOM 2647 N N . TYR B 1 33 ? -3.592 -15.062 -23.406 1 94.5 33 TYR B N 1
ATOM 2648 C CA . TYR B 1 33 ? -4.668 -16.016 -23.188 1 94.5 33 TYR B CA 1
ATOM 2649 C C . TYR B 1 33 ? -5.004 -16.766 -24.484 1 94.5 33 TYR B C 1
ATOM 2651 O O . TYR B 1 33 ? -5.652 -17.812 -24.438 1 94.5 33 TYR B O 1
ATOM 2659 N N . LEU B 1 34 ? -4.551 -16.234 -25.625 1 92.62 34 LEU B N 1
ATOM 2660 C CA . LEU B 1 34 ? -4.977 -16.859 -26.875 1 92.62 34 LEU B CA 1
ATOM 2661 C C . LEU B 1 34 ? -3.779 -17.203 -27.75 1 92.62 34 LEU B C 1
ATOM 2663 O O . LEU B 1 34 ? -3.814 -18.156 -28.516 1 92.62 34 LEU B O 1
ATOM 2667 N N . ILE B 1 35 ? -2.691 -16.453 -27.703 1 94 35 ILE B N 1
ATOM 2668 C CA . ILE B 1 35 ? -1.638 -16.594 -28.703 1 94 35 ILE B CA 1
ATOM 2669 C C . ILE B 1 35 ? -0.349 -17.062 -28.031 1 94 35 ILE B C 1
ATOM 2671 O O . ILE B 1 35 ? 0.328 -17.953 -28.547 1 94 35 ILE B O 1
ATOM 2675 N N . GLY B 1 36 ? -0.085 -16.5 -26.938 1 94.75 36 GLY B N 1
ATOM 2676 C CA . GLY B 1 36 ? 1.167 -16.844 -26.281 1 94.75 36 GLY B CA 1
ATOM 2677 C C . GLY B 1 36 ? 1.257 -18.312 -25.891 1 94.75 36 GLY B C 1
ATOM 2678 O O . GLY B 1 36 ? 0.307 -18.875 -25.328 1 94.75 36 GLY B O 1
ATOM 2679 N N . ALA B 1 37 ? 2.342 -18.938 -26.219 1 95.88 37 ALA B N 1
ATOM 2680 C CA . ALA B 1 37 ? 2.559 -20.328 -25.797 1 95.88 37 ALA B CA 1
ATOM 2681 C C . ALA B 1 37 ? 2.934 -20.391 -24.328 1 95.88 37 ALA B C 1
ATOM 2683 O O . ALA B 1 37 ? 3.848 -19.703 -23.875 1 95.88 37 ALA B O 1
ATOM 2684 N N . PRO B 1 38 ? 2.178 -21.172 -23.547 1 95.44 38 PRO B N 1
ATOM 2685 C CA . PRO B 1 38 ? 2.543 -21.297 -22.141 1 95.44 38 PRO B CA 1
ATOM 2686 C C . PRO B 1 38 ? 3.99 -21.734 -21.938 1 95.44 38 PRO B C 1
ATOM 2688 O O . PRO B 1 38 ? 4.512 -22.531 -22.734 1 95.44 38 PRO B O 1
ATOM 2691 N N . ILE B 1 39 ? 4.59 -21.297 -20.969 1 96.31 39 ILE B N 1
ATOM 2692 C CA . ILE B 1 39 ? 5.973 -21.656 -20.656 1 96.31 39 ILE B CA 1
ATOM 2693 C C . ILE B 1 39 ? 6.023 -23.062 -20.078 1 96.31 39 ILE B C 1
ATOM 2695 O O . ILE B 1 39 ? 4.992 -23.625 -19.719 1 96.31 39 ILE B O 1
ATOM 2699 N N . ASP B 1 40 ? 7.258 -23.625 -20.047 1 98 40 ASP B N 1
ATOM 2700 C CA . ASP B 1 40 ? 7.477 -24.828 -19.25 1 98 40 ASP B CA 1
ATOM 2701 C C . ASP B 1 40 ? 7.508 -24.484 -17.766 1 98 40 ASP B C 1
ATOM 2703 O O . ASP B 1 40 ? 8.547 -24.078 -17.234 1 98 40 ASP B O 1
ATOM 2707 N N . LEU B 1 41 ? 6.426 -24.656 -17.094 1 98.25 41 LEU B N 1
ATOM 2708 C CA . LEU B 1 41 ? 6.246 -24.25 -15.703 1 98.25 41 LEU B CA 1
ATOM 2709 C C . LEU B 1 41 ? 7.262 -24.938 -14.797 1 98.25 41 LEU B C 1
ATOM 2711 O O . LEU B 1 41 ? 7.805 -24.328 -13.883 1 98.25 41 LEU B O 1
ATOM 2715 N N . HIS B 1 42 ? 7.523 -26.188 -15.062 1 98.44 42 HIS B N 1
ATOM 2716 C CA . HIS B 1 42 ? 8.461 -26.938 -14.234 1 98.44 42 HIS B CA 1
ATOM 2717 C C . HIS B 1 42 ? 9.883 -26.422 -14.406 1 98.44 42 HIS B C 1
ATOM 2719 O O . HIS B 1 42 ? 10.609 -26.266 -13.422 1 98.44 42 HIS B O 1
ATOM 2725 N N . ALA B 1 43 ? 10.242 -26.188 -15.648 1 98.44 43 ALA B N 1
ATOM 2726 C CA . ALA B 1 43 ? 11.578 -25.672 -15.922 1 98.44 43 ALA B CA 1
ATOM 2727 C C . ALA B 1 43 ? 11.773 -24.297 -15.305 1 98.44 43 ALA B C 1
ATOM 2729 O O . ALA B 1 43 ? 12.844 -24 -14.766 1 98.44 43 ALA B O 1
ATOM 2730 N N . THR B 1 44 ? 10.727 -23.469 -15.359 1 98.44 44 THR B N 1
ATOM 2731 C CA . THR B 1 44 ? 10.805 -22.109 -14.844 1 98.44 44 THR B CA 1
ATOM 2732 C C . THR B 1 44 ? 10.781 -22.109 -13.32 1 98.44 44 THR B C 1
ATOM 2734 O O . THR B 1 44 ? 11.469 -21.297 -12.68 1 98.44 44 THR B O 1
ATOM 2737 N N . ALA B 1 45 ? 10.023 -22.969 -12.734 1 98.62 45 ALA B N 1
ATOM 2738 C CA . ALA B 1 45 ? 9.93 -23.062 -11.281 1 98.62 45 ALA B CA 1
ATOM 2739 C C . ALA B 1 45 ? 11.234 -23.594 -10.688 1 98.62 45 ALA B C 1
ATOM 2741 O O . ALA B 1 45 ? 11.695 -23.109 -9.656 1 98.62 45 ALA B O 1
ATOM 2742 N N . GLY B 1 46 ? 11.742 -24.641 -11.32 1 98.56 46 GLY B N 1
ATOM 2743 C CA . GLY B 1 46 ? 13.023 -25.188 -10.906 1 98.56 46 GLY B CA 1
ATO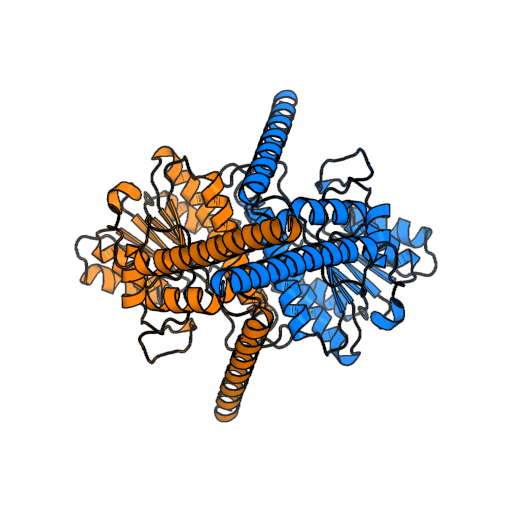M 2744 C C . GLY B 1 46 ? 12.938 -26.047 -9.664 1 98.56 46 GLY B C 1
ATOM 2745 O O . GLY B 1 46 ? 13.953 -26.453 -9.094 1 98.56 46 GLY B O 1
ATOM 2746 N N . ALA B 1 47 ? 11.727 -26.281 -9.109 1 98.5 47 ALA B N 1
ATOM 2747 C CA . ALA B 1 47 ? 11.484 -27.125 -7.945 1 98.5 47 ALA B CA 1
ATOM 2748 C C . ALA B 1 47 ? 10.047 -27.625 -7.93 1 98.5 47 ALA B C 1
ATOM 2750 O O . ALA B 1 47 ? 9.203 -27.172 -8.703 1 98.5 47 ALA B O 1
ATOM 2751 N N . LYS B 1 48 ? 9.781 -28.516 -7.094 1 97.44 48 LYS B N 1
ATOM 2752 C CA . LYS B 1 48 ? 8.594 -29.344 -7.289 1 97.44 48 LYS B CA 1
ATOM 2753 C C . LYS B 1 48 ? 7.434 -28.844 -6.434 1 97.44 48 LYS B C 1
ATOM 2755 O O . LYS B 1 48 ? 6.285 -29.234 -6.648 1 97.44 48 LYS B O 1
ATOM 2760 N N . TRP B 1 49 ? 7.699 -28.016 -5.441 1 98.88 49 TRP B N 1
ATOM 2761 C CA . TRP B 1 49 ? 6.625 -27.656 -4.52 1 98.88 49 TRP B CA 1
ATOM 2762 C C . TRP B 1 49 ? 6.008 -26.312 -4.898 1 98.88 49 TRP B C 1
ATOM 2764 O O . TRP B 1 49 ? 6.719 -25.375 -5.238 1 98.88 49 TRP B O 1
ATOM 2774 N N . ALA B 1 50 ? 4.711 -26.234 -4.906 1 98.94 50 ALA B N 1
ATOM 2775 C CA . ALA B 1 50 ? 3.934 -25.016 -4.988 1 98.94 50 ALA B CA 1
ATOM 2776 C C . ALA B 1 50 ? 3.281 -24.688 -3.646 1 98.94 50 ALA B C 1
ATOM 2778 O O . ALA B 1 50 ? 2.514 -25.484 -3.111 1 98.94 50 ALA B O 1
ATOM 2779 N N . VAL B 1 51 ? 3.645 -23.578 -3.1 1 98.94 51 VAL B N 1
ATOM 2780 C CA . VAL B 1 51 ? 3.059 -23.078 -1.856 1 98.94 51 VAL B CA 1
ATOM 2781 C C . VAL B 1 51 ? 1.919 -22.125 -2.168 1 98.94 51 VAL B C 1
ATOM 2783 O O . VAL B 1 51 ? 2.102 -21.156 -2.914 1 98.94 51 VAL B O 1
ATOM 2786 N N . VAL B 1 52 ? 0.759 -22.359 -1.619 1 98.94 52 VAL B N 1
ATOM 2787 C CA . VAL B 1 52 ? -0.403 -21.516 -1.853 1 98.94 52 VAL B CA 1
ATOM 2788 C C . VAL B 1 52 ? -0.974 -21.047 -0.517 1 98.94 52 VAL B C 1
ATOM 2790 O O . VAL B 1 52 ? -1.335 -21.859 0.334 1 98.94 52 VAL B O 1
ATOM 2793 N N . THR B 1 53 ? -1.022 -19.766 -0.29 1 98.88 53 THR B N 1
ATOM 2794 C CA . THR B 1 53 ? -1.645 -19.203 0.907 1 98.88 53 THR B CA 1
ATOM 2795 C C . THR B 1 53 ? -3.123 -18.922 0.665 1 98.88 53 THR B C 1
ATOM 2797 O O . THR B 1 53 ? -3.52 -18.562 -0.448 1 98.88 53 THR B O 1
ATOM 2800 N N . GLY B 1 54 ? -3.951 -18.969 1.747 1 98.38 54 GLY B N 1
ATOM 2801 C CA . GLY B 1 54 ? -5.387 -18.891 1.54 1 98.38 54 GLY B CA 1
ATOM 2802 C C . GLY B 1 54 ? -5.922 -19.984 0.633 1 98.38 54 GLY B C 1
ATOM 2803 O O . GLY B 1 54 ? -6.66 -19.719 -0.313 1 98.38 54 GLY B O 1
ATOM 2804 N N . ALA B 1 55 ? -5.605 -21.234 0.926 1 98.25 55 ALA B N 1
ATOM 2805 C CA . ALA B 1 55 ? -5.68 -22.312 -0.06 1 98.25 55 ALA B CA 1
ATOM 2806 C C . ALA B 1 55 ? -6.926 -23.156 0.149 1 98.25 55 ALA B C 1
ATOM 2808 O O . ALA B 1 55 ? -7.09 -24.203 -0.491 1 98.25 55 ALA B O 1
ATOM 2809 N N . THR B 1 56 ? -7.863 -22.75 1.022 1 97.81 56 THR B N 1
ATOM 2810 C CA . THR B 1 56 ? -8.961 -23.656 1.36 1 97.81 56 THR B CA 1
ATOM 2811 C C . THR B 1 56 ? -10.25 -23.203 0.682 1 97.81 56 THR B C 1
ATOM 2813 O O . THR B 1 56 ? -11.273 -23.891 0.779 1 97.81 56 THR B O 1
ATOM 2816 N N . ASP B 1 57 ? -10.242 -22.047 0.031 1 95.69 57 ASP B N 1
ATOM 2817 C CA . ASP B 1 57 ? -11.406 -21.562 -0.702 1 95.69 57 ASP B CA 1
ATOM 2818 C C . ASP B 1 57 ? -10.992 -20.672 -1.86 1 95.69 57 ASP B C 1
ATOM 2820 O O . ASP B 1 57 ? -9.812 -20.344 -2.014 1 95.69 57 ASP B O 1
ATOM 2824 N N . GLY B 1 58 ? -11.867 -20.453 -2.699 1 96.81 58 GLY B N 1
ATOM 2825 C CA . GLY B 1 58 ? -11.75 -19.391 -3.684 1 96.81 58 GLY B CA 1
ATOM 2826 C C . GLY B 1 58 ? -10.594 -19.594 -4.648 1 96.81 58 GLY B C 1
ATOM 2827 O O . GLY B 1 58 ? -10.383 -20.719 -5.141 1 96.81 58 GLY B O 1
ATOM 2828 N N . ILE B 1 59 ? -9.953 -18.531 -4.949 1 98.19 59 ILE B N 1
ATOM 2829 C CA . ILE B 1 59 ? -8.898 -18.484 -5.953 1 98.19 59 ILE B CA 1
ATOM 2830 C C . ILE B 1 59 ? -7.707 -19.312 -5.488 1 98.19 59 ILE B C 1
ATOM 2832 O O . ILE B 1 59 ? -7.105 -20.047 -6.277 1 98.19 59 ILE B O 1
ATOM 2836 N N . GLY B 1 60 ? -7.371 -19.281 -4.184 1 98.69 60 GLY B N 1
ATOM 2837 C CA . GLY B 1 60 ? -6.258 -20.047 -3.652 1 98.69 60 GLY B CA 1
ATOM 2838 C C . GLY B 1 60 ? -6.438 -21.547 -3.803 1 98.69 60 GLY B C 1
ATOM 2839 O O . GLY B 1 60 ? -5.531 -22.25 -4.262 1 98.69 60 GLY B O 1
ATOM 2840 N N . LYS B 1 61 ? -7.605 -21.969 -3.449 1 98.75 61 LYS B N 1
ATOM 2841 C CA . LYS B 1 61 ? -7.918 -23.375 -3.611 1 98.75 61 LYS B CA 1
ATOM 2842 C C . LYS B 1 61 ? -7.832 -23.797 -5.078 1 98.75 61 LYS B C 1
ATOM 2844 O O . LYS B 1 61 ? -7.25 -24.828 -5.402 1 98.75 61 LYS B O 1
ATOM 2849 N N . ALA B 1 62 ? -8.383 -22.984 -5.953 1 98.81 62 ALA B N 1
ATOM 2850 C CA . ALA B 1 62 ? -8.375 -23.266 -7.383 1 98.81 62 ALA B CA 1
ATOM 2851 C C . ALA B 1 62 ? -6.953 -23.312 -7.93 1 98.81 62 ALA B C 1
ATOM 2853 O O . ALA B 1 62 ? -6.633 -24.172 -8.766 1 98.81 62 ALA B O 1
ATOM 2854 N N . TYR B 1 63 ? -6.094 -22.406 -7.473 1 98.88 63 TYR B N 1
ATOM 2855 C CA . TYR B 1 63 ? -4.688 -22.422 -7.859 1 98.88 63 TYR B CA 1
ATOM 2856 C C . TYR B 1 63 ? -4.023 -23.734 -7.434 1 98.88 63 TYR B C 1
ATOM 2858 O O . TYR B 1 63 ? -3.268 -24.328 -8.203 1 98.88 63 TYR B O 1
ATOM 2866 N N . ALA B 1 64 ? -4.297 -24.141 -6.191 1 98.88 64 ALA B N 1
ATOM 2867 C CA . ALA B 1 64 ? -3.707 -25.375 -5.684 1 98.88 64 ALA B CA 1
ATOM 2868 C C . ALA B 1 64 ? -4.078 -26.562 -6.566 1 98.88 64 ALA B C 1
ATOM 2870 O O . ALA B 1 64 ? -3.213 -27.359 -6.941 1 98.88 64 ALA B O 1
ATOM 2871 N N . TYR B 1 65 ? -5.316 -26.656 -6.934 1 98.81 65 TYR B N 1
ATOM 2872 C CA . TYR B 1 65 ? -5.793 -27.75 -7.77 1 98.81 65 TYR B CA 1
ATOM 2873 C C . TYR B 1 65 ? -5.168 -27.688 -9.156 1 98.81 65 TYR B C 1
ATOM 2875 O O . TYR B 1 65 ? -4.75 -28.719 -9.703 1 98.81 65 TYR B O 1
ATOM 2883 N N . GLU B 1 66 ? -5.129 -26.5 -9.742 1 98.88 66 GLU B N 1
ATOM 2884 C CA . GLU B 1 66 ? -4.566 -26.344 -11.078 1 98.88 66 GLU B CA 1
ATOM 2885 C C . GLU B 1 66 ? -3.088 -26.719 -11.102 1 98.88 66 GLU B C 1
ATOM 2887 O O . GLU B 1 66 ? -2.631 -27.406 -12.023 1 98.88 66 GLU B O 1
ATOM 2892 N N . LEU B 1 67 ? -2.334 -26.328 -10.086 1 98.88 67 LEU B N 1
ATOM 2893 C CA . LEU B 1 67 ? -0.907 -26.625 -10.023 1 98.88 67 LEU B CA 1
ATOM 2894 C C . LEU B 1 67 ? -0.672 -28.109 -9.742 1 98.88 67 LEU B C 1
ATOM 2896 O O . LEU B 1 67 ? 0.274 -28.703 -10.266 1 98.88 67 LEU B O 1
ATOM 2900 N N . ALA B 1 68 ? -1.548 -28.719 -8.945 1 98.81 68 ALA B N 1
ATOM 2901 C CA . ALA B 1 68 ?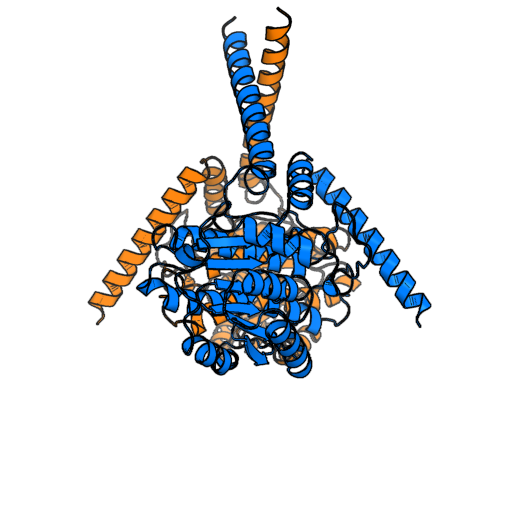 -1.487 -30.156 -8.734 1 98.81 68 ALA B CA 1
ATOM 2902 C C . ALA B 1 68 ? -1.712 -30.922 -10.039 1 98.81 68 ALA B C 1
ATOM 2904 O O . ALA B 1 68 ? -1.011 -31.891 -10.336 1 98.81 68 ALA B O 1
ATOM 2905 N N . SER B 1 69 ? -2.684 -30.422 -10.82 1 98.44 69 SER B N 1
ATOM 2906 C CA . SER B 1 69 ? -2.994 -31.062 -12.102 1 98.44 69 SER B CA 1
ATOM 2907 C C . SER B 1 69 ? -1.811 -30.984 -13.055 1 98.44 69 SER B C 1
ATOM 2909 O O . SER B 1 69 ? -1.7 -31.797 -13.977 1 98.44 69 SER B O 1
ATOM 2911 N N . LYS B 1 70 ? -0.921 -30.062 -12.82 1 98.12 70 LYS B N 1
ATOM 2912 C CA . LYS B 1 70 ? 0.265 -29.875 -13.648 1 98.12 70 LYS B CA 1
ATOM 2913 C C . LYS B 1 70 ? 1.463 -30.625 -13.062 1 98.12 70 LYS B C 1
ATOM 2915 O O . LYS B 1 70 ? 2.574 -30.531 -13.594 1 98.12 70 LYS B O 1
ATOM 2920 N N . GLY B 1 71 ? 1.227 -31.312 -11.922 1 98.31 71 GLY B N 1
ATOM 2921 C CA . GLY B 1 71 ? 2.234 -32.219 -11.43 1 98.31 71 GLY B CA 1
ATOM 2922 C C . GLY B 1 71 ? 3.07 -31.656 -10.305 1 98.31 71 GLY B C 1
ATOM 2923 O O . GLY B 1 71 ? 4.082 -32.25 -9.906 1 98.31 71 GLY B O 1
ATOM 2924 N N . PHE B 1 72 ? 2.723 -30.5 -9.773 1 98.81 72 PHE B N 1
ATOM 2925 C CA . PHE B 1 72 ? 3.445 -29.938 -8.633 1 98.81 72 PHE B CA 1
ATOM 2926 C C . PHE B 1 72 ? 2.977 -30.562 -7.328 1 98.81 72 PHE B C 1
ATOM 2928 O O . PHE B 1 72 ? 1.783 -30.812 -7.148 1 98.81 72 PHE B O 1
ATOM 2935 N N . ASN B 1 73 ? 3.941 -30.828 -6.422 1 98.88 73 ASN B N 1
ATOM 2936 C CA . ASN B 1 73 ? 3.545 -31 -5.027 1 98.88 73 ASN B CA 1
ATOM 2937 C C . ASN B 1 73 ? 2.951 -29.734 -4.441 1 98.88 73 ASN B C 1
ATOM 2939 O O . ASN B 1 73 ? 3.334 -28.625 -4.832 1 98.88 73 ASN B O 1
ATOM 2943 N N . ILE B 1 74 ? 2.008 -29.891 -3.543 1 98.88 74 ILE B N 1
ATOM 2944 C CA . ILE B 1 74 ? 1.277 -28.719 -3.078 1 98.88 74 ILE B CA 1
ATOM 2945 C C . ILE B 1 74 ? 1.48 -28.547 -1.574 1 98.88 74 ILE B C 1
ATOM 2947 O O . ILE B 1 74 ? 1.381 -29.516 -0.813 1 98.88 74 ILE B O 1
ATOM 2951 N N . TYR B 1 75 ? 1.845 -27.391 -1.115 1 98.94 75 TYR B N 1
ATOM 2952 C CA . TYR B 1 75 ? 1.865 -26.969 0.282 1 98.94 75 TYR B CA 1
ATOM 2953 C C . TYR B 1 75 ? 0.746 -25.984 0.571 1 98.94 75 TYR B C 1
ATOM 2955 O O . TYR B 1 75 ? 0.806 -24.828 0.142 1 98.94 75 TYR B O 1
ATOM 2963 N N . LEU B 1 76 ? -0.307 -26.422 1.295 1 98.88 76 LEU B N 1
ATOM 2964 C CA . LEU B 1 76 ? -1.494 -25.625 1.59 1 98.88 76 LEU B CA 1
ATOM 2965 C C . LEU B 1 76 ? -1.322 -24.859 2.896 1 98.88 76 LEU B C 1
ATOM 2967 O O . LEU B 1 76 ? -1.019 -25.453 3.934 1 98.88 76 LEU B O 1
ATOM 2971 N N . VAL B 1 77 ? -1.515 -23.547 2.854 1 98.88 77 VAL B N 1
ATOM 2972 C CA . VAL B 1 77 ? -1.437 -22.734 4.062 1 98.88 77 VAL B CA 1
ATOM 2973 C C . VAL B 1 77 ? -2.729 -21.938 4.23 1 98.88 77 VAL B C 1
ATOM 2975 O O . VAL B 1 77 ? -3.117 -21.188 3.346 1 98.88 77 VAL B O 1
ATOM 2978 N N . SER B 1 78 ? -3.428 -22.094 5.246 1 98.38 78 SER B N 1
ATOM 2979 C CA . SER B 1 78 ? -4.625 -21.359 5.652 1 98.38 78 SER B CA 1
ATOM 2980 C C . SER B 1 78 ? -4.832 -21.438 7.16 1 98.38 78 SER B C 1
ATOM 2982 O O . SER B 1 78 ? -4.039 -22.062 7.871 1 98.38 78 SER B O 1
ATOM 2984 N N . ARG B 1 79 ? -5.848 -20.859 7.719 1 96.88 79 ARG B N 1
ATOM 2985 C CA . ARG B 1 79 ? -5.984 -20.672 9.156 1 96.88 79 ARG B CA 1
ATOM 2986 C C . ARG B 1 79 ? -6.59 -21.906 9.82 1 96.88 79 ARG B C 1
ATOM 2988 O O . ARG B 1 79 ? -6.277 -22.219 10.969 1 96.88 79 ARG B O 1
ATOM 2995 N N . THR B 1 80 ? -7.43 -22.672 9.102 1 97.94 80 THR B N 1
ATOM 2996 C CA . THR B 1 80 ? -8.219 -23.734 9.719 1 97.94 80 THR B CA 1
ATOM 2997 C C . THR B 1 80 ? -7.715 -25.094 9.281 1 97.94 80 THR B C 1
ATOM 2999 O O . THR B 1 80 ? -7.883 -25.484 8.125 1 97.94 80 THR B O 1
ATOM 3002 N N . GLN B 1 81 ? -7.246 -25.875 10.25 1 98.44 81 GLN B N 1
ATOM 3003 C CA . GLN B 1 81 ? -6.621 -27.156 9.938 1 98.44 81 GLN B CA 1
ATOM 3004 C C . GLN B 1 81 ? -7.633 -28.125 9.344 1 98.44 81 GLN B C 1
ATOM 3006 O O . GLN B 1 81 ? -7.316 -28.875 8.414 1 98.44 81 GLN B O 1
ATOM 3011 N N . SER B 1 82 ? -8.852 -28.094 9.875 1 98.69 82 SER B N 1
ATOM 3012 C CA . SER B 1 82 ? -9.852 -29.031 9.391 1 98.69 82 SER B CA 1
ATOM 3013 C C . SER B 1 82 ? -10.156 -28.812 7.918 1 98.69 82 SER B C 1
ATOM 3015 O O . SER B 1 82 ? -10.352 -29.766 7.16 1 98.69 82 SER B O 1
ATOM 3017 N N . LYS B 1 83 ? -10.203 -27.547 7.465 1 98.56 83 LYS B N 1
ATOM 3018 C CA . LYS B 1 83 ? -10.422 -27.234 6.059 1 98.56 83 LYS B CA 1
ATOM 3019 C C . LYS B 1 83 ? -9.227 -27.625 5.203 1 98.56 83 LYS B C 1
ATOM 3021 O O . LYS B 1 83 ? -9.391 -28.109 4.078 1 98.56 83 LYS B O 1
ATOM 3026 N N . LEU B 1 84 ? -8.078 -27.453 5.77 1 98.81 84 LEU B N 1
ATOM 3027 C CA . LEU B 1 84 ? -6.859 -27.875 5.086 1 98.81 84 LEU B CA 1
ATOM 3028 C C . LEU B 1 84 ? -6.852 -29.391 4.867 1 98.81 84 LEU B C 1
ATOM 3030 O O . LEU B 1 84 ? -6.508 -29.859 3.783 1 98.81 84 LEU B O 1
ATOM 3034 N N . ASP B 1 85 ? -7.238 -30.094 5.871 1 98.69 85 ASP B N 1
ATOM 3035 C CA . ASP B 1 85 ? -7.289 -31.547 5.793 1 98.69 85 ASP B CA 1
ATOM 3036 C C . ASP B 1 85 ? -8.242 -32 4.688 1 98.69 85 ASP B C 1
ATOM 3038 O O . ASP B 1 85 ? -7.941 -32.969 3.961 1 98.69 85 ASP B O 1
ATOM 3042 N N . GLU B 1 86 ? -9.32 -31.328 4.594 1 98.62 86 GLU B N 1
ATOM 3043 C CA . GLU B 1 86 ? -10.312 -31.672 3.572 1 98.62 86 GLU B CA 1
ATOM 3044 C C . GLU B 1 86 ? -9.75 -31.453 2.17 1 98.62 86 GLU B C 1
ATOM 3046 O O . GLU B 1 86 ? -9.906 -32.312 1.294 1 98.62 86 GLU B O 1
ATOM 3051 N N . VAL B 1 87 ? -9.094 -30.344 1.977 1 98.75 87 VAL B N 1
ATOM 3052 C CA . VAL B 1 87 ? -8.523 -30.031 0.67 1 98.75 87 VAL B CA 1
ATOM 3053 C C . VAL B 1 87 ? -7.375 -30.984 0.366 1 98.75 87 VAL B C 1
ATOM 3055 O O . VAL B 1 87 ? -7.234 -31.453 -0.766 1 98.75 87 VAL B O 1
ATOM 3058 N N . GLU B 1 88 ? -6.57 -31.297 1.365 1 98.69 88 GLU B N 1
ATOM 3059 C CA . GLU B 1 88 ? -5.477 -32.25 1.199 1 98.69 88 GLU B CA 1
ATOM 3060 C C . GLU B 1 88 ? -5.996 -33.625 0.754 1 98.69 88 GLU B C 1
ATOM 3062 O O . GLU B 1 88 ? -5.469 -34.188 -0.192 1 98.69 88 GLU B O 1
ATOM 3067 N N . LYS B 1 89 ? -6.996 -34.062 1.423 1 98.19 89 LYS B N 1
ATOM 3068 C CA . LYS B 1 89 ? -7.582 -35.344 1.095 1 98.19 89 LYS B CA 1
ATOM 3069 C C . LYS B 1 89 ? -8.094 -35.375 -0.343 1 98.19 89 LYS B C 1
ATOM 3071 O O . LYS B 1 89 ? -7.832 -36.344 -1.085 1 98.19 89 LYS B O 1
ATOM 3076 N N . ASP B 1 90 ? -8.797 -34.344 -0.698 1 98.5 90 ASP B N 1
ATOM 3077 C CA . ASP B 1 90 ? -9.367 -34.281 -2.037 1 98.5 90 ASP B CA 1
ATOM 3078 C C . ASP B 1 90 ? -8.281 -34.219 -3.102 1 98.5 90 ASP B C 1
ATOM 3080 O O . ASP B 1 90 ? -8.367 -34.875 -4.129 1 98.5 90 ASP B O 1
ATOM 3084 N N . LEU B 1 91 ? -7.238 -33.438 -2.893 1 98.5 91 LEU B N 1
ATOM 3085 C CA . LEU B 1 91 ? -6.129 -33.312 -3.83 1 98.5 91 LEU B CA 1
ATOM 3086 C C . LEU B 1 91 ? -5.406 -34.656 -4.012 1 98.5 91 LEU B C 1
ATOM 3088 O O . LEU B 1 91 ? -5.078 -35.031 -5.137 1 98.5 91 LEU B O 1
ATOM 3092 N N . CYS B 1 92 ? -5.172 -35.312 -2.916 1 97.69 92 CYS B N 1
ATOM 3093 C CA . CYS B 1 92 ? -4.469 -36.594 -2.965 1 97.69 92 CYS B CA 1
ATOM 3094 C C . CYS B 1 92 ? -5.277 -37.656 -3.725 1 97.69 92 CYS B C 1
ATOM 3096 O O . CYS B 1 92 ? -4.715 -38.5 -4.426 1 97.69 92 CYS B O 1
ATOM 3098 N N . GLN B 1 93 ? -6.547 -37.562 -3.568 1 97.5 93 GLN B N 1
ATOM 3099 C CA . GLN B 1 93 ? -7.426 -38.469 -4.27 1 97.5 93 GLN B CA 1
ATOM 3100 C C . GLN B 1 93 ? -7.445 -38.188 -5.77 1 97.5 93 GLN B C 1
ATOM 3102 O O . GLN B 1 93 ? -7.434 -39.125 -6.582 1 97.5 93 GLN B O 1
ATOM 3107 N N . LYS B 1 94 ? -7.465 -37 -6.141 1 97.62 94 LYS B N 1
ATOM 3108 C CA . LYS B 1 94 ? -7.594 -36.594 -7.535 1 97.62 94 LYS B CA 1
ATOM 3109 C C . LYS B 1 94 ? -6.266 -36.75 -8.273 1 97.62 94 LYS B C 1
ATOM 3111 O O . LYS B 1 94 ? -6.238 -37.094 -9.461 1 97.62 94 LYS B O 1
ATOM 3116 N N . TYR B 1 95 ? -5.25 -36.406 -7.539 1 97.44 95 TYR B N 1
ATOM 3117 C CA . TYR B 1 95 ? -3.922 -36.438 -8.141 1 97.44 95 TYR B CA 1
ATOM 3118 C C . TYR B 1 95 ? -2.979 -37.344 -7.359 1 97.44 95 TYR B C 1
ATOM 3120 O O . TYR B 1 95 ? -2.24 -36.875 -6.488 1 97.44 95 TYR B O 1
ATOM 3128 N N . ASN B 1 96 ? -2.83 -38.562 -7.699 1 93.12 96 ASN B N 1
ATOM 3129 C CA . ASN B 1 96 ? -2.195 -39.594 -6.906 1 93.12 96 ASN B CA 1
ATOM 3130 C C . ASN B 1 96 ? -0.673 -39.5 -6.98 1 93.12 96 ASN B C 1
ATOM 3132 O O . ASN B 1 96 ? 0.027 -40.125 -6.172 1 93.12 96 ASN B O 1
ATOM 3136 N N . LYS B 1 97 ? -0.149 -38.75 -7.816 1 95.31 97 LYS B N 1
ATOM 3137 C CA . LYS B 1 97 ? 1.301 -38.688 -7.98 1 95.31 97 LYS B CA 1
ATOM 3138 C C . LYS B 1 97 ? 1.878 -37.438 -7.293 1 95.31 97 LYS B C 1
ATOM 3140 O O . LYS B 1 97 ? 3.094 -37.25 -7.293 1 95.31 97 LYS B O 1
ATOM 3145 N N . VAL B 1 98 ? 1.023 -36.625 -6.719 1 95.94 98 VAL B N 1
ATOM 3146 C CA . VAL B 1 98 ? 1.481 -35.375 -6.125 1 95.94 98 VAL B CA 1
ATOM 3147 C C . VAL B 1 98 ? 1.418 -35.5 -4.602 1 95.94 98 VAL B C 1
ATOM 3149 O O . VAL B 1 98 ? 0.506 -36.125 -4.051 1 95.94 98 VAL B O 1
ATOM 3152 N N . SER B 1 99 ? 2.447 -34.969 -3.904 1 98.31 99 SER B N 1
ATOM 3153 C CA . SER B 1 99 ? 2.439 -34.844 -2.449 1 98.31 99 SER B CA 1
ATOM 3154 C C . SER B 1 99 ? 1.755 -33.562 -1.998 1 98.31 99 SER B C 1
ATOM 3156 O O . SER B 1 99 ? 1.868 -32.531 -2.658 1 98.31 99 SER B O 1
ATOM 3158 N N . VAL B 1 100 ? 1.021 -33.688 -0.92 1 98.75 100 VAL B N 1
ATOM 3159 C CA . VAL B 1 100 ? 0.362 -32.5 -0.349 1 98.75 100 VAL B CA 1
ATOM 3160 C C . VAL B 1 100 ? 0.761 -32.344 1.116 1 98.75 100 VAL B C 1
ATOM 3162 O O . VAL B 1 100 ? 0.797 -33.344 1.863 1 98.75 100 VAL B O 1
ATOM 3165 N N . LYS B 1 101 ? 1.18 -31.188 1.535 1 98.75 101 LYS B N 1
ATOM 3166 C CA . LYS B 1 101 ? 1.435 -30.812 2.922 1 98.75 101 LYS B CA 1
ATOM 3167 C C . LYS B 1 101 ? 0.557 -29.641 3.338 1 98.75 101 LYS B C 1
ATOM 3169 O O . LYS B 1 101 ? 0.073 -28.891 2.488 1 98.75 101 LYS B O 1
ATOM 3174 N N . THR B 1 102 ? 0.265 -29.594 4.602 1 98.81 102 THR B N 1
ATOM 3175 C CA . THR B 1 102 ? -0.548 -28.5 5.113 1 98.81 102 THR B CA 1
ATOM 3176 C C . THR B 1 102 ? 0.1 -27.875 6.348 1 98.81 102 THR B C 1
ATOM 3178 O O . THR B 1 102 ? 0.841 -28.547 7.07 1 98.81 102 THR B O 1
ATOM 3181 N N . ILE B 1 103 ? -0.097 -26.641 6.547 1 98.62 103 ILE B N 1
ATOM 3182 C CA . ILE B 1 103 ? 0.231 -25.969 7.797 1 98.62 103 ILE B CA 1
ATOM 3183 C C . ILE B 1 103 ? -0.821 -24.906 8.102 1 98.62 103 ILE B C 1
ATOM 3185 O O . ILE B 1 103 ? -1.135 -24.062 7.246 1 98.62 103 ILE B O 1
ATOM 3189 N N . ALA B 1 104 ? -1.429 -25 9.281 1 98.69 104 ALA B N 1
ATOM 3190 C CA . ALA B 1 104 ? -2.371 -23.984 9.742 1 98.69 104 ALA B CA 1
ATOM 3191 C C . ALA B 1 104 ? -1.64 -22.75 10.266 1 98.69 104 ALA B C 1
ATOM 3193 O O . ALA B 1 104 ? -0.744 -22.859 11.102 1 98.69 104 ALA B O 1
ATOM 3194 N N . PHE B 1 105 ? -1.978 -21.594 9.75 1 98.5 105 PHE B N 1
ATOM 3195 C CA . PHE B 1 105 ? -1.331 -20.344 10.125 1 98.5 105 PHE B CA 1
ATOM 3196 C C . PHE B 1 105 ? -2.307 -19.188 10.023 1 98.5 105 PHE B C 1
ATOM 3198 O O . PHE B 1 105 ? -3.014 -19.047 9.023 1 98.5 105 PHE B O 1
ATOM 3205 N N . ASP B 1 106 ? -2.389 -18.375 11.031 1 97.69 106 ASP B N 1
ATOM 3206 C CA . ASP B 1 106 ? -3.217 -17.172 11.031 1 97.69 106 ASP B CA 1
ATOM 3207 C C . ASP B 1 106 ? -2.438 -15.977 10.5 1 97.69 106 ASP B C 1
ATOM 3209 O O . ASP B 1 106 ? -1.672 -15.352 11.242 1 97.69 106 ASP B O 1
ATOM 3213 N N . PHE B 1 107 ? -2.83 -15.555 9.344 1 97.75 107 PHE B N 1
ATOM 3214 C CA . PHE B 1 107 ? -2.068 -14.516 8.656 1 97.75 107 PHE B CA 1
ATOM 3215 C C . PHE B 1 107 ? -2.43 -13.133 9.188 1 97.75 107 PHE B C 1
ATOM 3217 O O . PHE B 1 107 ? -1.846 -12.133 8.766 1 97.75 107 PHE B O 1
ATOM 3224 N N . CYS B 1 108 ? -3.318 -13.023 10.133 1 96.25 108 CYS B N 1
ATOM 3225 C CA . CYS B 1 108 ? -3.576 -11.758 10.797 1 96.25 108 CYS B CA 1
ATOM 3226 C C . CYS B 1 108 ? -2.521 -11.469 11.859 1 96.25 108 CYS B C 1
ATOM 3228 O O . CYS B 1 108 ? -2.502 -10.383 12.445 1 96.25 108 CYS B O 1
ATOM 3230 N N . ALA B 1 109 ? -1.646 -12.484 12.078 1 93.56 109 ALA B N 1
ATOM 3231 C CA . ALA B 1 109 ? -0.53 -12.242 12.984 1 93.56 109 ALA B CA 1
ATOM 3232 C C . ALA B 1 109 ? 0.315 -11.062 12.516 1 93.56 109 ALA B C 1
ATOM 3234 O O . ALA B 1 109 ? 0.901 -11.102 11.43 1 93.56 109 ALA B O 1
ATOM 3235 N N . GLY B 1 110 ? 0.457 -10.047 13.344 1 92.06 110 GLY B N 1
ATOM 3236 C CA . GLY B 1 110 ? 1.103 -8.812 12.945 1 92.06 110 GLY B CA 1
ATOM 3237 C C . GLY B 1 110 ? 2.578 -8.766 13.297 1 92.06 110 GLY B C 1
ATOM 3238 O O . GLY B 1 110 ? 3.221 -7.723 13.164 1 92.06 110 GLY B O 1
ATOM 3239 N N . SER B 1 111 ? 3.148 -9.867 13.75 1 92.5 111 SER B N 1
ATOM 3240 C CA . SER B 1 111 ? 4.555 -9.914 14.133 1 92.5 111 SER B CA 1
ATOM 3241 C C . SER B 1 111 ? 5.324 -10.906 13.266 1 92.5 111 SER B C 1
ATOM 3243 O O . SER B 1 111 ? 4.82 -11.992 12.961 1 92.5 111 SER B O 1
ATOM 3245 N N . VAL B 1 112 ? 6.512 -10.523 12.914 1 94.94 112 VAL B N 1
ATOM 3246 C CA . VAL B 1 112 ? 7.367 -11.398 12.109 1 94.94 112 VAL B CA 1
ATOM 3247 C C . VAL B 1 112 ? 7.688 -12.672 12.883 1 94.94 112 VAL B C 1
ATOM 3249 O O . VAL B 1 112 ? 7.797 -13.75 12.297 1 94.94 112 VAL B O 1
ATOM 3252 N N . ASP B 1 113 ? 7.777 -12.539 14.203 1 96.31 113 ASP B N 1
ATOM 3253 C CA . ASP B 1 113 ? 8.109 -13.688 15.047 1 96.31 113 ASP B CA 1
ATOM 3254 C C . ASP B 1 113 ? 7.047 -14.781 14.93 1 96.31 113 ASP B C 1
ATOM 3256 O O . ASP B 1 113 ? 7.359 -15.969 15.023 1 96.31 113 ASP B O 1
ATOM 3260 N N . ALA B 1 114 ? 5.855 -14.391 14.711 1 96.75 114 ALA B N 1
ATOM 3261 C CA . ALA B 1 114 ? 4.758 -15.352 14.602 1 96.75 114 ALA B CA 1
ATOM 3262 C C . ALA B 1 114 ? 4.906 -16.203 13.344 1 96.75 114 ALA B C 1
ATOM 3264 O O . ALA B 1 114 ? 4.332 -17.297 13.266 1 96.75 114 ALA B O 1
ATOM 3265 N N . TYR B 1 115 ? 5.699 -15.797 12.359 1 98.12 115 TYR B N 1
ATOM 3266 C CA . TYR B 1 115 ? 5.844 -16.484 11.078 1 98.12 115 TYR B CA 1
ATOM 3267 C C . TYR B 1 115 ? 6.895 -17.594 11.172 1 98.12 115 TYR B C 1
ATOM 3269 O O . TYR B 1 115 ? 7.047 -18.391 10.242 1 98.12 115 TYR B O 1
ATOM 3277 N N . LYS B 1 116 ? 7.645 -17.656 12.234 1 97.69 116 LYS B N 1
ATOM 3278 C CA . LYS B 1 116 ? 8.805 -18.531 12.344 1 97.69 116 LYS B CA 1
ATOM 3279 C C . LYS B 1 116 ? 8.438 -19.969 12.031 1 97.69 116 LYS B C 1
ATOM 3281 O O . LYS B 1 116 ? 9.094 -20.625 11.219 1 97.69 116 LYS B O 1
ATOM 3286 N N . PRO B 1 117 ? 7.352 -20.516 12.602 1 98.06 117 PRO B N 1
ATOM 3287 C CA . PRO B 1 117 ? 7.012 -21.906 12.305 1 98.06 117 PRO B CA 1
ATOM 3288 C C . PRO B 1 117 ? 6.68 -22.125 10.828 1 98.06 117 PRO B C 1
ATOM 3290 O O . PRO B 1 117 ? 7.031 -23.172 10.266 1 98.06 117 PRO B O 1
ATOM 3293 N N . LEU B 1 118 ? 6.031 -21.234 10.25 1 98.62 118 LEU B N 1
ATOM 3294 C CA . LEU B 1 118 ? 5.684 -21.328 8.836 1 98.62 118 LEU B CA 1
ATOM 3295 C C . LEU B 1 118 ? 6.934 -21.281 7.965 1 98.62 118 LEU B C 1
ATOM 3297 O O . LEU B 1 118 ? 7.09 -22.078 7.043 1 98.62 118 LEU B O 1
ATOM 3301 N N . LEU B 1 119 ? 7.832 -20.312 8.25 1 98.56 119 LEU B N 1
ATOM 3302 C CA . LEU B 1 119 ? 9.055 -20.141 7.465 1 98.56 119 LEU B CA 1
ATOM 3303 C C . LEU B 1 119 ? 9.953 -21.375 7.586 1 98.56 119 LEU B C 1
ATOM 3305 O O . LEU B 1 119 ? 10.531 -21.812 6.598 1 98.56 119 LEU B O 1
ATOM 3309 N N . GLU B 1 120 ? 10.039 -21.875 8.773 1 98.44 120 GLU B N 1
ATOM 3310 C CA . GLU B 1 120 ? 10.82 -23.094 8.992 1 98.44 120 GLU B CA 1
ATOM 3311 C C . GLU B 1 120 ? 10.242 -24.281 8.219 1 98.44 120 GLU B C 1
ATOM 3313 O O . GLU B 1 120 ? 10.984 -25.094 7.68 1 98.44 120 GLU B O 1
ATOM 3318 N N . ALA B 1 121 ? 8.969 -24.375 8.188 1 98.5 121 ALA B N 1
ATOM 3319 C CA . ALA B 1 121 ? 8.297 -25.422 7.422 1 98.5 121 ALA B CA 1
ATOM 3320 C C . ALA B 1 121 ? 8.609 -25.312 5.93 1 98.5 121 ALA B C 1
ATOM 3322 O O . ALA B 1 121 ? 8.844 -26.312 5.254 1 98.5 121 ALA B O 1
ATOM 3323 N N . LEU B 1 122 ? 8.633 -24.109 5.41 1 98.44 122 LEU B N 1
ATOM 3324 C CA . LEU B 1 122 ? 8.883 -23.859 3.994 1 98.44 122 LEU B CA 1
ATOM 3325 C C . LEU B 1 122 ? 10.336 -24.156 3.639 1 98.44 122 LEU B C 1
ATOM 3327 O O . LEU B 1 122 ? 10.648 -24.5 2.494 1 98.44 122 LEU B O 1
ATOM 3331 N N . ASP B 1 123 ? 11.195 -24.031 4.621 1 98.19 123 ASP B N 1
ATOM 3332 C CA . ASP B 1 123 ? 12.617 -24.312 4.402 1 98.19 123 ASP B CA 1
ATOM 3333 C C . ASP B 1 123 ? 12.867 -25.797 4.227 1 98.19 123 ASP B C 1
ATOM 3335 O O . ASP B 1 123 ? 13.945 -26.203 3.771 1 98.19 123 ASP B O 1
ATOM 3339 N N . LYS B 1 124 ? 11.883 -26.625 4.547 1 98.19 124 LYS B N 1
ATOM 3340 C CA . LYS B 1 124 ? 12.055 -28.078 4.484 1 98.19 124 LYS B CA 1
ATOM 3341 C C . LYS B 1 124 ? 11.734 -28.609 3.09 1 98.19 124 LYS B C 1
ATOM 3343 O O . LYS B 1 124 ? 11.922 -29.797 2.814 1 98.19 124 LYS B O 1
ATOM 3348 N N . VAL B 1 125 ? 11.234 -27.781 2.229 1 98.56 125 VAL B N 1
ATOM 3349 C CA . VAL B 1 125 ? 10.914 -28.188 0.862 1 98.56 125 VAL B CA 1
ATOM 3350 C C . VAL B 1 125 ? 11.531 -27.188 -0.124 1 98.56 125 VAL B C 1
ATOM 3352 O O . VAL B 1 125 ? 11.828 -26.047 0.24 1 98.56 125 VAL B O 1
ATOM 3355 N N . ASP B 1 126 ? 11.734 -27.609 -1.345 1 98.44 126 ASP B N 1
ATOM 3356 C CA . ASP B 1 126 ? 12.172 -26.719 -2.414 1 98.44 126 ASP B CA 1
ATOM 3357 C C . ASP B 1 126 ? 10.977 -26.062 -3.094 1 98.44 126 ASP B C 1
ATOM 3359 O O . ASP B 1 126 ? 10.289 -26.672 -3.904 1 98.44 126 ASP B O 1
ATOM 3363 N N . VAL B 1 127 ? 10.852 -24.812 -2.852 1 98.88 127 VAL B N 1
ATOM 3364 C CA . VAL B 1 127 ? 9.68 -24.078 -3.338 1 98.88 127 VAL B CA 1
ATOM 3365 C C . VAL B 1 127 ? 9.93 -23.609 -4.77 1 98.88 127 VAL B C 1
ATOM 3367 O O . VAL B 1 127 ? 10.781 -22.75 -5.004 1 98.88 127 VAL B O 1
ATOM 3370 N N . GLY B 1 128 ? 9.203 -24.172 -5.684 1 98.88 128 GLY B N 1
ATOM 3371 C CA . GLY B 1 128 ? 9.273 -23.734 -7.066 1 98.88 128 GLY B CA 1
ATOM 3372 C C . GLY B 1 128 ? 8.32 -22.594 -7.375 1 98.88 128 GLY B C 1
ATOM 3373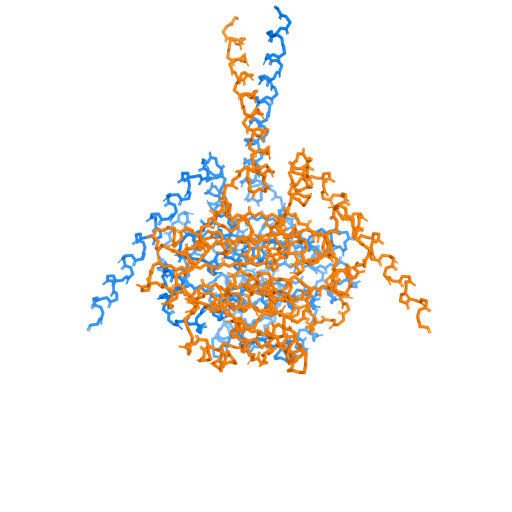 O O . GLY B 1 128 ? 8.648 -21.703 -8.164 1 98.88 128 GLY B O 1
ATOM 3374 N N . ILE B 1 129 ? 7.09 -22.656 -6.762 1 98.94 129 ILE B N 1
ATOM 3375 C CA . ILE B 1 129 ? 6.066 -21.641 -6.977 1 98.94 129 ILE B CA 1
ATOM 3376 C C . ILE B 1 129 ? 5.504 -21.188 -5.633 1 98.94 129 ILE B C 1
ATOM 3378 O O . ILE B 1 129 ? 5.176 -22.016 -4.777 1 98.94 129 ILE B O 1
ATOM 3382 N N . LEU B 1 130 ? 5.512 -19.938 -5.387 1 98.94 130 LEU B N 1
ATOM 3383 C CA . LEU B 1 130 ? 4.801 -19.328 -4.27 1 98.94 130 LEU B CA 1
ATOM 3384 C C . LEU B 1 130 ? 3.615 -18.5 -4.766 1 98.94 130 LEU B C 1
ATOM 3386 O O . LEU B 1 130 ? 3.789 -17.578 -5.551 1 98.94 130 LEU B O 1
ATOM 3390 N N . VAL B 1 131 ? 2.42 -18.891 -4.383 1 98.94 131 VAL B N 1
ATOM 3391 C CA . VAL B 1 131 ? 1.213 -18.125 -4.676 1 98.94 131 VAL B CA 1
ATOM 3392 C C . VAL B 1 131 ? 0.748 -17.391 -3.416 1 98.94 131 VAL B C 1
ATOM 3394 O O . VAL B 1 131 ? 0.116 -17.984 -2.543 1 98.94 131 VAL B O 1
ATOM 3397 N N . ASN B 1 132 ? 1.096 -16.141 -3.344 1 98.94 132 ASN B N 1
ATOM 3398 C CA . ASN B 1 132 ? 0.564 -15.266 -2.303 1 98.94 132 ASN B CA 1
ATOM 3399 C C . ASN B 1 132 ? -0.87 -14.844 -2.607 1 98.94 132 ASN B C 1
ATOM 3401 O O . ASN B 1 132 ? -1.094 -13.859 -3.316 1 98.94 132 ASN B O 1
ATOM 3405 N N . ASN B 1 133 ? -1.8 -15.547 -1.972 1 98.75 133 ASN B N 1
ATOM 3406 C CA . ASN B 1 133 ? -3.203 -15.352 -2.32 1 98.75 133 ASN B CA 1
ATOM 3407 C C . ASN B 1 133 ? -4.031 -14.945 -1.105 1 98.75 133 ASN B C 1
ATOM 3409 O O . ASN B 1 133 ? -5.113 -14.375 -1.25 1 98.75 133 ASN B O 1
ATOM 3413 N N . VAL B 1 134 ? -3.51 -15.234 0.099 1 98.5 134 VAL B N 1
ATOM 3414 C CA . VAL B 1 134 ? -4.309 -14.992 1.296 1 98.5 134 VAL B CA 1
ATOM 3415 C C . VAL B 1 134 ? -4.676 -13.508 1.381 1 98.5 134 VAL B C 1
ATOM 3417 O O . VAL B 1 134 ? -3.861 -12.641 1.06 1 98.5 134 VAL B O 1
ATOM 3420 N N . GLY B 1 135 ? -5.855 -13.234 1.747 1 97.69 135 GLY B N 1
ATOM 3421 C CA . GLY B 1 135 ? -6.332 -11.867 1.881 1 97.69 135 GLY B CA 1
ATOM 3422 C C . GLY B 1 135 ? -7.707 -11.773 2.52 1 97.69 135 GLY B C 1
ATOM 3423 O O . GLY B 1 135 ? -8.359 -12.797 2.752 1 97.69 135 GLY B O 1
ATOM 3424 N N . MET B 1 136 ? -8.078 -10.617 2.857 1 97.25 136 MET B N 1
ATOM 3425 C CA . MET B 1 136 ? -9.359 -10.289 3.473 1 97.25 136 MET B CA 1
ATOM 3426 C C . MET B 1 136 ? -9.93 -9 2.895 1 97.25 136 MET B C 1
ATOM 3428 O O . MET B 1 136 ? -9.172 -8.109 2.494 1 97.25 136 MET B O 1
ATOM 3432 N N . SER B 1 137 ? -11.211 -8.938 2.717 1 96.94 137 SER B N 1
ATOM 3433 C CA . SER B 1 137 ? -11.93 -7.754 2.262 1 96.94 137 SER B CA 1
ATOM 3434 C C . SER B 1 137 ? -13.016 -7.348 3.256 1 96.94 137 SER B C 1
ATOM 3436 O O . SER B 1 137 ? -13.07 -7.875 4.371 1 96.94 137 SER B O 1
ATOM 3438 N N . TYR B 1 138 ? -13.781 -6.293 2.859 1 96.62 138 TYR B N 1
ATOM 3439 C CA . TYR B 1 138 ? -14.969 -5.879 3.605 1 96.62 138 TYR B CA 1
ATOM 3440 C C . TYR B 1 138 ? -16.109 -6.875 3.41 1 96.62 138 TYR B C 1
ATOM 3442 O O . TYR B 1 138 ? -16.109 -7.637 2.441 1 96.62 138 TYR B O 1
ATOM 3450 N N . GLU B 1 139 ? -17.016 -6.914 4.371 1 95.44 139 GLU B N 1
ATOM 3451 C CA . GLU B 1 139 ? -18.234 -7.676 4.156 1 95.44 139 GLU B CA 1
ATOM 3452 C C . GLU B 1 139 ? -19.094 -7.051 3.051 1 95.44 139 GLU B C 1
ATOM 3454 O O . GLU B 1 139 ? -19.734 -7.766 2.283 1 95.44 139 GLU B O 1
ATOM 3459 N N . TYR B 1 140 ? -19.141 -5.844 2.928 1 96.38 140 TYR B N 1
ATOM 3460 C CA . TYR B 1 140 ? -19.781 -4.996 1.927 1 96.38 140 TYR B CA 1
ATOM 3461 C C . TYR B 1 140 ? -19.156 -3.604 1.917 1 96.38 140 TYR B C 1
ATOM 3463 O O . TYR B 1 140 ? -18.438 -3.232 2.844 1 96.38 140 TYR B O 1
ATOM 3471 N N . PRO B 1 141 ? -19.328 -2.883 0.784 1 97.25 141 PRO B N 1
ATOM 3472 C CA . PRO B 1 141 ? -18.734 -1.539 0.752 1 97.25 141 PRO B CA 1
ATOM 3473 C C . PRO B 1 141 ? -19.234 -0.65 1.887 1 97.25 141 PRO B C 1
ATOM 3475 O O . PRO B 1 141 ? -20.438 -0.605 2.154 1 97.25 141 PRO B O 1
ATOM 3478 N N . GLU B 1 142 ? -18.328 0.042 2.547 1 97.88 142 GLU B N 1
ATOM 3479 C CA . GLU B 1 142 ? -18.688 0.913 3.664 1 97.88 142 GLU B CA 1
ATOM 3480 C C . GLU B 1 142 ? -17.625 1.984 3.885 1 97.88 142 GLU B C 1
ATOM 3482 O O . GLU B 1 142 ? -16.453 1.774 3.576 1 97.88 142 GLU B O 1
ATOM 3487 N N . VAL B 1 143 ? -18.047 3.143 4.41 1 97.38 143 VAL B N 1
ATOM 3488 C CA . VAL B 1 143 ? -17.094 4.199 4.762 1 97.38 143 VAL B CA 1
ATOM 3489 C C . VAL B 1 143 ? -16.234 3.746 5.93 1 97.38 143 VAL B C 1
ATOM 3491 O O . VAL B 1 143 ? -16.656 2.924 6.746 1 97.38 143 VAL B O 1
ATOM 3494 N N . LEU B 1 144 ? -15.055 4.297 6.066 1 97.88 144 LEU B N 1
ATOM 3495 C CA . LEU B 1 144 ? -13.977 3.791 6.91 1 97.88 144 LEU B CA 1
ATOM 3496 C C . LEU B 1 144 ? -14.43 3.686 8.359 1 97.88 144 LEU B C 1
ATOM 3498 O O . LEU B 1 144 ? -14.227 2.65 9.008 1 97.88 144 LEU B O 1
ATOM 3502 N N . HIS B 1 145 ? -15.117 4.695 8.867 1 96 145 HIS B N 1
ATOM 3503 C CA . HIS B 1 145 ? -15.375 4.75 10.297 1 96 145 HIS B CA 1
ATOM 3504 C C . HIS B 1 145 ? -16.578 3.891 10.672 1 96 145 HIS B C 1
ATOM 3506 O O . HIS B 1 145 ? -16.875 3.711 11.859 1 96 145 HIS B O 1
ATOM 3512 N N . GLU B 1 146 ? -17.25 3.289 9.711 1 96.75 146 GLU B N 1
ATOM 3513 C CA . GLU B 1 146 ? -18.469 2.525 9.984 1 96.75 146 GLU B CA 1
ATOM 3514 C C . GLU B 1 146 ? -18.312 1.065 9.562 1 96.75 146 GLU B C 1
ATOM 3516 O O . GLU B 1 146 ? -19.266 0.3 9.586 1 96.75 146 GLU B O 1
ATOM 3521 N N . ILE B 1 147 ? -17.172 0.71 9.203 1 96.62 147 ILE B N 1
ATOM 3522 C CA . ILE B 1 147 ? -16.938 -0.632 8.68 1 96.62 147 ILE B CA 1
ATOM 3523 C C . ILE B 1 147 ? -17.406 -1.67 9.695 1 96.62 147 ILE B C 1
ATOM 3525 O O . ILE B 1 147 ? -17.125 -1.557 10.891 1 96.62 147 ILE B O 1
ATOM 3529 N N . GLU B 1 148 ? -18.141 -2.674 9.18 1 96.38 148 GLU B N 1
ATOM 3530 C CA . GLU B 1 148 ? -18.547 -3.803 10.016 1 96.38 148 GLU B CA 1
ATOM 3531 C C . GLU B 1 148 ? -17.328 -4.531 10.586 1 96.38 148 GLU B C 1
ATOM 3533 O O . GLU B 1 148 ? -16.391 -4.863 9.844 1 96.38 148 GLU B O 1
ATOM 3538 N N . GLY B 1 149 ? -17.312 -4.785 11.875 1 96.88 149 GLY B N 1
ATOM 3539 C CA . GLY B 1 149 ? -16.141 -5.355 12.539 1 96.88 149 GLY B CA 1
ATOM 3540 C C . GLY B 1 149 ? -15.211 -4.309 13.102 1 96.88 149 GLY B C 1
ATOM 3541 O O . GLY B 1 149 ? -14.234 -4.641 13.773 1 96.88 149 GLY B O 1
ATOM 3542 N N . GLY B 1 150 ? -15.445 -3.021 12.758 1 97.44 150 GLY B N 1
ATOM 3543 C CA . GLY B 1 150 ? -14.75 -1.891 13.359 1 97.44 150 GLY B CA 1
ATOM 3544 C C . GLY B 1 150 ? -13.258 -1.884 13.07 1 97.44 150 GLY B C 1
ATOM 3545 O O . GLY B 1 150 ? -12.828 -2.318 12.008 1 97.44 150 GLY B O 1
ATOM 3546 N N . LEU B 1 151 ? -12.5 -1.388 13.977 1 98 151 LEU B N 1
ATOM 3547 C CA . LEU B 1 151 ? -11.055 -1.244 13.836 1 98 151 LEU B CA 1
ATOM 3548 C C . LEU B 1 151 ? -10.383 -2.605 13.695 1 98 151 LEU B C 1
ATOM 3550 O O . LEU B 1 151 ? -9.375 -2.736 12.992 1 98 151 LEU B O 1
ATOM 3554 N N . GLN B 1 152 ? -10.945 -3.59 14.32 1 98.06 152 GLN B N 1
ATOM 3555 C CA . GLN B 1 152 ? -10.383 -4.93 14.211 1 98.06 152 GLN B CA 1
ATOM 3556 C C . GLN B 1 152 ? -10.406 -5.418 12.766 1 98.06 152 GLN B C 1
ATOM 3558 O O . GLN B 1 152 ? -9.422 -5.969 12.273 1 98.06 152 GLN B O 1
ATOM 3563 N N . ARG B 1 153 ? -11.523 -5.172 12.078 1 97.88 153 ARG B N 1
ATOM 3564 C CA . ARG B 1 153 ? -11.648 -5.582 10.68 1 97.88 153 ARG B CA 1
ATOM 3565 C C . ARG B 1 153 ? -10.648 -4.844 9.797 1 97.88 153 ARG B C 1
ATOM 3567 O O . ARG B 1 153 ? -9.945 -5.465 9 1 97.88 153 ARG B O 1
ATOM 3574 N N . ILE B 1 154 ? -10.539 -3.555 9.945 1 97.56 154 ILE B N 1
ATOM 3575 C CA . ILE B 1 154 ? -9.672 -2.785 9.055 1 97.56 154 ILE B CA 1
ATOM 3576 C C . ILE B 1 154 ? -8.211 -3.094 9.367 1 97.56 154 ILE B C 1
ATOM 3578 O O . ILE B 1 154 ? -7.371 -3.141 8.469 1 97.56 154 ILE B O 1
ATOM 3582 N N . GLY B 1 155 ? -7.906 -3.305 10.711 1 98.12 155 GLY B N 1
ATOM 3583 C CA . GLY B 1 155 ? -6.555 -3.727 11.062 1 98.12 155 GLY B CA 1
ATOM 3584 C C . GLY B 1 155 ? -6.184 -5.074 10.469 1 98.12 155 GLY B C 1
ATOM 3585 O O . GLY B 1 155 ? -5.078 -5.246 9.945 1 98.12 155 GLY B O 1
ATOM 3586 N N . ASN B 1 156 ? -7.121 -6.02 10.555 1 98.12 156 ASN B N 1
ATOM 3587 C CA . ASN B 1 156 ? -6.898 -7.34 9.984 1 98.12 156 ASN B CA 1
ATOM 3588 C C . ASN B 1 156 ? -6.68 -7.262 8.469 1 98.12 156 ASN B C 1
ATOM 3590 O O . ASN B 1 156 ? -5.781 -7.914 7.938 1 98.12 156 ASN B O 1
ATOM 3594 N N . ILE B 1 157 ? -7.496 -6.477 7.777 1 98.56 157 ILE B N 1
ATOM 3595 C CA . ILE B 1 157 ? -7.367 -6.316 6.332 1 98.56 157 ILE B CA 1
ATOM 3596 C C . ILE B 1 157 ? -6.004 -5.723 5.996 1 98.56 157 ILE B C 1
ATOM 3598 O O . ILE B 1 157 ? -5.305 -6.215 5.105 1 98.56 157 ILE B O 1
ATOM 3602 N N . THR B 1 158 ? -5.594 -4.688 6.73 1 98.75 158 THR B N 1
ATOM 3603 C CA . THR B 1 158 ? -4.312 -4.035 6.484 1 98.75 158 THR B CA 1
ATOM 3604 C C . THR B 1 158 ? -3.16 -5.023 6.645 1 98.75 158 THR B C 1
ATOM 3606 O O . THR B 1 158 ? -2.277 -5.102 5.785 1 98.75 158 THR B O 1
ATOM 3609 N N . THR B 1 159 ? -3.219 -5.797 7.695 1 98.56 159 THR B N 1
ATOM 3610 C CA . THR B 1 159 ? -2.131 -6.707 8.031 1 98.56 159 THR B CA 1
ATOM 3611 C C . THR B 1 159 ? -2.105 -7.895 7.074 1 98.56 159 THR B C 1
ATOM 3613 O O . THR B 1 159 ? -1.098 -8.141 6.41 1 98.56 159 THR B O 1
ATOM 3616 N N . ILE B 1 160 ? -3.191 -8.555 6.883 1 98.5 160 ILE B N 1
ATOM 3617 C CA . ILE B 1 160 ? -3.232 -9.836 6.176 1 98.5 160 ILE B CA 1
ATOM 3618 C C . ILE B 1 160 ? -2.975 -9.602 4.688 1 98.5 160 ILE B C 1
ATOM 3620 O O . ILE B 1 160 ? -2.391 -10.461 4.016 1 98.5 160 ILE B O 1
ATOM 3624 N N . ASN B 1 161 ? -3.334 -8.422 4.16 1 98.81 161 ASN B N 1
ATOM 3625 C CA . ASN B 1 161 ? -3.195 -8.18 2.729 1 98.81 161 ASN B CA 1
ATOM 3626 C C . ASN B 1 161 ? -1.817 -7.621 2.387 1 98.81 161 ASN B C 1
ATOM 3628 O O . ASN B 1 161 ? -1.468 -7.496 1.212 1 98.81 161 ASN B O 1
ATOM 3632 N N . THR B 1 162 ? -0.963 -7.277 3.406 1 98.75 162 THR B N 1
ATOM 3633 C CA . THR B 1 162 ? 0.323 -6.664 3.086 1 98.75 162 THR B CA 1
ATOM 3634 C C . THR B 1 162 ? 1.471 -7.492 3.658 1 98.75 162 THR B C 1
ATOM 3636 O O . THR B 1 162 ? 2.297 -8.016 2.91 1 98.75 162 THR B O 1
ATOM 3639 N N . LEU B 1 163 ? 1.436 -7.785 4.902 1 98.75 163 LEU B N 1
ATOM 3640 C CA . LEU B 1 163 ? 2.568 -8.32 5.645 1 98.75 163 LEU B CA 1
ATOM 3641 C C . LEU B 1 163 ? 2.928 -9.719 5.156 1 98.75 163 LEU B C 1
ATOM 3643 O O . LEU B 1 163 ? 4.09 -10 4.859 1 98.75 163 LEU B O 1
ATOM 3647 N N . PRO B 1 164 ? 1.946 -10.648 4.984 1 98.81 164 PRO B N 1
ATOM 3648 C CA . PRO B 1 164 ? 2.301 -12.008 4.562 1 98.81 164 PRO B CA 1
ATOM 3649 C C . PRO B 1 164 ? 3.004 -12.039 3.209 1 98.81 164 PRO B C 1
ATOM 3651 O O . PRO B 1 164 ? 4.031 -12.711 3.061 1 98.81 164 PRO B O 1
ATOM 3654 N N . THR B 1 165 ? 2.488 -11.312 2.219 1 98.81 165 THR B N 1
ATOM 3655 C CA . THR B 1 165 ? 3.104 -11.266 0.897 1 98.81 165 THR B CA 1
ATOM 3656 C C . THR B 1 165 ? 4.547 -10.766 0.989 1 98.81 165 THR B C 1
ATOM 3658 O O . THR B 1 165 ? 5.434 -11.305 0.323 1 98.81 165 THR B O 1
ATOM 3661 N N . THR B 1 166 ? 4.809 -9.781 1.839 1 98.81 166 THR B N 1
ATOM 3662 C CA . THR B 1 166 ? 6.129 -9.188 2.012 1 98.81 166 THR B CA 1
ATOM 3663 C C . THR B 1 166 ? 7.102 -10.203 2.605 1 98.81 166 THR B C 1
ATOM 3665 O O . THR B 1 166 ? 8.172 -10.453 2.041 1 98.81 166 THR B O 1
ATOM 3668 N N . ILE B 1 167 ? 6.707 -10.836 3.701 1 98.69 167 ILE B N 1
ATOM 3669 C CA . ILE B 1 167 ? 7.57 -11.719 4.473 1 98.69 167 ILE B CA 1
ATOM 3670 C C . ILE B 1 167 ? 7.844 -13 3.678 1 98.69 167 ILE B C 1
ATOM 3672 O O . ILE B 1 167 ? 8.992 -13.414 3.543 1 98.69 167 ILE B O 1
ATOM 3676 N N . LEU B 1 168 ? 6.805 -13.594 3.121 1 98.88 168 LEU B N 1
ATOM 3677 C CA . LEU B 1 168 ? 6.949 -14.859 2.418 1 98.88 168 LEU B CA 1
ATOM 3678 C C . LEU B 1 168 ? 7.746 -14.68 1.129 1 98.88 168 LEU B C 1
ATOM 3680 O O . LEU B 1 168 ? 8.57 -15.531 0.782 1 98.88 168 LEU B O 1
ATOM 3684 N N . THR B 1 169 ? 7.492 -13.586 0.426 1 98.88 169 THR B N 1
ATOM 3685 C CA . THR B 1 169 ? 8.234 -13.32 -0.799 1 98.88 169 THR B CA 1
ATOM 3686 C C . THR B 1 169 ? 9.727 -13.164 -0.506 1 98.88 169 THR B C 1
ATOM 3688 O O . THR B 1 169 ? 10.562 -13.789 -1.164 1 98.88 169 THR B O 1
ATOM 3691 N N . ALA B 1 170 ? 1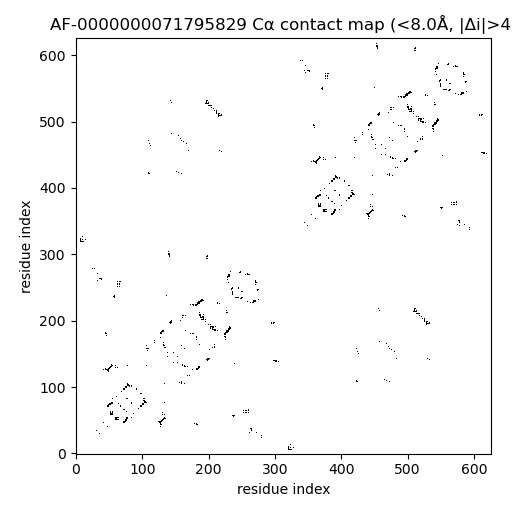0.047 -12.352 0.513 1 98.75 170 ALA B N 1
ATOM 3692 C CA . ALA B 1 170 ? 11.445 -12.141 0.874 1 98.75 170 ALA B CA 1
ATOM 3693 C C . ALA B 1 170 ? 12.125 -13.461 1.229 1 98.75 170 ALA B C 1
ATOM 3695 O O . ALA B 1 170 ? 13.242 -13.727 0.777 1 98.75 170 ALA B O 1
ATOM 3696 N N . HIS B 1 171 ? 11.422 -14.234 1.983 1 98.69 171 HIS B N 1
ATOM 3697 C CA . HIS B 1 171 ? 11.992 -15.484 2.475 1 98.69 171 HIS B CA 1
ATOM 3698 C C . HIS B 1 171 ? 12.188 -16.484 1.34 1 98.69 171 HIS B C 1
ATOM 3700 O O . HIS B 1 171 ? 13.258 -17.094 1.221 1 98.69 171 HIS B O 1
ATOM 3706 N N . VAL B 1 172 ? 11.234 -16.625 0.494 1 98.75 172 VAL B N 1
ATOM 3707 C CA . VAL B 1 172 ? 11.25 -17.656 -0.545 1 98.75 172 VAL B CA 1
ATOM 3708 C C . VAL B 1 172 ? 12.211 -17.25 -1.658 1 98.75 172 VAL B C 1
ATOM 3710 O O . VAL B 1 172 ? 12.875 -18.109 -2.248 1 98.75 172 VAL B O 1
ATOM 3713 N N . ILE B 1 173 ? 12.305 -15.938 -1.941 1 98.69 173 ILE B N 1
ATOM 3714 C CA . ILE B 1 173 ? 13.266 -15.469 -2.934 1 98.69 173 ILE B CA 1
ATOM 3715 C C . ILE B 1 173 ? 14.672 -15.898 -2.531 1 98.69 173 ILE B C 1
ATOM 3717 O O . ILE B 1 173 ? 15.453 -16.344 -3.371 1 98.69 173 ILE B O 1
ATOM 3721 N N . LYS B 1 174 ? 14.938 -15.727 -1.283 1 97.69 174 LYS B N 1
ATOM 3722 C CA . LYS B 1 174 ? 16.25 -16.125 -0.786 1 97.69 174 LYS B CA 1
ATOM 3723 C C . LYS B 1 174 ? 16.531 -17.594 -1.071 1 97.69 174 LYS B C 1
ATOM 3725 O O . LYS B 1 174 ? 17.672 -17.953 -1.394 1 97.69 174 LYS B O 1
ATOM 3730 N N . GLN B 1 175 ? 15.516 -18.406 -0.994 1 97.81 175 GLN B N 1
ATOM 3731 C CA . GLN B 1 175 ? 15.633 -19.828 -1.254 1 97.81 175 GLN B CA 1
ATOM 3732 C C . GLN B 1 175 ? 15.766 -20.109 -2.748 1 97.81 175 GLN B C 1
ATOM 3734 O O . GLN B 1 175 ? 16.469 -21.047 -3.152 1 97.81 175 GLN B O 1
ATOM 3739 N N . MET B 1 176 ? 15.188 -19.328 -3.582 1 98.69 176 MET B N 1
ATOM 3740 C CA . MET B 1 176 ? 15.094 -19.547 -5.023 1 98.69 176 MET B CA 1
ATOM 3741 C C . MET B 1 176 ? 16.375 -19.094 -5.727 1 98.69 176 MET B C 1
ATOM 3743 O O . MET B 1 176 ? 16.75 -19.656 -6.758 1 98.69 176 MET B O 1
ATOM 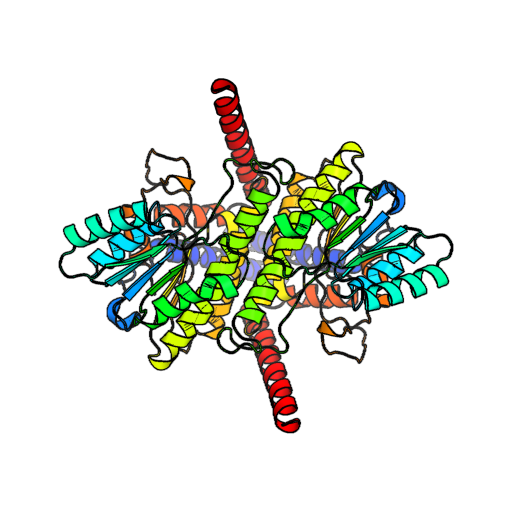3747 N N . LEU B 1 177 ? 17.078 -18.188 -5.176 1 98.31 177 LEU B N 1
ATOM 3748 C CA . LEU B 1 177 ? 18.141 -17.453 -5.855 1 98.31 177 LEU B CA 1
ATOM 3749 C C . LEU B 1 177 ? 19.281 -18.391 -6.23 1 98.31 177 LEU B C 1
ATOM 3751 O O . LEU B 1 177 ? 19.797 -18.344 -7.352 1 98.31 177 LEU B O 1
ATOM 3755 N N . PRO B 1 178 ? 19.656 -19.312 -5.312 1 97.69 178 PRO B N 1
ATOM 3756 C CA . PRO B 1 178 ? 20.766 -20.203 -5.676 1 97.69 178 PRO B CA 1
ATOM 3757 C C . PRO B 1 178 ? 20.469 -21.047 -6.922 1 97.69 178 PRO B C 1
ATOM 3759 O O . PRO B 1 178 ? 21.375 -21.375 -7.68 1 97.69 178 PRO B O 1
ATOM 3762 N N . ARG B 1 179 ? 19.188 -21.328 -7.223 1 97.06 179 ARG B N 1
ATOM 3763 C CA . ARG B 1 179 ? 18.812 -22.125 -8.383 1 97.06 179 ARG B CA 1
ATOM 3764 C C . ARG B 1 179 ? 18.531 -21.25 -9.586 1 97.06 179 ARG B C 1
ATOM 3766 O O . ARG B 1 179 ? 18.453 -21.734 -10.719 1 97.06 179 ARG B O 1
ATOM 3773 N N . LYS B 1 180 ? 18.438 -19.953 -9.383 1 98.31 180 LYS B N 1
ATOM 3774 C CA . LYS B 1 180 ? 18.109 -18.984 -10.414 1 98.31 180 LYS B CA 1
ATOM 3775 C C . LYS B 1 180 ? 16.828 -19.391 -11.148 1 98.31 180 LYS B C 1
ATOM 3777 O O . LYS B 1 180 ? 16.766 -19.312 -12.383 1 98.31 180 LYS B O 1
ATOM 3782 N N . LYS B 1 181 ? 15.969 -20.016 -10.453 1 98.62 181 LYS B N 1
ATOM 3783 C CA . LYS B 1 181 ? 14.641 -20.422 -10.906 1 98.62 181 LYS B CA 1
ATOM 3784 C C . LYS B 1 181 ? 13.602 -20.234 -9.797 1 98.62 181 LYS B C 1
ATOM 3786 O O . LYS B 1 181 ? 13.906 -20.422 -8.617 1 98.62 181 LYS B O 1
ATOM 3791 N N . GLY B 1 182 ? 12.492 -19.906 -10.117 1 98.69 182 GLY B N 1
ATOM 3792 C CA . GLY B 1 182 ? 11.406 -19.703 -9.172 1 98.69 182 GLY B CA 1
ATOM 3793 C C . GLY B 1 182 ? 10.297 -18.828 -9.719 1 98.69 182 GLY B C 1
ATOM 3794 O O . GLY B 1 182 ? 10.531 -17.953 -10.562 1 98.69 182 GLY B O 1
ATOM 3795 N N . ILE B 1 183 ? 9.086 -19.094 -9.289 1 98.88 183 ILE B N 1
ATOM 3796 C CA . ILE B 1 183 ? 7.906 -18.328 -9.703 1 98.88 183 ILE B CA 1
ATOM 3797 C C . ILE B 1 183 ? 7.176 -17.797 -8.469 1 98.88 183 ILE B C 1
ATOM 3799 O O . ILE B 1 183 ? 6.91 -18.562 -7.527 1 98.88 183 ILE B O 1
ATOM 3803 N N . ILE B 1 184 ? 6.965 -16.594 -8.414 1 98.94 184 ILE B N 1
ATOM 3804 C CA . ILE B 1 184 ? 6.137 -15.969 -7.379 1 98.94 184 ILE B CA 1
ATOM 3805 C C . ILE B 1 184 ? 4.922 -15.312 -8.023 1 98.94 184 ILE B C 1
ATOM 3807 O O . ILE B 1 184 ? 5.055 -14.508 -8.953 1 98.94 184 ILE B O 1
ATOM 3811 N N . VAL B 1 185 ? 3.756 -15.695 -7.598 1 98.94 185 VAL B N 1
ATOM 3812 C CA . VAL B 1 185 ? 2.496 -15.086 -8.016 1 98.94 185 VAL B CA 1
ATOM 3813 C C . VAL B 1 185 ? 1.893 -14.297 -6.852 1 98.94 185 VAL B C 1
ATOM 3815 O O . VAL B 1 185 ? 1.565 -14.875 -5.812 1 98.94 185 VAL B O 1
ATOM 3818 N N . ASN B 1 186 ? 1.826 -13.031 -6.945 1 98.94 186 ASN B N 1
ATOM 3819 C CA . ASN B 1 186 ? 1.155 -12.18 -5.973 1 98.94 186 ASN B CA 1
ATOM 3820 C C . ASN B 1 186 ? -0.254 -11.812 -6.43 1 98.94 186 ASN B C 1
ATOM 3822 O O . ASN B 1 186 ? -0.427 -11.125 -7.438 1 98.94 186 ASN B O 1
ATOM 3826 N N . VAL B 1 187 ? -1.242 -12.258 -5.66 1 98.81 187 VAL B N 1
ATOM 3827 C CA . VAL B 1 187 ? -2.633 -12.008 -6.023 1 98.81 187 VAL B CA 1
ATOM 3828 C C . VAL B 1 187 ? -3.094 -10.688 -5.406 1 98.81 187 VAL B C 1
ATOM 3830 O O . VAL B 1 187 ? -3.18 -10.562 -4.184 1 98.81 187 VAL B O 1
ATOM 3833 N N . SER B 1 188 ? -3.289 -9.742 -6.199 1 98.62 188 SER B N 1
ATOM 3834 C CA . SER B 1 188 ? -3.859 -8.461 -5.809 1 98.62 188 SER B CA 1
ATOM 3835 C C . SER B 1 188 ? -5.355 -8.406 -6.105 1 98.62 188 SER B C 1
ATOM 3837 O O . SER B 1 188 ? -6.109 -9.281 -5.672 1 98.62 188 SER B O 1
ATOM 3839 N N . SER B 1 189 ? -5.797 -7.41 -6.812 1 98.12 189 SER B N 1
ATOM 3840 C CA . SER B 1 189 ? -7.184 -7.195 -7.211 1 98.12 189 SER B CA 1
ATOM 3841 C C . SER B 1 189 ? -7.301 -6.047 -8.203 1 98.12 189 SER B C 1
ATOM 3843 O O . SER B 1 189 ? -6.461 -5.148 -8.227 1 98.12 189 SER B O 1
ATOM 3845 N N . ALA B 1 190 ? -8.359 -6.125 -9 1 96.38 190 ALA B N 1
ATOM 3846 C CA . ALA B 1 190 ? -8.664 -4.984 -9.867 1 96.38 190 ALA B CA 1
ATOM 3847 C C . ALA B 1 190 ? -8.992 -3.746 -9.039 1 96.38 190 ALA B C 1
ATOM 3849 O O . ALA B 1 190 ? -8.969 -2.625 -9.555 1 96.38 190 ALA B O 1
ATOM 3850 N N . ALA B 1 191 ? -9.219 -3.914 -7.754 1 95.75 191 ALA B N 1
ATOM 3851 C CA . ALA B 1 191 ? -9.5 -2.812 -6.836 1 95.75 191 ALA B CA 1
ATOM 3852 C C . ALA B 1 191 ? -8.297 -1.885 -6.711 1 95.75 191 ALA B C 1
ATOM 3854 O O . ALA B 1 191 ? -8.406 -0.78 -6.176 1 95.75 191 ALA B O 1
ATOM 3855 N N . CYS B 1 192 ? -7.16 -2.27 -7.25 1 96.75 192 CYS B N 1
ATOM 3856 C CA . CYS B 1 192 ? -5.949 -1.464 -7.148 1 96.75 192 CYS B CA 1
ATOM 3857 C C . CYS B 1 192 ? -5.812 -0.53 -8.344 1 96.75 192 CYS B C 1
ATOM 3859 O O . CYS B 1 192 ? -4.941 0.343 -8.359 1 96.75 192 CYS B O 1
ATOM 3861 N N . TYR B 1 193 ? -6.688 -0.65 -9.359 1 95 193 TYR B N 1
ATOM 3862 C CA . TYR B 1 193 ? -6.508 0.092 -10.602 1 95 193 TYR B CA 1
ATOM 3863 C C . TYR B 1 193 ? -7.137 1.477 -10.508 1 95 193 TYR B C 1
ATOM 3865 O O . TYR B 1 193 ? -6.746 2.395 -11.234 1 95 193 TYR B O 1
ATOM 3873 N N . ASN B 1 194 ? -8.109 1.567 -9.664 1 94.06 194 ASN B N 1
ATOM 3874 C CA . ASN B 1 194 ? -8.805 2.834 -9.445 1 94.06 194 ASN B CA 1
ATOM 3875 C C . ASN B 1 194 ? -9.055 3.084 -7.961 1 94.06 194 ASN B C 1
ATOM 3877 O O . ASN B 1 194 ? -9.18 2.139 -7.18 1 94.06 194 ASN B O 1
ATOM 3881 N N . HIS B 1 195 ? -9.047 4.355 -7.621 1 94.44 195 HIS B N 1
ATOM 3882 C CA . HIS B 1 195 ? -9.484 4.699 -6.273 1 94.44 195 HIS B CA 1
ATOM 3883 C C . HIS B 1 195 ? -10.961 4.348 -6.07 1 94.44 195 HIS B C 1
ATOM 3885 O O . HIS B 1 195 ? -11.836 4.957 -6.688 1 94.44 195 HIS B O 1
ATOM 3891 N N . MET B 1 196 ? -11.219 3.365 -5.199 1 94.56 196 MET B N 1
ATOM 3892 C CA . MET B 1 196 ? -12.57 2.84 -5.031 1 94.56 196 MET B CA 1
ATOM 3893 C C . MET B 1 196 ? -13.18 3.295 -3.707 1 94.56 196 MET B C 1
ATOM 3895 O O . MET B 1 196 ? -12.953 2.67 -2.67 1 94.56 196 MET B O 1
ATOM 3899 N N . ALA B 1 197 ? -14.062 4.336 -3.805 1 96.69 197 ALA B N 1
ATOM 3900 C CA . ALA B 1 197 ? -14.758 4.77 -2.6 1 96.69 197 ALA B CA 1
ATOM 3901 C C . ALA B 1 197 ? -15.539 3.617 -1.967 1 96.69 197 ALA B C 1
ATOM 3903 O O . ALA B 1 197 ? -16.094 2.771 -2.674 1 96.69 197 ALA B O 1
ATOM 3904 N N . LEU B 1 198 ? -15.5 3.531 -0.633 1 97.94 198 LEU B N 1
ATOM 3905 C CA . LEU B 1 198 ? -16.203 2.553 0.185 1 97.94 198 LEU B CA 1
ATOM 3906 C C . LEU B 1 198 ? -15.43 1.244 0.267 1 97.94 198 LEU B C 1
ATOM 3908 O O . LEU B 1 198 ? -15.891 0.278 0.875 1 97.94 198 LEU B O 1
ATOM 3912 N N . TRP B 1 199 ? -14.266 1.183 -0.339 1 98 199 TRP B N 1
ATOM 3913 C CA . TRP B 1 199 ? -13.344 0.055 -0.246 1 98 199 TRP B CA 1
ATOM 3914 C C . TRP B 1 199 ? -11.938 0.528 0.107 1 98 199 TRP B C 1
ATOM 3916 O O . TRP B 1 199 ? -10.945 -0.026 -0.378 1 98 199 TRP B O 1
ATOM 3926 N N . ALA B 1 200 ? -11.828 1.549 0.894 1 98.56 200 ALA B N 1
ATOM 3927 C CA . ALA B 1 200 ? -10.609 2.338 1.047 1 98.56 200 ALA B CA 1
ATOM 3928 C C . ALA B 1 200 ? -9.43 1.454 1.438 1 98.56 200 ALA B C 1
ATOM 3930 O O . ALA B 1 200 ? -8.445 1.362 0.702 1 98.56 200 ALA B O 1
ATOM 3931 N N . VAL B 1 201 ? -9.547 0.729 2.574 1 98.88 201 VAL B N 1
ATOM 3932 C CA . VAL B 1 201 ? -8.422 -0.04 3.105 1 98.88 201 VAL B CA 1
ATOM 3933 C C . VAL B 1 201 ? -8.125 -1.222 2.186 1 98.88 201 VAL B C 1
ATOM 3935 O O . VAL B 1 201 ? -6.969 -1.471 1.84 1 98.88 201 VAL B O 1
ATOM 3938 N N . TYR B 1 202 ? -9.141 -1.91 1.703 1 98.69 202 TYR B N 1
ATOM 3939 C CA . TYR B 1 202 ? -8.953 -3.037 0.797 1 98.69 202 TYR B CA 1
ATOM 3940 C C . TYR B 1 202 ? -8.227 -2.604 -0.47 1 98.69 202 TYR B C 1
ATOM 3942 O O . TYR B 1 202 ? -7.219 -3.203 -0.851 1 98.69 202 TYR B O 1
ATOM 3950 N N . SER B 1 203 ? -8.742 -1.534 -1.109 1 98.69 203 SER B N 1
ATOM 3951 C CA . SER B 1 203 ? -8.141 -1.012 -2.334 1 98.69 203 SER B CA 1
ATOM 3952 C C . SER B 1 203 ? -6.695 -0.596 -2.105 1 98.69 203 SER B C 1
ATOM 3954 O O . SER B 1 203 ? -5.82 -0.907 -2.916 1 98.69 203 SER B O 1
ATOM 3956 N N . ALA B 1 204 ? -6.43 0.035 -1.001 1 98.88 204 ALA B N 1
ATOM 3957 C CA . ALA B 1 204 ? -5.078 0.491 -0.692 1 98.88 204 ALA B CA 1
ATOM 3958 C C . ALA B 1 204 ? -4.129 -0.69 -0.52 1 98.88 204 ALA B C 1
ATOM 3960 O O . ALA B 1 204 ? -2.982 -0.647 -0.978 1 98.88 204 ALA B O 1
ATOM 3961 N N . THR B 1 205 ? -4.559 -1.772 0.132 1 98.94 205 THR B N 1
ATOM 3962 C CA . THR B 1 205 ? -3.707 -2.938 0.344 1 98.94 205 THR B CA 1
ATOM 3963 C C . THR B 1 205 ? -3.385 -3.619 -0.982 1 98.94 205 THR B C 1
ATOM 3965 O O . THR B 1 205 ? -2.266 -4.094 -1.187 1 98.94 205 THR B O 1
ATOM 3968 N N . LYS B 1 206 ? -4.371 -3.672 -1.846 1 98.88 206 LYS B N 1
ATOM 3969 C CA . LYS B 1 206 ? -4.137 -4.328 -3.129 1 98.88 206 LYS B CA 1
ATOM 3970 C C . LYS B 1 206 ? -3.256 -3.473 -4.031 1 98.88 206 LYS B C 1
ATOM 3972 O O . LYS B 1 206 ? -2.469 -4.004 -4.82 1 98.88 206 LYS B O 1
ATOM 3977 N N . LYS B 1 207 ? -3.305 -2.178 -3.898 1 98.81 207 LYS B N 1
ATOM 3978 C CA . LYS B 1 207 ? -2.338 -1.307 -4.562 1 98.81 207 LYS B CA 1
ATOM 3979 C C . LYS B 1 207 ? -0.93 -1.536 -4.02 1 98.81 207 LYS B C 1
ATOM 3981 O O . LYS B 1 207 ? 0.039 -1.55 -4.781 1 98.81 207 LYS B O 1
ATOM 3986 N N . TYR B 1 208 ? -0.853 -1.708 -2.686 1 98.94 208 TYR B N 1
ATOM 3987 C CA . TYR B 1 208 ? 0.419 -2.062 -2.066 1 98.94 208 TYR B CA 1
ATOM 3988 C C . TYR B 1 208 ? 1.027 -3.291 -2.732 1 98.94 208 TYR B C 1
ATOM 3990 O O . TYR B 1 208 ? 2.203 -3.285 -3.105 1 98.94 208 TYR B O 1
ATOM 3998 N N . VAL B 1 209 ? 0.244 -4.32 -2.943 1 98.94 209 VAL B N 1
ATOM 3999 C CA . VAL B 1 209 ? 0.717 -5.59 -3.482 1 98.94 209 VAL B CA 1
ATOM 4000 C C . VAL B 1 209 ? 1.198 -5.395 -4.918 1 98.94 209 VAL B C 1
ATOM 4002 O O . VAL B 1 209 ? 2.271 -5.879 -5.289 1 98.94 209 VAL B O 1
ATOM 4005 N N . THR B 1 210 ? 0.43 -4.695 -5.707 1 98.75 210 THR B N 1
ATOM 4006 C CA . THR B 1 210 ? 0.812 -4.469 -7.098 1 98.75 210 THR B CA 1
ATOM 4007 C C . THR B 1 210 ? 2.09 -3.641 -7.18 1 98.75 210 THR B C 1
ATOM 4009 O O . THR B 1 210 ? 2.975 -3.932 -7.988 1 98.75 210 THR B O 1
ATOM 4012 N N . TRP B 1 211 ? 2.172 -2.629 -6.324 1 98.69 211 TRP B N 1
ATOM 4013 C CA . TRP B 1 211 ? 3.326 -1.737 -6.309 1 98.69 211 TRP B CA 1
ATOM 4014 C C . TRP B 1 211 ? 4.586 -2.486 -5.891 1 98.69 211 TRP B C 1
ATOM 4016 O O . TRP B 1 211 ? 5.621 -2.393 -6.555 1 98.69 211 TRP B O 1
ATOM 4026 N N . LEU B 1 212 ? 4.48 -3.271 -4.832 1 98.88 212 LEU B N 1
ATOM 4027 C CA . LEU B 1 212 ? 5.578 -4.102 -4.348 1 98.88 212 LEU B CA 1
ATOM 4028 C C . LEU B 1 212 ? 6.047 -5.07 -5.426 1 98.88 212 LEU B C 1
ATOM 4030 O O . LEU B 1 212 ? 7.246 -5.18 -5.691 1 98.88 212 LEU B O 1
ATOM 4034 N N . SER B 1 213 ? 5.105 -5.707 -6.086 1 98.81 213 SER B N 1
ATOM 4035 C CA . SER B 1 213 ? 5.402 -6.719 -7.094 1 98.81 213 SER B CA 1
ATOM 4036 C C . SER B 1 213 ? 6.172 -6.121 -8.266 1 98.81 213 SER B C 1
ATOM 4038 O O . SER B 1 213 ? 7.117 -6.73 -8.773 1 98.81 213 SER B O 1
ATOM 4040 N N . GLU B 1 214 ? 5.75 -4.953 -8.656 1 98 214 GLU B N 1
ATOM 4041 C CA . GLU B 1 214 ? 6.422 -4.297 -9.781 1 98 214 GLU B CA 1
ATOM 4042 C C . GLU B 1 214 ? 7.883 -4 -9.445 1 98 214 GLU B C 1
ATOM 4044 O O . GLU B 1 214 ? 8.773 -4.23 -10.273 1 98 214 GLU B O 1
ATOM 4049 N N . ILE B 1 215 ? 8.117 -3.477 -8.266 1 98.19 215 ILE B N 1
ATOM 4050 C CA . ILE B 1 215 ? 9.477 -3.145 -7.879 1 98.19 215 ILE B CA 1
ATOM 4051 C C . ILE B 1 215 ? 10.312 -4.422 -7.773 1 98.19 215 ILE B C 1
ATOM 4053 O O . ILE B 1 215 ? 11.469 -4.453 -8.211 1 98.19 215 ILE B O 1
ATOM 4057 N N . LEU B 1 216 ? 9.711 -5.469 -7.254 1 98.56 216 LEU B N 1
ATOM 4058 C CA . LEU B 1 216 ? 10.438 -6.723 -7.113 1 98.56 216 LEU B CA 1
ATOM 4059 C C . LEU B 1 216 ? 10.805 -7.297 -8.477 1 98.56 216 LEU B C 1
ATOM 4061 O O . LEU B 1 216 ? 11.875 -7.895 -8.641 1 98.56 216 LEU B O 1
ATOM 4065 N N . ARG B 1 217 ? 9.953 -7.16 -9.469 1 97.75 217 ARG B N 1
ATOM 4066 C CA . ARG B 1 217 ? 10.281 -7.59 -10.828 1 97.75 217 ARG B CA 1
ATOM 4067 C C . ARG B 1 217 ? 11.523 -6.871 -11.344 1 97.75 217 ARG B C 1
ATOM 4069 O O . ARG B 1 217 ? 12.367 -7.477 -12 1 97.75 217 ARG B O 1
ATOM 4076 N N . MET B 1 218 ? 11.594 -5.582 -11 1 95.5 218 MET B N 1
ATOM 4077 C CA . MET B 1 218 ? 12.766 -4.812 -11.406 1 95.5 218 MET B CA 1
ATOM 4078 C C . MET B 1 218 ? 14.016 -5.316 -10.703 1 95.5 218 MET B C 1
ATOM 4080 O O . MET B 1 218 ? 15.062 -5.488 -11.328 1 95.5 218 MET B O 1
ATOM 4084 N N . GLU B 1 219 ? 13.906 -5.613 -9.445 1 96.56 219 GLU B N 1
ATOM 4085 C CA . GLU B 1 219 ? 15.047 -5.996 -8.625 1 96.56 219 GLU B CA 1
ATOM 4086 C C . GLU B 1 219 ? 15.57 -7.379 -9.008 1 96.56 219 GLU B C 1
ATOM 4088 O O . GLU B 1 219 ? 16.766 -7.652 -8.898 1 96.56 219 GLU B O 1
ATOM 4093 N N . TYR B 1 220 ? 14.633 -8.219 -9.531 1 97.31 220 TYR B N 1
ATOM 4094 C CA . TYR B 1 220 ? 15.031 -9.609 -9.703 1 97.31 220 TYR B CA 1
ATOM 4095 C C . TYR B 1 220 ? 14.914 -10.023 -11.164 1 97.31 220 TYR B C 1
ATOM 4097 O O . TYR B 1 220 ? 14.945 -11.219 -11.477 1 97.31 220 TYR B O 1
ATOM 4105 N N . ALA B 1 221 ? 14.758 -9.102 -12.086 1 91.12 221 ALA B N 1
ATOM 4106 C CA . ALA B 1 221 ? 14.578 -9.336 -13.516 1 91.12 221 ALA B CA 1
ATOM 4107 C C . ALA B 1 221 ? 15.703 -10.203 -14.078 1 91.12 221 ALA B C 1
ATOM 4109 O O . ALA B 1 221 ? 15.469 -11.055 -14.93 1 91.12 221 ALA B O 1
ATOM 4110 N N . ASP B 1 222 ? 16.875 -10.109 -13.609 1 94.62 222 ASP B N 1
ATOM 4111 C CA . ASP B 1 222 ? 18.016 -10.812 -14.195 1 94.62 222 ASP B CA 1
ATOM 4112 C C . ASP B 1 222 ? 18.516 -11.906 -13.258 1 94.62 222 ASP B C 1
ATOM 4114 O O . ASP B 1 222 ? 19.656 -12.367 -13.383 1 94.62 222 ASP B O 1
ATOM 4118 N N . LYS B 1 223 ? 17.625 -12.367 -12.375 1 97.5 223 LYS B N 1
ATOM 4119 C CA . LYS B 1 223 ? 18.062 -13.336 -11.375 1 97.5 223 LYS B CA 1
ATOM 4120 C C . LYS B 1 223 ? 17.406 -14.688 -11.594 1 97.5 223 LYS B C 1
ATOM 4122 O O . LYS B 1 223 ? 17.531 -15.586 -10.758 1 97.5 223 LYS B O 1
ATOM 4127 N N . GLY B 1 224 ? 16.625 -14.836 -12.68 1 97.75 224 GLY B N 1
ATOM 4128 C CA . GLY B 1 224 ? 15.977 -16.094 -12.984 1 97.75 224 GLY B CA 1
ATOM 4129 C C . GLY B 1 224 ? 14.688 -16.312 -12.219 1 97.75 224 GLY B C 1
ATOM 4130 O O . GLY B 1 224 ? 14.164 -17.438 -12.18 1 97.75 224 GLY B O 1
ATOM 4131 N N . ILE B 1 225 ? 14.219 -15.289 -11.539 1 98.44 225 ILE B N 1
ATOM 4132 C CA . ILE B 1 225 ? 12.984 -15.375 -10.766 1 98.44 225 ILE B CA 1
ATOM 4133 C C . ILE B 1 225 ? 11.844 -14.711 -11.539 1 98.44 225 ILE B C 1
ATOM 4135 O O . ILE B 1 225 ? 11.977 -13.57 -11.992 1 98.44 225 ILE B O 1
ATOM 4139 N N . THR B 1 226 ? 10.742 -15.43 -11.781 1 98.56 226 THR B N 1
ATOM 4140 C CA . THR B 1 226 ? 9.547 -14.898 -12.422 1 98.56 226 THR B CA 1
ATOM 4141 C C . THR B 1 226 ? 8.555 -14.391 -11.383 1 98.56 226 THR B C 1
ATOM 4143 O O . THR B 1 226 ? 8.117 -15.148 -10.516 1 98.56 226 THR B O 1
ATOM 4146 N N . ILE B 1 227 ? 8.234 -13.148 -11.398 1 98.75 227 ILE B N 1
ATOM 4147 C CA . ILE B 1 227 ? 7.262 -12.562 -10.477 1 98.75 227 ILE B CA 1
ATOM 4148 C C . ILE B 1 227 ? 6.062 -12.031 -11.258 1 98.75 227 ILE B C 1
ATOM 4150 O O . ILE B 1 227 ? 6.211 -11.164 -12.125 1 98.75 227 ILE B O 1
ATOM 4154 N N . GLN B 1 228 ? 4.914 -12.547 -11.016 1 98.75 228 GLN B N 1
ATOM 4155 C CA . GLN B 1 228 ? 3.688 -12.125 -11.68 1 98.75 228 GLN B CA 1
ATOM 4156 C C . GLN B 1 228 ? 2.688 -11.547 -10.688 1 98.75 228 GLN B C 1
ATOM 4158 O O . GLN B 1 228 ? 2.59 -12.016 -9.547 1 98.75 228 GLN B O 1
ATOM 4163 N N . THR B 1 229 ? 1.995 -10.539 -11.086 1 98.75 229 THR B N 1
ATOM 4164 C CA . THR B 1 229 ? 0.889 -9.969 -10.328 1 98.75 229 THR B CA 1
ATOM 4165 C C . THR B 1 229 ? -0.447 -10.289 -10.992 1 98.75 229 THR B C 1
ATOM 4167 O O . THR B 1 229 ? -0.618 -10.07 -12.195 1 98.75 229 THR B O 1
ATOM 4170 N N . ILE B 1 230 ? -1.354 -10.82 -10.258 1 98.62 230 ILE B N 1
ATOM 4171 C CA . ILE B 1 230 ? -2.699 -11.125 -10.727 1 98.62 230 ILE B CA 1
ATOM 4172 C C . ILE B 1 230 ? -3.703 -10.18 -10.07 1 98.62 230 ILE B C 1
ATOM 4174 O O . ILE B 1 230 ? -3.809 -10.133 -8.844 1 98.62 230 ILE B O 1
ATOM 4178 N N . CYS B 1 231 ? -4.445 -9.477 -10.859 1 98.56 231 CYS B N 1
ATOM 4179 C CA . CYS B 1 231 ? -5.445 -8.531 -10.375 1 98.56 231 CYS B CA 1
ATOM 4180 C C . CYS B 1 231 ? -6.84 -8.922 -10.852 1 98.56 231 CYS B C 1
ATOM 4182 O O . CYS B 1 231 ? -7.406 -8.266 -11.727 1 98.56 231 CYS B O 1
ATOM 4184 N N . PRO B 1 232 ? -7.395 -9.867 -10.211 1 98.25 232 PRO B N 1
ATOM 4185 C CA . PRO B 1 232 ? -8.703 -10.359 -10.656 1 98.25 232 PRO B CA 1
ATOM 4186 C C . PRO B 1 232 ? -9.805 -9.305 -10.508 1 98.25 232 PRO B C 1
ATOM 4188 O O . PRO B 1 232 ? -9.719 -8.438 -9.641 1 98.25 232 PRO B O 1
ATOM 4191 N N . MET B 1 233 ? -10.75 -9.414 -11.43 1 97.06 233 MET B N 1
ATOM 4192 C CA . MET B 1 233 ? -12.047 -8.797 -11.18 1 97.06 233 MET B CA 1
ATOM 4193 C C . MET B 1 233 ? -12.969 -9.75 -10.422 1 97.06 233 MET B C 1
ATOM 4195 O O . MET B 1 233 ? -12.539 -10.406 -9.477 1 97.06 233 MET B O 1
ATOM 4199 N N . MET B 1 234 ? -14.227 -9.742 -10.695 1 95.81 234 MET B N 1
ATOM 4200 C CA . MET B 1 234 ? -15.164 -10.547 -9.922 1 95.81 234 MET B CA 1
ATOM 4201 C C . MET B 1 234 ? -15.031 -12.031 -10.266 1 95.81 234 MET B C 1
ATOM 4203 O O . MET B 1 234 ? -15.172 -12.414 -11.43 1 95.81 234 MET B O 1
ATOM 4207 N N . VAL B 1 235 ? -14.625 -12.805 -9.336 1 97.19 235 VAL B N 1
ATOM 4208 C CA . VAL B 1 235 ? -14.625 -14.258 -9.422 1 97.19 235 VAL B CA 1
ATOM 4209 C C . VAL B 1 235 ? -15.633 -14.844 -8.438 1 97.19 235 VAL B C 1
ATOM 4211 O O . VAL B 1 235 ? -15.734 -14.383 -7.301 1 97.19 235 VAL B O 1
ATOM 4214 N N . ALA B 1 236 ? -16.344 -15.82 -8.859 1 96.94 236 ALA B N 1
ATOM 4215 C CA . ALA B 1 236 ? -17.344 -16.422 -7.98 1 96.94 236 ALA B CA 1
ATOM 4216 C C . ALA B 1 236 ? -16.688 -17.203 -6.844 1 96.94 236 ALA B C 1
ATOM 4218 O O . ALA B 1 236 ? -16.203 -18.312 -7.047 1 96.94 236 ALA B O 1
ATOM 4219 N N . THR B 1 237 ? -16.578 -16.609 -5.711 1 94.25 237 THR B N 1
ATOM 4220 C CA . THR B 1 237 ? -15.992 -17.172 -4.5 1 94.25 237 THR B CA 1
ATOM 4221 C C . THR B 1 237 ? -16.781 -16.734 -3.268 1 94.25 237 THR B C 1
ATOM 4223 O O . THR B 1 237 ? -17.641 -15.867 -3.35 1 94.25 237 THR B O 1
ATOM 4226 N N . LYS B 1 238 ? -16.469 -17.375 -2.162 1 89.69 238 LYS B N 1
ATOM 4227 C CA . LYS B 1 238 ? -17.078 -16.969 -0.9 1 89.69 238 LYS B CA 1
ATOM 4228 C C . LYS B 1 238 ? -16.75 -15.516 -0.573 1 89.69 238 LYS B C 1
ATOM 4230 O O . LYS B 1 238 ? -17.609 -14.766 -0.102 1 89.69 238 LYS B O 1
ATOM 4235 N N . MET B 1 239 ? -15.594 -15.055 -0.864 1 85.94 239 MET B N 1
ATOM 4236 C CA . MET B 1 239 ? -15.148 -13.695 -0.574 1 85.94 239 MET B CA 1
ATOM 4237 C C . MET B 1 239 ? -15.969 -12.672 -1.349 1 85.94 239 MET B C 1
ATOM 4239 O O . MET B 1 239 ? -16.344 -11.633 -0.805 1 85.94 239 MET B O 1
ATOM 4243 N N . SER B 1 240 ? -16.25 -12.977 -2.654 1 89.62 240 SER B N 1
ATOM 4244 C CA . SER B 1 240 ? -16.984 -12.031 -3.49 1 89.62 240 SER B CA 1
ATOM 4245 C C . SER B 1 240 ? -18.484 -12.062 -3.189 1 89.62 240 SER B C 1
ATOM 4247 O O . SER B 1 240 ? -19.234 -11.172 -3.609 1 89.62 240 SER B O 1
ATOM 4249 N N . LYS B 1 241 ? -18.969 -13.141 -2.537 1 89 241 LYS B N 1
ATOM 4250 C CA . LYS B 1 241 ? -20.375 -13.375 -2.215 1 89 241 LYS B CA 1
ATOM 4251 C C . LYS B 1 241 ? -21.219 -13.516 -3.48 1 89 241 LYS B C 1
ATOM 4253 O O . LYS B 1 241 ? -22.406 -13.195 -3.482 1 89 241 LYS B O 1
ATOM 4258 N N . VAL B 1 242 ? -20.453 -13.844 -4.57 1 88.44 242 VAL B N 1
ATOM 4259 C CA . VAL B 1 242 ? -21.125 -14.102 -5.836 1 88.44 242 VAL B CA 1
ATOM 4260 C C . VAL B 1 242 ? -21.125 -15.602 -6.133 1 88.44 242 VAL B C 1
ATOM 4262 O O . VAL B 1 242 ? -20.078 -16.25 -6.059 1 88.44 242 VAL B O 1
ATOM 4265 N N . ARG B 1 243 ? -22.375 -16.203 -6.477 1 87.69 243 ARG B N 1
ATOM 4266 C CA . ARG B 1 243 ? -22.5 -17.625 -6.727 1 87.69 243 ARG B CA 1
ATOM 4267 C C . ARG B 1 243 ? -22.703 -17.906 -8.211 1 87.69 243 ARG B C 1
ATOM 4269 O O . ARG B 1 243 ? -22.219 -18.922 -8.734 1 87.69 243 ARG B O 1
ATOM 4276 N N . LYS B 1 244 ? -23.375 -16.984 -8.75 1 92.88 244 LYS B N 1
ATOM 4277 C CA . LYS B 1 244 ? -23.703 -17.203 -10.156 1 92.88 244 LYS B CA 1
ATOM 4278 C C . LYS B 1 244 ? -22.516 -16.844 -11.055 1 92.88 244 LYS B C 1
ATOM 4280 O O . LYS B 1 244 ? -21.938 -15.766 -10.914 1 92.88 244 LYS B O 1
ATOM 4285 N N . THR B 1 245 ? -22.172 -17.688 -11.938 1 96 245 THR B N 1
ATOM 4286 C CA . THR B 1 245 ? -21.047 -17.469 -12.852 1 96 245 THR B CA 1
ATOM 4287 C C . THR B 1 245 ? -21.531 -16.875 -14.164 1 96 245 THR B C 1
ATOM 4289 O O . THR B 1 245 ? -22.703 -17 -14.516 1 96 245 THR B O 1
ATOM 4292 N N . SER B 1 246 ? -20.75 -16.156 -14.828 1 95.81 246 SER B N 1
ATOM 4293 C CA . SER B 1 246 ? -20.922 -15.602 -16.156 1 95.81 246 SER B CA 1
ATOM 4294 C C . SER B 1 246 ? -19.578 -15.43 -16.875 1 95.81 246 SER B C 1
ATOM 4296 O O . SER B 1 246 ? -18.531 -15.781 -16.312 1 95.81 246 SER B O 1
ATOM 4298 N N . PHE B 1 247 ? -19.641 -15.023 -18.094 1 95.75 247 PHE B N 1
ATOM 4299 C CA . PHE B 1 247 ? -18.406 -14.773 -18.844 1 95.75 247 PHE B CA 1
ATOM 4300 C C . PHE B 1 247 ? -17.5 -13.812 -18.078 1 95.75 247 PHE B C 1
ATOM 4302 O O . PHE B 1 247 ? -16.281 -13.992 -18.047 1 95.75 247 PHE B O 1
ATOM 4309 N N . PHE B 1 248 ? -18.062 -12.875 -17.453 1 96.12 248 PHE B N 1
ATOM 4310 C CA . PHE B 1 248 ? -17.297 -11.852 -16.75 1 96.12 248 PHE B CA 1
ATOM 4311 C C . PHE B 1 248 ? -17.109 -12.211 -15.289 1 96.12 248 PHE B C 1
ATOM 4313 O O . PHE B 1 248 ? -16.375 -11.531 -14.57 1 96.12 248 PHE B O 1
ATOM 4320 N N . VAL B 1 249 ? -17.719 -13.273 -14.812 1 97.31 249 VAL B N 1
ATOM 4321 C CA . VAL B 1 249 ? -17.578 -13.766 -13.445 1 97.31 249 VAL B CA 1
ATOM 4322 C C . VAL B 1 249 ? -17.281 -15.258 -13.453 1 97.31 249 VAL B C 1
ATOM 4324 O O . VAL B 1 249 ? -18.156 -16.078 -13.141 1 97.31 249 VAL B O 1
ATOM 4327 N N . PRO B 1 250 ? -16.109 -15.641 -13.742 1 97.75 250 PRO B N 1
ATOM 4328 C CA . PRO B 1 250 ? -15.766 -17.062 -13.766 1 97.75 250 PRO B CA 1
ATOM 4329 C C . PRO B 1 250 ? -15.711 -17.672 -12.367 1 97.75 250 PRO B C 1
ATOM 4331 O O . PRO B 1 250 ? -15.594 -16.953 -11.375 1 97.75 250 PRO B O 1
ATOM 4334 N N . ASN B 1 251 ? -15.867 -18.984 -12.328 1 97.38 251 ASN B N 1
ATOM 4335 C CA . ASN B 1 251 ? -15.57 -19.641 -11.07 1 97.38 251 ASN B CA 1
ATOM 4336 C C . ASN B 1 251 ? -14.07 -19.812 -10.852 1 97.38 251 ASN B C 1
ATOM 4338 O O . ASN B 1 251 ? -13.273 -19.5 -11.742 1 97.38 251 ASN B O 1
ATOM 4342 N N . GLY B 1 252 ? -13.688 -20.281 -9.719 1 97.69 252 GLY B N 1
ATOM 4343 C CA . GLY B 1 252 ? -12.289 -20.375 -9.344 1 97.69 252 GLY B CA 1
ATOM 4344 C C . GLY B 1 252 ? -11.484 -21.266 -10.266 1 97.69 252 GLY B C 1
ATOM 4345 O O . GLY B 1 252 ? -10.344 -20.953 -10.617 1 97.69 252 GLY B O 1
ATOM 4346 N N . GLU B 1 253 ? -12.039 -22.328 -10.695 1 97.56 253 GLU B N 1
ATOM 4347 C CA . GLU B 1 253 ? -11.352 -23.312 -11.523 1 97.56 253 GLU B CA 1
ATOM 4348 C C . GLU B 1 253 ? -10.992 -22.734 -12.891 1 97.56 253 GLU B C 1
ATOM 4350 O O . GLU B 1 253 ? -9.844 -22.812 -13.328 1 97.56 253 GLU B O 1
ATOM 4355 N N . VAL B 1 254 ? -12.016 -22.109 -13.531 1 97.81 254 VAL B N 1
ATOM 4356 C CA . VAL B 1 254 ? -11.805 -21.5 -14.844 1 97.81 254 VAL B CA 1
ATOM 4357 C C . VAL B 1 254 ? -10.789 -20.359 -14.727 1 97.81 254 VAL B C 1
ATOM 4359 O O . VAL B 1 254 ? -9.906 -20.219 -15.578 1 97.81 254 VAL B O 1
ATOM 4362 N N . PHE B 1 255 ? -10.922 -19.625 -13.688 1 98.5 255 PHE B N 1
ATOM 4363 C CA . PHE B 1 255 ? -10.023 -18.5 -13.461 1 98.5 255 PHE B CA 1
ATOM 4364 C C . PHE B 1 255 ? -8.586 -18.984 -13.273 1 98.5 255 PHE B C 1
ATOM 4366 O O . PHE B 1 255 ? -7.672 -18.5 -13.938 1 98.5 255 PHE B O 1
ATOM 4373 N N . ALA B 1 256 ? -8.383 -19.984 -12.406 1 98.62 256 ALA B N 1
ATOM 4374 C CA . ALA B 1 256 ? -7.039 -20.453 -12.078 1 98.62 256 ALA B CA 1
ATOM 4375 C C . ALA B 1 256 ? -6.363 -21.078 -13.297 1 98.62 256 ALA B C 1
ATOM 4377 O O . ALA B 1 256 ? -5.16 -20.906 -13.5 1 98.62 256 ALA B O 1
ATOM 4378 N N . LYS B 1 257 ? -7.145 -21.828 -14.094 1 98.19 257 LYS B N 1
ATOM 4379 C CA . LYS B 1 257 ? -6.594 -22.422 -15.312 1 98.19 257 LYS B CA 1
ATOM 4380 C C . LYS B 1 257 ? -6.02 -21.344 -16.234 1 98.19 257 LYS B C 1
ATOM 4382 O O . LYS B 1 257 ? -4.902 -21.484 -16.734 1 98.19 257 LYS B O 1
ATOM 4387 N N . SER B 1 258 ? -6.812 -20.312 -16.391 1 98.12 258 SER B N 1
ATOM 4388 C CA . SER B 1 258 ? -6.391 -19.203 -17.25 1 98.12 258 SER B CA 1
ATOM 4389 C C . SER B 1 258 ? -5.215 -18.453 -16.641 1 98.12 258 SER B C 1
ATOM 4391 O O . SER B 1 258 ? -4.258 -18.109 -17.344 1 98.12 258 SER B O 1
ATOM 4393 N N . ALA B 1 259 ? -5.293 -18.172 -15.352 1 98.56 259 ALA B N 1
ATOM 4394 C CA . ALA B 1 259 ? -4.262 -17.406 -14.648 1 98.56 259 ALA B CA 1
ATOM 4395 C C . ALA B 1 259 ? -2.924 -18.141 -14.672 1 98.56 259 ALA B C 1
ATOM 4397 O O . ALA B 1 259 ? -1.882 -17.547 -14.945 1 98.56 259 ALA B O 1
ATOM 4398 N N . VAL B 1 260 ? -2.932 -19.438 -14.414 1 98.56 260 VAL B N 1
ATOM 4399 C CA . VAL B 1 260 ? -1.711 -20.234 -14.398 1 98.56 260 VAL B CA 1
ATOM 4400 C C . VAL B 1 260 ? -1.104 -20.281 -15.805 1 98.56 260 VAL B C 1
ATOM 4402 O O . VAL B 1 260 ? 0.119 -20.219 -15.961 1 98.56 260 VAL B O 1
ATOM 4405 N N . ARG B 1 261 ? -1.943 -20.312 -16.812 1 97.31 261 ARG B N 1
ATOM 4406 C CA . ARG B 1 261 ? -1.477 -20.312 -18.203 1 97.31 261 ARG B CA 1
ATOM 4407 C C . ARG B 1 261 ? -0.682 -19.047 -18.516 1 97.31 261 ARG B C 1
ATOM 4409 O O . ARG B 1 261 ? 0.247 -19.078 -19.312 1 97.31 261 ARG B O 1
ATOM 4416 N N . SER B 1 262 ? -1.038 -17.953 -17.859 1 97.81 262 SER B N 1
ATOM 4417 C CA . SER B 1 262 ? -0.461 -16.656 -18.188 1 97.81 262 SER B CA 1
ATOM 4418 C C . SER B 1 262 ? 0.895 -16.469 -17.516 1 97.81 262 SER B C 1
ATOM 4420 O O . SER B 1 262 ? 1.621 -15.523 -17.812 1 97.81 262 SER B O 1
ATOM 4422 N N . ILE B 1 263 ? 1.28 -17.359 -16.609 1 98.38 263 ILE B N 1
ATOM 4423 C CA . ILE B 1 263 ? 2.533 -17.219 -15.883 1 98.38 263 ILE B CA 1
ATOM 4424 C C . ILE B 1 263 ? 3.705 -17.188 -16.859 1 98.38 263 ILE B C 1
ATOM 4426 O O . ILE B 1 263 ? 3.818 -18.047 -17.734 1 98.38 263 ILE B O 1
ATOM 4430 N N . GLY B 1 264 ? 4.547 -16.172 -16.703 1 96.94 264 GLY B N 1
ATOM 4431 C CA . GLY B 1 264 ? 5.73 -16.062 -17.531 1 96.94 264 GLY B CA 1
ATOM 4432 C C . GLY B 1 264 ? 5.465 -15.352 -18.859 1 96.94 264 GLY B C 1
ATOM 4433 O O . GLY B 1 264 ? 6.402 -14.93 -19.531 1 96.94 264 GLY B O 1
ATOM 4434 N N . LEU B 1 265 ? 4.172 -15.211 -19.266 1 96.19 265 LEU B N 1
ATOM 4435 C CA . LEU B 1 265 ? 3.811 -14.555 -20.516 1 96.19 265 LEU B CA 1
ATOM 4436 C C . LEU B 1 265 ? 3.605 -13.062 -20.312 1 96.19 265 LEU B C 1
ATOM 4438 O O . LEU B 1 265 ? 3.873 -12.258 -21.203 1 96.19 265 LEU B O 1
ATOM 4442 N N . ILE B 1 266 ? 3.078 -12.742 -19.172 1 96.44 266 ILE B N 1
ATOM 4443 C CA . ILE B 1 266 ? 2.785 -11.352 -18.844 1 96.44 266 ILE B CA 1
ATOM 4444 C C . ILE B 1 266 ? 3.074 -11.109 -17.359 1 96.44 266 ILE B C 1
ATOM 4446 O O . ILE B 1 266 ? 2.854 -11.984 -16.516 1 96.44 266 ILE B O 1
ATOM 4450 N N . GLU B 1 267 ? 3.578 -9.969 -17.031 1 97.19 267 GLU B N 1
ATOM 4451 C CA . GLU B 1 267 ? 4.051 -9.648 -15.695 1 97.19 267 GLU B CA 1
ATOM 4452 C C . GLU B 1 267 ? 2.891 -9.273 -14.773 1 97.19 267 GLU B C 1
ATOM 4454 O O . GLU B 1 267 ? 2.906 -9.602 -13.586 1 97.19 267 GLU B O 1
ATOM 4459 N N . GLU B 1 268 ? 1.951 -8.539 -15.25 1 97.62 268 GLU B N 1
ATOM 4460 C CA . GLU B 1 268 ? 0.751 -8.102 -14.539 1 97.62 268 GLU B CA 1
ATOM 4461 C C . GLU B 1 268 ? -0.496 -8.289 -15.398 1 97.62 268 GLU B C 1
ATOM 4463 O O . GLU B 1 268 ? -0.547 -7.82 -16.531 1 97.62 268 GLU B O 1
ATOM 4468 N N . THR B 1 269 ? -1.506 -8.992 -14.906 1 97.5 269 THR B N 1
ATOM 4469 C CA . THR B 1 269 ? -2.713 -9.297 -15.664 1 97.5 269 THR B CA 1
ATOM 4470 C C . THR B 1 269 ? -3.9 -9.508 -14.734 1 97.5 269 THR B C 1
ATOM 4472 O O . THR B 1 269 ? -3.734 -9.594 -13.516 1 97.5 269 THR B O 1
ATOM 4475 N N . SER B 1 270 ? -5.066 -9.516 -15.336 1 98.19 270 SER B N 1
ATOM 4476 C CA . SER B 1 270 ? -6.273 -9.727 -14.547 1 98.19 270 SER B CA 1
ATOM 4477 C C . SER B 1 270 ? -6.574 -11.211 -14.391 1 98.19 270 SER B C 1
ATOM 4479 O O . SER B 1 270 ? -7.48 -11.594 -13.641 1 98.19 270 SER B O 1
ATOM 4481 N N . GLY B 1 271 ? -5.871 -12.062 -15.031 1 97.88 271 GLY B N 1
ATOM 4482 C CA . GLY B 1 271 ? -5.898 -13.484 -14.734 1 97.88 271 GLY B CA 1
ATOM 4483 C C . GLY B 1 271 ? -6.688 -14.289 -15.75 1 97.88 271 GLY B C 1
ATOM 4484 O O . GLY B 1 271 ? -6.531 -15.516 -15.836 1 97.88 271 GLY B O 1
ATOM 4485 N N . CYS B 1 272 ? -7.57 -13.641 -16.531 1 97.69 272 CYS B N 1
ATOM 4486 C CA . CYS B 1 272 ? -8.32 -14.344 -17.562 1 97.69 272 CYS B CA 1
ATOM 4487 C C . CYS B 1 272 ? -8.766 -13.383 -18.656 1 97.69 272 CYS B C 1
ATOM 4489 O O . CYS B 1 272 ? -8.758 -12.164 -18.453 1 97.69 272 CYS B O 1
ATOM 4491 N N . LEU B 1 273 ? -9.172 -13.93 -19.734 1 97.19 273 LEU B N 1
ATOM 4492 C CA . LEU B 1 273 ? -9.5 -13.164 -20.938 1 97.19 273 LEU B CA 1
ATOM 4493 C C . LEU B 1 273 ? -10.633 -12.18 -20.656 1 97.19 273 LEU B C 1
ATOM 4495 O O . LEU B 1 273 ? -10.531 -11 -21 1 97.19 273 LEU B O 1
ATOM 4499 N N . SER B 1 274 ? -11.688 -12.625 -20.062 1 97.31 274 SER B N 1
ATOM 4500 C CA . SER B 1 274 ? -12.867 -11.797 -19.828 1 97.31 274 SER B CA 1
ATOM 4501 C C . SER B 1 274 ? -12.531 -10.609 -18.922 1 97.31 274 SER B C 1
ATOM 4503 O O . SER B 1 274 ? -12.953 -9.484 -19.188 1 97.31 274 SER B O 1
ATOM 4505 N N . HIS B 1 275 ? -11.789 -10.883 -17.844 1 98.19 275 HIS B N 1
ATOM 4506 C CA . HIS B 1 275 ? -11.375 -9.812 -16.938 1 98.19 275 HIS B CA 1
ATOM 4507 C C . HIS B 1 275 ? -10.469 -8.812 -17.656 1 98.19 275 HIS B C 1
ATOM 4509 O O . HIS B 1 275 ? -10.57 -7.605 -17.438 1 98.19 275 HIS B O 1
ATOM 4515 N N . GLN B 1 276 ? -9.562 -9.336 -18.484 1 98 276 GLN B N 1
ATOM 4516 C CA . GLN B 1 276 ? -8.625 -8.453 -19.172 1 98 276 GLN B CA 1
ATOM 4517 C C . GLN B 1 276 ? -9.352 -7.535 -20.156 1 98 276 GLN B C 1
ATOM 4519 O O . GLN B 1 276 ? -8.961 -6.379 -20.328 1 98 276 GLN B O 1
ATOM 4524 N N . ILE B 1 277 ? -10.391 -8.047 -20.797 1 97.12 277 ILE B N 1
ATOM 4525 C CA . ILE B 1 277 ? -11.234 -7.211 -21.656 1 97.12 277 ILE B CA 1
ATOM 4526 C C . ILE B 1 277 ? -11.836 -6.074 -20.828 1 97.12 277 ILE B C 1
ATOM 4528 O O . ILE B 1 277 ? -11.773 -4.91 -21.234 1 97.12 277 ILE B O 1
ATOM 4532 N N . GLN B 1 278 ? -12.352 -6.387 -19.672 1 96.56 278 GLN B N 1
ATOM 4533 C CA . GLN B 1 278 ? -12.961 -5.387 -18.797 1 96.56 278 GLN B CA 1
ATOM 4534 C C . GLN B 1 278 ? -11.945 -4.328 -18.375 1 96.56 278 GLN B C 1
ATOM 4536 O O . GLN B 1 278 ? -12.242 -3.131 -18.391 1 96.56 278 GLN B O 1
ATOM 4541 N N . VAL B 1 279 ? -10.797 -4.789 -18 1 96.62 279 VAL B N 1
ATOM 4542 C CA . VAL B 1 279 ? -9.742 -3.891 -17.547 1 96.62 279 VAL B CA 1
ATOM 4543 C C . VAL B 1 279 ? -9.352 -2.928 -18.656 1 96.62 279 VAL B C 1
ATOM 4545 O O . VAL B 1 279 ? -9.297 -1.714 -18.453 1 96.62 279 VAL B O 1
ATOM 4548 N N . GLU B 1 280 ? -9.125 -3.461 -19.891 1 95.69 280 GLU B N 1
ATOM 4549 C CA . GLU B 1 280 ? -8.664 -2.648 -21 1 95.69 280 GLU B CA 1
ATOM 4550 C C . GLU B 1 280 ? -9.742 -1.677 -21.469 1 95.69 280 GLU B C 1
ATOM 4552 O O . GLU B 1 280 ? -9.445 -0.539 -21.844 1 95.69 280 GLU B O 1
ATOM 4557 N N . VAL B 1 281 ? -10.984 -2.082 -21.453 1 93 281 VAL B N 1
ATOM 4558 C CA . VAL B 1 281 ? -12.094 -1.206 -21.828 1 93 281 VAL B CA 1
ATOM 4559 C C . VAL B 1 281 ? -12.227 -0.087 -20.797 1 93 281 VAL B C 1
ATOM 4561 O O . VAL B 1 281 ? -12.477 1.068 -21.156 1 93 281 VAL B O 1
ATOM 4564 N N . SER B 1 282 ? -12.086 -0.405 -19.531 1 93.81 282 SER B N 1
ATOM 4565 C CA . SER B 1 282 ? -12.148 0.593 -18.469 1 93.81 282 SER B CA 1
ATOM 4566 C C . SER B 1 282 ? -11.055 1.638 -18.625 1 93.81 282 SER B C 1
ATOM 4568 O O . SER B 1 282 ? -11.25 2.809 -18.297 1 93.81 282 SER B O 1
ATOM 4570 N N . ASN B 1 283 ? -9.922 1.195 -19.125 1 91.88 283 ASN B N 1
ATOM 4571 C CA . ASN B 1 283 ? -8.781 2.094 -19.297 1 91.88 283 ASN B CA 1
ATOM 4572 C C . ASN B 1 283 ? -9.055 3.141 -20.375 1 91.88 283 ASN B C 1
ATOM 4574 O O . ASN B 1 283 ? -8.359 4.156 -20.438 1 91.88 283 ASN B O 1
ATOM 4578 N N . LEU B 1 284 ? -10.031 2.949 -21.219 1 90.69 284 LEU B N 1
ATOM 4579 C CA . LEU B 1 284 ? -10.375 3.887 -22.281 1 90.69 284 LEU B CA 1
ATOM 4580 C C . LEU B 1 284 ? -11.305 4.98 -21.766 1 90.69 284 LEU B C 1
ATOM 4582 O O . LEU B 1 284 ? -11.5 6 -22.422 1 90.69 284 LEU B O 1
ATOM 4586 N N . ILE B 1 285 ? -11.898 4.754 -20.594 1 91.75 285 ILE B N 1
ATOM 4587 C CA . ILE B 1 285 ? -12.844 5.695 -20.016 1 91.75 285 ILE B CA 1
ATOM 4588 C C . ILE B 1 285 ? -12.102 6.715 -19.156 1 91.75 285 ILE B C 1
ATOM 4590 O O . ILE B 1 285 ? -11.242 6.352 -18.344 1 91.75 285 ILE B O 1
ATOM 4594 N N . PRO B 1 286 ? -12.43 8.023 -19.422 1 89.81 286 PRO B N 1
ATOM 4595 C CA . PRO B 1 286 ? -11.797 9.023 -18.547 1 89.81 286 PRO B CA 1
ATOM 4596 C C . PRO B 1 286 ? -11.953 8.695 -17.062 1 89.81 286 PRO B C 1
ATOM 4598 O O . PRO B 1 286 ? -13.023 8.242 -16.641 1 89.81 286 PRO B O 1
ATOM 4601 N N . ALA B 1 287 ? -10.953 8.93 -16.328 1 87.81 287 ALA B N 1
ATOM 4602 C CA . ALA B 1 287 ? -10.859 8.531 -14.93 1 87.81 287 ALA B CA 1
ATOM 4603 C C . ALA B 1 287 ? -12.016 9.109 -14.117 1 87.81 287 ALA B C 1
ATOM 4605 O O . ALA B 1 287 ? -12.57 8.438 -13.242 1 87.81 287 ALA B O 1
ATOM 4606 N N . VAL B 1 288 ? -12.375 10.352 -14.352 1 88.44 288 VAL B N 1
ATOM 4607 C CA . VAL B 1 288 ? -13.422 11.023 -13.594 1 88.44 288 VAL B CA 1
ATOM 4608 C C . VAL B 1 288 ? -14.75 10.289 -13.773 1 88.44 288 VAL B C 1
ATOM 4610 O O . VAL B 1 288 ? -15.508 10.109 -12.82 1 88.44 288 VAL B O 1
ATOM 4613 N N . VAL B 1 289 ? -14.984 9.812 -14.992 1 93.38 289 VAL B N 1
ATOM 4614 C CA . VAL B 1 289 ? -16.219 9.094 -15.312 1 93.38 289 VAL B CA 1
ATOM 4615 C C . VAL B 1 289 ? -16.172 7.703 -14.695 1 93.38 289 VAL B C 1
ATOM 4617 O O . VAL B 1 289 ? -17.156 7.262 -14.078 1 93.38 289 VAL B O 1
ATOM 4620 N N . LEU B 1 290 ? -15.062 7.062 -14.844 1 93.62 290 LEU B N 1
ATOM 4621 C CA . LEU B 1 290 ? -14.914 5.715 -14.305 1 93.62 290 LEU B CA 1
ATOM 4622 C C . LEU B 1 290 ? -15.062 5.715 -12.789 1 93.62 290 LEU B C 1
ATOM 4624 O O . LEU B 1 290 ? -15.719 4.84 -12.219 1 93.62 290 LEU B O 1
ATOM 4628 N N . ASN B 1 291 ? -14.492 6.691 -12.156 1 90.19 291 ASN B N 1
ATOM 4629 C CA . ASN B 1 291 ? -14.586 6.812 -10.703 1 90.19 291 ASN B CA 1
ATOM 4630 C C . ASN B 1 291 ? -16.031 6.98 -10.25 1 90.19 291 ASN B C 1
ATOM 4632 O O . ASN B 1 291 ? -16.453 6.387 -9.258 1 90.19 291 ASN B O 1
ATOM 4636 N N . LYS B 1 292 ? -16.766 7.805 -10.938 1 92.19 292 LYS B N 1
ATOM 4637 C CA . LYS B 1 292 ? -18.172 8.016 -10.609 1 92.19 292 LYS B CA 1
ATOM 4638 C C . LYS B 1 292 ? -18.969 6.723 -10.773 1 92.19 292 LYS B C 1
ATOM 4640 O O . LYS B 1 292 ? -19.812 6.395 -9.938 1 92.19 292 LYS B O 1
ATOM 4645 N N . VAL B 1 293 ? -18.672 6.008 -11.867 1 94.12 293 VAL B N 1
ATOM 4646 C CA . VAL B 1 293 ? -19.375 4.762 -12.148 1 94.12 293 VAL B CA 1
ATOM 4647 C C . VAL B 1 293 ? -19.078 3.736 -11.055 1 94.12 293 VAL B C 1
ATOM 4649 O O . VAL B 1 293 ? -20 3.092 -10.539 1 94.12 293 VAL B O 1
ATOM 4652 N N . ILE B 1 294 ? -17.844 3.59 -10.703 1 94 294 ILE B N 1
ATOM 4653 C CA . ILE B 1 294 ? -17.422 2.617 -9.703 1 94 294 ILE B CA 1
ATOM 4654 C C . ILE B 1 294 ? -18 2.99 -8.336 1 94 294 ILE B C 1
ATOM 4656 O O . ILE B 1 294 ? -18.469 2.123 -7.598 1 94 294 ILE B O 1
ATOM 4660 N N . THR B 1 295 ? -17.969 4.258 -8.016 1 93.94 295 THR B N 1
ATOM 4661 C CA . THR B 1 295 ? -18.516 4.73 -6.746 1 93.94 295 THR B CA 1
ATOM 4662 C C . THR B 1 295 ? -20.016 4.441 -6.664 1 93.94 295 THR B C 1
ATOM 4664 O O . THR B 1 295 ? -20.516 3.98 -5.633 1 93.94 295 THR B O 1
ATOM 4667 N N . ASN B 1 296 ? -20.719 4.711 -7.762 1 95.19 296 ASN B N 1
ATOM 4668 C CA . ASN B 1 296 ? -22.156 4.453 -7.781 1 95.19 296 ASN B CA 1
ATOM 4669 C C . ASN B 1 296 ? -22.469 2.967 -7.637 1 95.19 296 ASN B C 1
ATOM 4671 O O . ASN B 1 296 ? -23.422 2.588 -6.961 1 95.19 296 ASN B O 1
ATOM 4675 N N . PHE B 1 297 ? -21.672 2.201 -8.305 1 94 297 PHE B N 1
ATOM 4676 C CA . PHE B 1 297 ? -21.828 0.757 -8.172 1 94 297 PHE B CA 1
ATOM 4677 C C . PHE B 1 297 ? -21.625 0.319 -6.73 1 94 297 PHE B C 1
ATOM 4679 O O . PHE B 1 297 ? -22.375 -0.495 -6.207 1 94 297 PHE B O 1
ATOM 4686 N N . SER B 1 298 ? -20.609 0.833 -6.043 1 95.94 298 SER B N 1
ATOM 4687 C CA . SER B 1 298 ? -20.312 0.504 -4.652 1 95.94 298 SER B CA 1
ATOM 4688 C C . SER B 1 298 ? -21.438 0.946 -3.725 1 95.94 298 SER B C 1
ATOM 4690 O O . SER B 1 298 ? -21.781 0.234 -2.779 1 95.94 298 SER B O 1
ATOM 4692 N N . LYS B 1 299 ? -21.984 2.1 -3.994 1 96.56 299 LYS B N 1
ATOM 4693 C CA . LYS B 1 299 ? -23.109 2.592 -3.201 1 96.56 299 LYS B CA 1
ATOM 4694 C C . LYS B 1 299 ? -24.328 1.673 -3.336 1 96.56 299 LYS B C 1
ATOM 4696 O O . LYS B 1 299 ? -25.016 1.395 -2.35 1 96.56 299 LYS B O 1
ATOM 4701 N N . GLY B 1 300 ? -24.547 1.271 -4.637 1 96.5 300 GLY B N 1
ATOM 4702 C CA . GLY B 1 300 ? -25.641 0.331 -4.859 1 96.5 300 GLY B CA 1
ATOM 4703 C C . GLY B 1 300 ? -25.438 -0.987 -4.133 1 96.5 300 GLY B C 1
ATOM 4704 O O . GLY B 1 300 ? -26.391 -1.515 -3.537 1 96.5 300 GLY B O 1
ATOM 4705 N N . THR B 1 301 ? -24.25 -1.521 -4.18 1 95.12 301 THR B N 1
ATOM 4706 C CA . THR B 1 301 ? -23.922 -2.766 -3.49 1 95.12 301 THR B CA 1
ATOM 4707 C C . THR B 1 301 ? -24.109 -2.607 -1.982 1 95.12 301 THR B C 1
ATOM 4709 O O . THR B 1 301 ? -24.594 -3.518 -1.312 1 95.12 301 THR B O 1
ATOM 4712 N N . ARG B 1 302 ? -23.672 -1.502 -1.471 1 96.69 302 ARG B N 1
ATOM 4713 C CA . ARG B 1 302 ? -23.828 -1.205 -0.05 1 96.69 302 ARG B CA 1
ATOM 4714 C C . ARG B 1 302 ? -25.297 -1.207 0.353 1 96.69 302 ARG B C 1
ATOM 4716 O O . ARG B 1 302 ? -25.672 -1.812 1.359 1 96.69 302 ARG B O 1
ATOM 4723 N N . GLN B 1 303 ? -26.109 -0.528 -0.423 1 96.94 303 GLN B N 1
ATOM 4724 C CA . GLN B 1 303 ? -27.547 -0.441 -0.126 1 96.94 303 GLN B CA 1
ATOM 4725 C C . GLN B 1 303 ? -28.188 -1.821 -0.139 1 96.94 303 GLN B C 1
ATOM 4727 O O . GLN B 1 303 ? -29.016 -2.131 0.719 1 96.94 303 GLN B O 1
ATOM 4732 N N . ALA B 1 304 ? -27.812 -2.604 -1.116 1 95.12 304 ALA B N 1
ATOM 4733 C CA . ALA B 1 304 ? -28.344 -3.959 -1.21 1 95.12 304 ALA B CA 1
ATOM 4734 C C . ALA B 1 304 ? -27.953 -4.789 0.009 1 95.12 304 ALA B C 1
ATOM 4736 O O . ALA B 1 304 ? -28.781 -5.547 0.541 1 95.12 304 ALA B O 1
ATOM 4737 N N . ALA B 1 305 ? -26.719 -4.664 0.437 1 94.56 305 ALA B N 1
ATOM 4738 C CA . ALA B 1 305 ? -26.234 -5.41 1.593 1 94.56 305 ALA B CA 1
ATOM 4739 C C . ALA B 1 305 ? -26.953 -4.992 2.865 1 94.56 305 ALA B C 1
ATOM 4741 O O . ALA B 1 305 ? -27.328 -5.84 3.688 1 94.56 305 ALA B O 1
ATOM 4742 N N . LEU B 1 306 ? -27.156 -3.729 3.033 1 95.25 306 LEU B N 1
ATOM 4743 C CA . LEU B 1 306 ? -27.828 -3.209 4.219 1 95.25 306 LEU B CA 1
ATOM 4744 C C . LEU B 1 306 ? -29.297 -3.637 4.25 1 95.25 306 LEU B C 1
ATOM 4746 O O . LEU B 1 306 ? -29.828 -3.924 5.32 1 95.25 306 LEU B O 1
ATOM 4750 N N . ARG B 1 307 ? -29.906 -3.66 3.09 1 95.5 307 ARG B N 1
ATOM 4751 C CA . ARG B 1 307 ? -31.281 -4.133 2.998 1 95.5 307 ARG B CA 1
ATOM 4752 C C . ARG B 1 307 ? -31.391 -5.598 3.402 1 95.5 307 ARG B C 1
ATOM 4754 O O . ARG B 1 307 ? -32.312 -5.984 4.121 1 95.5 307 ARG B O 1
ATOM 4761 N N . LYS B 1 308 ? -30.484 -6.371 2.928 1 93.06 308 LYS B N 1
ATOM 4762 C CA . LYS B 1 308 ? -30.469 -7.793 3.27 1 93.06 308 LYS B CA 1
ATOM 4763 C C . LYS B 1 308 ? -30.281 -7.996 4.77 1 93.06 308 LYS B C 1
ATOM 4765 O O . LYS B 1 308 ? -30.906 -8.875 5.367 1 93.06 308 LYS B O 1
ATOM 4770 N N . LYS B 1 309 ? -29.438 -7.215 5.367 1 92.25 309 LYS B N 1
ATOM 4771 C CA . LYS B 1 309 ? -29.172 -7.301 6.805 1 92.25 309 LYS B CA 1
ATOM 4772 C C . LYS B 1 309 ? -30.406 -6.898 7.609 1 92.25 309 LYS B C 1
ATOM 4774 O O . LYS B 1 309 ? -30.703 -7.496 8.648 1 92.25 309 LYS B O 1
ATOM 4779 N N . ALA B 1 310 ? -31.062 -5.867 7.164 1 91.19 310 ALA B N 1
ATOM 4780 C CA . ALA B 1 310 ? -32.25 -5.395 7.848 1 91.19 310 ALA B CA 1
ATOM 4781 C C . ALA B 1 310 ? -33.344 -6.453 7.828 1 91.19 310 ALA B C 1
ATOM 4783 O O . ALA B 1 310 ? -34.094 -6.598 8.797 1 91.19 310 ALA B O 1
ATOM 4784 N N . LYS B 1 311 ? -33.406 -7.215 6.746 1 90.19 311 LYS B N 1
ATOM 4785 C CA . LYS B 1 311 ? -34.438 -8.266 6.613 1 90.19 311 LYS B CA 1
ATOM 4786 C C . LYS B 1 311 ? -34.094 -9.469 7.484 1 90.19 311 LYS B C 1
ATOM 4788 O O . LYS B 1 311 ? -34.969 -10.195 7.93 1 90.19 311 LYS B O 1
ATOM 4793 N N . ALA B 1 312 ? -32.875 -9.625 7.785 1 86.44 312 ALA B N 1
ATOM 4794 C CA . ALA B 1 312 ? -32.406 -10.781 8.562 1 86.44 312 ALA B CA 1
ATOM 4795 C C . ALA B 1 312 ? -32.562 -10.523 10.062 1 86.44 312 ALA B C 1
ATOM 4797 O O . ALA B 1 312 ? -32.562 -11.453 10.859 1 86.44 312 ALA B O 1
ATOM 4798 N N . GLN B 1 313 ? -32.656 -9.266 10.617 1 71.62 313 GLN B N 1
ATOM 4799 C CA . GLN B 1 313 ? -32.844 -8.93 12.023 1 71.62 313 GLN B CA 1
ATOM 4800 C C . GLN B 1 313 ? -34.344 -8.906 12.359 1 71.62 313 GLN B C 1
ATOM 4802 O O . GLN B 1 313 ? -34.75 -9.289 13.461 1 71.62 313 GLN B O 1
#

pLDDT: mean 95.71, std 5.79, range [45.03, 98.94]

Solvent-accessible surface area (backbone atoms only — not comparable to full-atom values): 31115 Å² total; per-residue (Å²): 115,70,66,53,51,52,25,32,52,43,12,52,52,51,52,50,50,53,50,50,53,52,52,50,46,50,45,66,36,39,34,44,71,72,64,52,76,62,61,62,62,60,73,46,13,63,38,53,27,33,37,25,28,36,29,71,46,41,58,22,25,21,39,50,52,48,42,37,75,71,64,25,23,37,37,39,27,32,62,51,55,72,52,44,51,53,51,46,52,53,48,42,68,75,35,77,88,34,56,69,48,74,49,62,48,62,58,55,58,42,47,61,76,73,44,49,68,59,54,56,56,52,67,75,49,56,60,4,31,41,35,38,44,43,63,54,72,69,97,56,47,38,53,76,69,67,33,81,69,43,63,56,41,56,44,38,31,47,34,23,36,39,48,51,53,54,52,53,49,32,55,50,47,57,67,18,48,86,69,38,17,16,33,38,38,41,52,44,29,44,49,40,78,48,74,41,44,34,36,34,67,52,22,15,28,22,32,22,43,50,45,28,48,54,17,46,36,66,69,30,61,89,45,44,46,46,55,31,35,32,24,36,61,62,45,29,21,78,85,66,74,36,81,73,65,45,82,66,20,34,40,28,58,63,37,26,51,42,32,61,45,22,49,89,68,47,55,68,44,30,32,35,53,51,36,27,47,52,54,52,56,52,67,72,43,59,62,73,58,48,41,51,52,52,34,50,52,33,51,51,51,22,52,54,51,52,51,53,52,61,72,73,110,114,74,67,53,51,54,24,31,51,43,12,53,53,50,52,50,49,53,50,50,54,51,52,50,45,49,45,66,35,38,34,44,70,72,63,53,76,63,62,64,60,60,73,44,14,62,38,53,27,32,36,25,28,35,29,70,46,41,57,23,26,20,38,50,52,48,42,36,75,71,62,25,23,37,34,38,28,32,62,50,55,71,53,42,51,52,51,45,53,52,47,42,67,75,34,76,89,35,57,71,46,73,47,63,47,65,58,55,58,45,45,61,75,74,44,47,68,59,54,57,56,53,68,75,49,58,62,4,31,40,34,40,43,43,66,54,72,67,97,55,48,37,55,75,68,68,33,82,70,45,62,56,41,57,43,37,30,48,33,22,36,40,47,50,52,54,53,52,48,32,54,48,47,58,66,18,48,87,71,37,16,15,33,38,38,41,51,43,28,45,50,38,78,49,74,41,44,33,36,34,67,50,24,16,28,22,33,23,44,49,46,29,49,54,16,47,36,66,69,30,61,89,45,44,47,47,56,30,35,33,23,37,61,64,45,30,21,77,83,66,72,36,81,74,65,45,83,66,20,36,40,29,57,63,36,24,52,41,31,60,45,22,49,88,68,49,54,68,45,28,33,34,53,50,37,28,48,53,53,52,57,53,69,73,44,59,64,72,59,48,42,52,52,53,35,50,50,33,52,50,50,24,51,54,50,52,51,53,51,60,72,73,108

Organism: Haemonchus contortus (NCBI:txid6289)

InterPro domains:
  IPR002347 Short-chain dehydrogenase/reductase SDR [PF00106] (48-242)
  IPR002347 Short-chain dehydrogenase/reductase SDR [PR00080] (125-136)
  IPR002347 Short-chain dehydrogenase/reductase SDR [PR00080] (182-190)
  IPR002347 Short-chain dehydrogenase/reductase SDR [PR00080] (202-221)
  IPR002347 Short-chain dehydrogenase/reductase SDR [PR00081] (49-66)
  IPR002347 Short-chain dehydrogenase/reductase SDR [PR00081] (125-136)
  IPR002347 Short-chain dehydrogenase/reductase SDR [PR00081] (176-192)
  IPR002347 Short-chain dehydrogenase/reductase SDR [PR00081] (202-221)
  IPR002347 Short-chain dehydrogenase/reductase SDR [PR00081] (223-240)
  IPR020904 Short-chain dehydrogenase/reductase, conserved site [PS00061] (189-217)
  IPR036291 NAD(P)-binding domain superfamily [SSF51735] (48-248)

Secondary structure (DSSP, 8-state):
-HHHHHHHHHHHHHHHHHHHHHHHHHHHHHIIIIISPPP-HHHHH-SSEEEEESTTSHHHHHHHHHHHHTT-EEEEEES-HHHHHHHHHHHHHH-TTS-EEEEE--TT--SGGGGHHHHHHHTTS-EEEEEE------SS---GGG-TTHHHHHHHHHHHHHHHHHHHHHHHHHHHGGGT-EEEEEE--GGGSS--TT-HHHHHHHHHHHHHHHHHHHHHTTTTEEEEEE-----BSTTTT----BTTB-BHHHHHHHHHHTTTT-SEE-SSHHHHHHHHHHTTS-HHHHHHHHHHHHHHHHHHHHHHHHHH-/-HHHHHHHHHHHHHHHHHHHHHHHHHHHHHIIIIISPPP-HHHHH-SSEEEEESTTSHHHHHHHHHHHHTT-EEEEEES-HHHHHHHHHHHHHH-TTS-EEEEE--TT---GGGGHHHHHHHTTS-EEEEEE------SS---GGG-TTHHHHHHHHHHHHHHHHHHHHHHHHHHHGGGT-EEEEEE--GGGSS--TT-HHHHHHHHHHHHHHHHHHHHHTTTTEEEEEE-----BSTTTT----BTTB-BHHHHHHHHHHTTTT-SEE-SSHHHHHHHHHHTTS-HHHHHHHHHHHHHHHHHHHHHHHHHH-

Foldseek 3Di:
DVVVVVVVVVVVVVVVVVVVLVVVLVCQQPQLFPNPFFDPLCVQLVFAEEEFEPCLWFQNVLLQLLSLVVPGAYEYEEADVVSQVVSQVVSCVVRVRHHYHYDHADQLPQDPVSCVVVLVVVVVGQHSEYEADDAAFAPAQAAQCPGVVGPNRLSSRLRNLAVVLVSVVVSNCVSCQVVLHHEYEYEAAPLCVAPFHSRHSNNVSSVNRVVVQVVVCVVCVPRSYFGAYAHAYAECIVRNVHPDADLLHHHSNVQSNQQSSSGPVDRYANRHNNRSNVSSVLVVDPNVVSRVVNHVVRVVRRVVVVVVVVVVD/DVVVVVVVVVVVVVVVVVVVLVVVLVCQQDQLFPNPFFDPLCVQLVFAEEEFEPCLWFQRVLLQLLSLVVRGAYEYEEADVVSLVVSQVVSCVVRVRHHYHYDHADQLPQDPVSCVVVLVVVVVGQHSEYEADWAAFAPAQAAQCPGVVGPVRLSSRLRNLAVVLVSVVVSNCVRCQVSLHHEYEYEAAPLCVAPAHSRHSNNVSSVNRVVVQVVVCVVCVPRSYFGAYAHAYAECIVRNVHPDADLNHHHSNQQSNQQSSSGPVDRYHNRHNNRSNVSSVLVVDPNVVSRVVNHVVRVVRRVVVVVVVVVVD

Nearest PDB structures (foldseek):
  3rku-assembly1_D  TM=8.701E-01  e=4.839E-17  Saccharomyces cerevisiae
  1xg5-assembly2_A  TM=8.403E-01  e=7.586E-16  Homo sapiens
  1xg5-assembly1_C  TM=8.340E-01  e=1.607E-15  Homo sapiens
  1xg5-assembly2_B-2  TM=8.370E-01  e=6.772E-15  Homo sapiens
  8of2-assembly1_D  TM=7.722E-01  e=6.932E-13  Trypanosoma brucei brucei

Radius of gyration: 25.3 Å; Cα contacts (8 Å, |Δi|>4): 1211; chains: 2; bounding box: 70×72×76 Å